Protein 8TSE (pdb70)

Sequence (409 aa):
SYNFPAVNQLKSSSKDIPDPFIFMDGSKVESTDDWWKRQSSEISCMYEYYMYGKWIDGSDDETTYSISGNNSMTINVKRKSTGKTASSFKAVINLPKNVRHEGGAPVILGMHKGISESTATSSNGYAVITYDSDGMFSSAPGTAQDNNQHKGAFYDLYPYGRNWDEQTGDLMAWSWGISRILDALYNGAAKELNINPDSSIVTGVSRYGKAASVCGAFDTRIKMCAPSCSGAGGLALYRYSSVVGKTYDFSSKGGSSSYTYKEENEPLGSLQASGEQGWFNGRFMEFRNAEQFPMDQHMLGALCCDPDRYLFIIGSCESEDWVNAPSVWMMAYLGMKHVWDYVGISDHLAINIHKSGHAVIAEDIEKMVQYFDYHVYGIQPKMNLEELQTSVFALPKNKDSFADTFASSKWLYDPAFLY

GO terms:
  GO:0046555 acetylxylan esterase activity (F, EXP)

InterPro domains:
  IPR001087 GDSL lipase/esterase [PF00657] (46-255)
  IPR002105 Dockerin type I repeat [PF00404] (289-341)
  IPR016134 Dockerin domain [PS51766] (285-352)
  IPR029058 Alpha/Beta hydrolase fold [G3DSA:3.40.50.1820] (361-757)
  IPR036439 Dockerin domain superfamily [G3DSA:1.10.1330.10] (287-357)
  IPR036439 Dockerin domain superfamily [SSF63446] (286-352)
  IPR036514 SGNH hydrolase superfamily [G3DSA:3.40.50.1110] (39-277)
  IPR051532 Diverse Ester Hydrolysis Enzymes [PTHR30383] (45-275)
  IPR054579 4-O-methyl-glucuronoyl methylesterase-like domain [PF22244] (441-700)

B-factor: mean 15.68, std 5.62, range [8.39, 45.95]

Solvent-accessible surface area: 15462 Å² total; per-residue (Å²): 100,73,104,27,56,42,1,136,125,29,121,75,53,97,59,8,29,20,0,2,51,32,63,124,42,55,114,9,137,47,61,99,38,0,76,122,6,27,70,38,0,24,18,0,0,8,24,0,0,0,0,52,24,31,92,16,87,34,13,91,11,87,50,61,53,87,72,91,35,0,33,0,52,2,90,55,98,85,74,43,61,98,15,58,7,88,0,23,10,37,79,12,187,99,58,115,8,128,60,5,0,0,0,0,0,0,0,11,85,55,1,30,31,87,23,0,27,99,48,3,0,0,0,0,0,0,63,0,64,14,103,188,60,23,3,43,0,0,90,38,53,47,117,22,116,18,6,0,11,94,4,18,92,66,27,122,89,52,72,78,27,6,0,0,0,0,0,0,0,1,0,0,3,4,0,0,26,0,2,94,92,25,0,4,117,120,17,80,7,29,26,79,4,0,0,0,0,0,14,28,61,2,0,6,0,0,3,0,0,0,4,20,10,82,96,0,44,0,0,0,1,0,5,4,0,11,0,0,1,2,4,34,39,16,66,0,70,52,70,70,11,23,0,60,81,72,63,16,49,80,78,40,74,3,112,116,15,17,73,23,45,26,0,26,49,82,53,34,46,2,8,1,3,29,39,0,70,88,0,166,81,18,69,25,3,27,0,0,0,2,0,1,2,0,7,2,0,42,68,99,10,16,2,0,1,2,4,0,0,24,102,19,16,110,13,10,5,4,0,8,16,6,0,2,3,0,0,41,1,1,0,45,54,24,62,22,66,59,22,4,0,0,8,6,0,83,35,27,85,28,4,47,48,51,0,1,80,40,1,6,47,5,1,7,81,42,43,63,52,72,140,39,105,32,78,26,115,98,2,71,59,18,7,6,40,71,115,144,11,73,38,88,48,5,97,79,20,3,70,155,14,83,57,68,45,81,201,28,87

Secondary structure (DSSP, 8-state):
------GGG----SSPPPTTB-TTS-B--SHHHHHHHHHHHHHHHIIIIIB----STTEEEEEEEETTEEEEEEEETTT--EEEEEEEEE--SS--STTSEEEEEESSS-S-HHHHHHTT-EEEEES--SSSS--TT--SSTT--SHHHHHS---SSGGG-B-HHHHHHHHHHHHHHHIIIIIHHHHTEEEEEEEEEEETHHHHHHHHHHHH-TT-SEEEEES--TTTTS-TT---TT-EE--GGGTS-SSEE--PPPPHHHHTSTTTGGGS-TGGGG---GGG-S--HHHHHHTT--TT-EEEEEEESSS-GGG-HHHHHHHHHHHHHHHHHHT-GGGEEEEEESS-SS--HHHHHHHHHHHHHHHH-PPPSS-GGGGG--GGGSGGG--THHHHTTTTSS---TT--

Structure (mmCIF, N/CA/C/O backbone):
data_8TSE
#
_entry.id   8TSE
#
_cell.length_a   51.950
_cell.length_b   60.870
_cell.length_c   124.990
_cell.angle_alpha   90.00
_cell.angle_beta   90.00
_cell.angle_gamma   90.00
#
_symmetry.space_group_name_H-M   'P 21 21 21'
#
loop_
_entity.id
_entity.type
_entity.pdbx_description
1 polymer 'Multidomain esterase'
2 non-polymer GLYCEROL
3 water water
#
loop_
_atom_site.group_PDB
_atom_site.id
_atom_site.type_symbol
_atom_site.label_atom_id
_atom_site.label_alt_id
_atom_site.label_comp_id
_atom_site.label_asym_id
_atom_site.label_entity_id
_atom_site.label_seq_id
_atom_site.pdbx_PDB_ins_code
_atom_site.Cartn_x
_atom_site.Cartn_y
_atom_site.Cartn_z
_atom_site.occupancy
_atom_site.B_iso_or_equiv
_atom_site.auth_seq_id
_atom_site.auth_comp_id
_atom_site.auth_asym_id
_atom_site.auth_atom_id
_atom_site.pdbx_PDB_model_num
ATOM 1 N N . SER A 1 2 ? 55.194 15.901 73.735 1.00 37.44 366 SER A N 1
ATOM 2 C CA . SER A 1 2 ? 55.495 14.510 74.059 1.00 31.71 366 SER A CA 1
ATOM 3 C C . SER A 1 2 ? 54.252 13.827 74.614 1.00 30.58 366 SER A C 1
ATOM 4 O O . SER A 1 2 ? 53.451 14.457 75.303 1.00 34.03 366 SER A O 1
ATOM 6 N N . TYR A 1 3 ? 54.087 12.537 74.315 1.00 30.10 367 TYR A N 1
ATOM 7 C CA . TYR A 1 3 ? 52.907 11.799 74.756 1.00 25.80 367 TYR A CA 1
ATOM 8 C C . TYR A 1 3 ? 53.280 10.503 75.465 1.00 26.41 367 TYR A C 1
ATOM 9 O O . TYR A 1 3 ? 52.496 9.549 75.478 1.00 25.99 367 TYR A O 1
ATOM 18 N N . ASN A 1 4 ? 54.467 10.452 76.065 1.00 30.86 368 ASN A N 1
ATOM 19 C CA . ASN A 1 4 ? 54.930 9.254 76.768 1.00 31.28 368 ASN A CA 1
ATOM 20 C C . ASN A 1 4 ? 54.384 9.233 78.196 1.00 30.83 368 ASN A C 1
ATOM 21 O O . ASN A 1 4 ? 55.115 9.255 79.185 1.00 34.85 368 ASN A O 1
ATOM 23 N N . PHE A 1 5 ? 53.055 9.183 78.284 1.00 26.47 369 PHE A N 1
ATOM 24 C CA . PHE A 1 5 ? 52.351 9.364 79.539 1.00 19.39 369 PHE A CA 1
ATOM 25 C C . PHE A 1 5 ? 51.808 8.033 80.061 1.00 16.33 369 PHE A C 1
ATOM 26 O O . PHE A 1 5 ? 51.521 7.121 79.281 1.00 20.48 369 PHE A O 1
ATOM 34 N N . PRO A 1 6 ? 51.636 7.901 81.373 1.00 17.49 370 PRO A N 1
ATOM 35 C CA . PRO A 1 6 ? 51.124 6.640 81.927 1.00 20.41 370 PRO A CA 1
ATOM 36 C C . PRO A 1 6 ? 49.669 6.392 81.560 1.00 19.31 370 PRO A C 1
ATOM 37 O O . PRO A 1 6 ? 48.890 7.322 81.333 1.00 16.99 370 PRO A O 1
ATOM 41 N N . ALA A 1 7 ? 49.302 5.111 81.525 1.00 16.08 371 ALA A N 1
ATOM 42 C CA . ALA A 1 7 ? 47.904 4.746 81.341 1.00 15.62 371 ALA A CA 1
ATOM 43 C C . ALA A 1 7 ? 47.074 5.212 82.533 1.00 14.28 371 ALA A C 1
ATOM 44 O O . ALA A 1 7 ? 47.584 5.378 83.646 1.00 15.04 371 ALA A O 1
ATOM 46 N N . VAL A 1 8 ? 45.775 5.415 82.287 1.00 14.51 372 VAL A N 1
ATOM 47 C CA . VAL A 1 8 ? 44.881 5.944 83.315 1.00 15.64 372 VAL A CA 1
ATOM 48 C C . VAL A 1 8 ? 44.873 5.046 84.544 1.00 15.08 372 VAL A C 1
ATOM 49 O O . VAL A 1 8 ? 44.860 5.532 85.681 1.00 15.75 372 VAL A O 1
ATOM 53 N N . ASN A 1 9 ? 44.894 3.727 84.345 1.00 16.24 373 ASN A N 1
ATOM 54 C CA . ASN A 1 9 ? 44.846 2.843 85.505 1.00 18.54 373 ASN A CA 1
ATOM 55 C C . ASN A 1 9 ? 46.143 2.837 86.306 1.00 20.07 373 ASN A C 1
ATOM 56 O O . ASN A 1 9 ? 46.189 2.193 87.360 1.00 26.11 373 ASN A O 1
ATOM 61 N N . GLN A 1 10 ? 47.185 3.531 85.844 1.00 18.00 374 GLN A N 1
ATOM 62 C CA . GLN A 1 10 ? 48.436 3.669 86.578 1.00 19.10 374 GLN A CA 1
ATOM 63 C C . GLN A 1 10 ? 48.557 5.007 87.295 1.00 22.26 374 GLN A C 1
ATOM 64 O O . GLN A 1 10 ? 49.582 5.261 87.931 1.00 27.28 374 GLN A O 1
ATOM 70 N N . LEU A 1 11 ? 47.550 5.872 87.203 1.00 17.46 375 LEU A N 1
ATOM 71 C CA . LEU A 1 11 ? 47.650 7.208 87.773 1.00 19.58 375 LEU A CA 1
ATOM 72 C C . LEU A 1 11 ? 47.378 7.197 89.273 1.00 20.52 375 LEU A C 1
ATOM 73 O O . LEU A 1 11 ? 46.446 6.541 89.745 1.00 20.94 375 LEU A O 1
ATOM 78 N N . LYS A 1 12 ? 48.206 7.929 90.016 1.00 23.12 376 LYS A N 1
ATOM 79 C CA . LYS A 1 12 ? 47.948 8.176 91.428 1.00 23.61 376 LYS A CA 1
ATOM 80 C C . LYS A 1 12 ? 46.738 9.090 91.585 1.00 22.31 376 LYS A C 1
ATOM 81 O O . LYS A 1 12 ? 46.483 9.968 90.756 1.00 28.27 376 LYS A O 1
ATOM 84 N N . SER A 1 13 ? 45.997 8.890 92.670 1.00 24.04 377 SER A N 1
ATOM 85 C CA A SER A 1 13 ? 44.816 9.685 92.972 0.59 20.82 377 SER A CA 1
ATOM 86 C CA B SER A 1 13 ? 44.811 9.673 92.979 0.41 20.84 377 SER A CA 1
ATOM 87 C C . SER A 1 13 ? 45.112 10.640 94.118 1.00 24.82 377 SER A C 1
ATOM 88 O O . SER A 1 13 ? 45.764 10.269 95.101 1.00 23.89 377 SER A O 1
ATOM 93 N N . SER A 1 14 ? 44.637 11.878 93.987 1.00 17.40 378 SER A N 1
ATOM 94 C CA . SER A 1 14 ? 44.823 12.853 95.052 1.00 18.73 378 SER A CA 1
ATOM 95 C C . SER A 1 14 ? 43.675 13.847 95.052 1.00 18.86 378 SER A C 1
ATOM 96 O O . SER A 1 14 ? 43.251 14.322 93.992 1.00 15.54 378 SER A O 1
ATOM 99 N N . LYS A 1 15 ? 43.197 14.171 96.255 1.00 18.20 379 LYS A N 1
ATOM 100 C CA . LYS A 1 15 ? 42.193 15.212 96.416 1.00 19.07 379 LYS A CA 1
ATOM 101 C C . LYS A 1 15 ? 42.776 16.610 96.264 1.00 15.29 379 LYS A C 1
ATOM 102 O O . LYS A 1 15 ? 42.023 17.561 96.042 1.00 16.79 379 LYS A O 1
ATOM 105 N N . ASP A 1 16 ? 44.090 16.761 96.386 1.00 15.21 380 ASP A N 1
ATOM 106 C CA . ASP A 1 16 ? 44.698 18.078 96.258 1.00 15.35 380 ASP A CA 1
ATOM 107 C C . ASP A 1 16 ? 44.523 18.612 94.838 1.00 15.27 380 ASP A C 1
ATOM 108 O O . ASP A 1 16 ? 44.511 17.855 93.860 1.00 14.36 380 ASP A O 1
ATOM 113 N N . ILE A 1 17 ? 44.399 19.932 94.728 1.00 14.77 381 ILE A N 1
ATOM 114 C CA . ILE A 1 17 ? 44.427 20.579 93.417 1.00 14.35 381 ILE A CA 1
ATOM 115 C C . ILE A 1 17 ? 45.859 20.538 92.896 1.00 13.68 381 ILE A C 1
ATOM 116 O O . ILE A 1 17 ? 46.766 21.084 93.545 1.00 14.22 381 ILE A O 1
ATOM 121 N N . PRO A 1 18 ? 46.113 19.912 91.747 1.00 12.40 382 PRO A N 1
ATOM 122 C CA . PRO A 1 18 ? 47.496 19.759 91.276 1.00 14.51 382 PRO A CA 1
ATOM 123 C C . PRO A 1 18 ? 48.205 21.094 91.084 1.00 14.52 382 PRO A C 1
ATOM 124 O O . PRO A 1 18 ? 47.622 22.078 90.616 1.00 12.88 382 PRO A O 1
ATOM 128 N N . ASP A 1 19 ? 49.490 21.106 91.433 1.00 14.35 383 ASP A N 1
ATOM 129 C CA . ASP A 1 19 ? 50.342 22.281 91.272 1.00 15.44 383 ASP A CA 1
ATOM 130 C C . ASP A 1 19 ? 50.675 22.480 89.799 1.00 14.94 383 ASP A C 1
ATOM 131 O O . ASP A 1 19 ? 51.312 21.610 89.192 1.00 14.61 383 ASP A O 1
ATOM 136 N N . PRO A 1 20 ? 50.306 23.607 89.191 1.00 13.39 384 PRO A N 1
ATOM 137 C CA . PRO A 1 20 ? 50.701 23.827 87.791 1.00 15.54 384 PRO A CA 1
ATOM 138 C C . PRO A 1 20 ? 52.202 23.931 87.605 1.00 14.98 384 PRO A C 1
ATOM 139 O O . PRO A 1 20 ? 52.681 23.808 86.471 1.00 15.31 384 PRO A O 1
ATOM 143 N N . PHE A 1 21 ? 52.957 24.131 88.684 1.00 14.93 385 PHE A N 1
ATOM 144 C CA . PHE A 1 21 ? 54.394 24.352 88.609 1.00 17.52 385 PHE A CA 1
ATOM 145 C C . PHE A 1 21 ? 55.217 23.077 88.799 1.00 16.78 385 PHE A C 1
ATOM 146 O O . PHE A 1 21 ? 56.448 23.159 88.856 1.00 20.50 385 PHE A O 1
ATOM 154 N N . ILE A 1 22 ? 54.583 21.911 88.889 1.00 16.91 386 ILE A N 1
ATOM 155 C CA . ILE A 1 22 ? 55.286 20.632 88.983 1.00 18.00 386 ILE A CA 1
ATOM 156 C C . ILE A 1 22 ? 55.035 19.849 87.701 1.00 17.57 386 ILE A C 1
ATOM 157 O O . ILE A 1 22 ? 53.882 19.555 87.363 1.00 17.31 386 ILE A O 1
ATOM 162 N N . PHE A 1 23 ? 56.112 19.495 87.001 1.00 16.75 387 PHE A N 1
ATOM 163 C CA . PHE A 1 23 ? 56.023 18.669 85.807 1.00 17.29 387 PHE A CA 1
ATOM 164 C C . PHE A 1 23 ? 55.548 17.264 86.163 1.00 18.45 387 PHE A C 1
ATOM 165 O O . PHE A 1 23 ? 55.570 16.838 87.321 1.00 19.98 387 PHE A O 1
ATOM 173 N N . MET A 1 24 ? 55.147 16.525 85.128 1.00 19.57 388 MET A N 1
ATOM 174 C CA . MET A 1 24 ? 54.686 15.155 85.318 1.00 26.37 388 MET A CA 1
ATOM 175 C C . MET A 1 24 ? 55.744 14.291 85.990 1.00 21.85 388 MET A C 1
ATOM 176 O O . MET A 1 24 ? 55.422 13.465 86.852 1.00 30.07 388 MET A O 1
ATOM 181 N N . ASP A 1 25 ? 57.009 14.458 85.609 1.00 25.99 389 ASP A N 1
ATOM 182 C CA . ASP A 1 25 ? 58.064 13.635 86.189 1.00 26.44 389 ASP A CA 1
ATOM 183 C C . ASP A 1 25 ? 58.492 14.096 87.578 1.00 32.07 389 ASP A C 1
ATOM 184 O O . ASP A 1 25 ? 59.431 13.522 88.140 1.00 31.81 389 ASP A O 1
ATOM 189 N N . GLY A 1 26 ? 57.832 15.108 88.143 1.00 24.27 390 GLY A N 1
ATOM 190 C CA . GLY A 1 26 ? 58.171 15.611 89.456 1.00 26.39 390 GLY A CA 1
ATOM 191 C C . GLY A 1 26 ? 59.145 16.768 89.474 1.00 25.99 390 GLY A C 1
ATOM 192 O O . GLY A 1 26 ? 59.328 17.381 90.535 1.00 28.28 390 GLY A O 1
ATOM 193 N N . SER A 1 27 ? 59.778 17.089 88.347 1.00 23.88 391 SER A N 1
ATOM 194 C CA . SER A 1 27 ? 60.667 18.239 88.303 1.00 22.94 391 SER A CA 1
ATOM 195 C C . SER A 1 27 ? 59.870 19.536 88.454 1.00 23.69 391 SER A C 1
ATOM 196 O O . SER A 1 27 ? 58.642 19.574 88.313 1.00 22.23 391 SER A O 1
ATOM 199 N N . LYS A 1 28 ? 60.589 20.615 88.738 1.00 23.06 392 LYS A N 1
ATOM 200 C CA . LYS A 1 28 ? 59.982 21.864 89.169 1.00 20.79 392 LYS A CA 1
ATOM 201 C C . LYS A 1 28 ? 60.153 22.946 88.115 1.00 21.76 392 LYS A C 1
ATOM 202 O O . LYS A 1 28 ? 61.184 23.012 87.437 1.00 24.33 392 LYS A O 1
ATOM 208 N N . VAL A 1 29 ? 59.127 23.785 87.975 1.00 20.35 393 VAL A N 1
ATOM 209 C CA . VAL A 1 29 ? 59.272 25.041 87.249 1.00 17.85 393 VAL A CA 1
ATOM 210 C C . VAL A 1 29 ? 60.068 25.993 88.130 1.00 20.90 393 VAL A C 1
ATOM 211 O O . VAL A 1 29 ? 59.660 26.301 89.256 1.00 23.62 393 VAL A O 1
ATOM 215 N N . GLU A 1 30 ? 61.215 26.449 87.630 1.00 22.71 394 GLU A N 1
ATOM 216 C CA . GLU A 1 30 ? 62.092 27.335 88.389 1.00 23.35 394 GLU A CA 1
ATOM 217 C C . GLU A 1 30 ? 62.384 28.636 87.653 1.00 26.83 394 GLU A C 1
ATOM 218 O O . GLU A 1 30 ? 63.225 29.422 88.109 1.00 29.93 394 GLU A O 1
ATOM 224 N N . SER A 1 31 ? 61.710 28.886 86.534 1.00 24.58 395 SER A N 1
ATOM 225 C CA . SER A 1 31 ? 61.893 30.104 85.760 1.00 22.60 395 SER A CA 1
ATOM 226 C C . SER A 1 31 ? 60.699 30.242 84.832 1.00 21.90 395 SER A C 1
ATOM 227 O O . SER A 1 31 ? 59.948 29.289 84.615 1.00 21.48 395 SER A O 1
ATOM 230 N N . THR A 1 32 ? 60.537 31.440 84.268 1.00 22.59 396 THR A N 1
ATOM 231 C CA . THR A 1 32 ? 59.479 31.622 83.281 1.00 21.96 396 THR A CA 1
ATOM 232 C C . THR A 1 32 ? 59.728 30.779 82.036 1.00 23.66 396 THR A C 1
ATOM 233 O O . THR A 1 32 ? 58.774 30.288 81.420 1.00 20.50 396 THR A O 1
ATOM 237 N N . ASP A 1 33 ? 60.994 30.577 81.660 1.00 22.04 397 ASP A N 1
ATOM 238 C CA . ASP A 1 33 ? 61.285 29.667 80.556 1.00 23.36 397 ASP A CA 1
ATOM 239 C C . ASP A 1 33 ? 60.837 28.248 80.882 1.00 19.42 397 ASP A C 1
ATOM 240 O O . ASP A 1 33 ? 60.333 27.532 80.007 1.00 21.03 397 ASP A O 1
ATOM 245 N N . ASP A 1 34 ? 61.006 27.824 82.138 1.00 22.31 398 ASP A N 1
ATOM 246 C CA . ASP A 1 34 ? 60.477 26.529 82.552 1.00 20.84 398 ASP A CA 1
ATOM 247 C C . ASP A 1 34 ? 58.961 26.495 82.419 1.00 19.32 398 ASP A C 1
ATOM 248 O O . ASP A 1 34 ? 58.393 25.460 82.051 1.00 18.27 398 ASP A O 1
ATOM 253 N N . TRP A 1 35 ? 58.285 27.609 82.729 1.00 18.56 399 TRP A N 1
ATOM 254 C CA . TRP A 1 35 ? 56.830 27.620 82.616 1.00 18.09 399 TRP A CA 1
ATOM 255 C C . TRP A 1 35 ? 56.382 27.358 81.181 1.00 17.94 399 TRP A C 1
ATOM 256 O O . TRP A 1 35 ? 55.440 26.589 80.949 1.00 15.80 399 TRP A O 1
ATOM 267 N N . TRP A 1 36 ? 57.033 27.986 80.199 1.00 16.26 400 TRP A N 1
ATOM 268 C CA . TRP A 1 36 ? 56.632 27.753 78.814 1.00 16.74 400 TRP A CA 1
ATOM 269 C C . TRP A 1 36 ? 56.770 26.280 78.436 1.00 17.87 400 TRP A C 1
ATOM 270 O O . TRP A 1 36 ? 55.927 25.738 77.712 1.00 16.44 400 TRP A O 1
ATOM 281 N N . LYS A 1 37 ? 57.800 25.600 78.953 1.00 17.40 401 LYS A N 1
ATOM 282 C CA . LYS A 1 37 ? 57.927 24.163 78.725 1.00 17.56 401 LYS A CA 1
ATOM 283 C C . LYS A 1 37 ? 56.814 23.390 79.422 1.00 14.50 401 LYS A C 1
ATOM 284 O O . LYS A 1 37 ? 56.256 22.439 78.852 1.00 15.28 401 LYS A O 1
ATOM 289 N N . ARG A 1 38 ? 56.484 23.776 80.657 1.00 15.26 402 ARG A N 1
ATOM 290 C CA . ARG A 1 38 ? 55.408 23.107 81.381 1.00 14.00 402 ARG A CA 1
ATOM 291 C C . ARG A 1 38 ? 54.069 23.330 80.692 1.00 13.96 402 ARG A C 1
ATOM 292 O O . ARG A 1 38 ? 53.241 22.416 80.627 1.00 13.89 402 ARG A O 1
ATOM 300 N N . GLN A 1 39 ? 53.854 24.532 80.156 1.00 13.31 403 GLN A N 1
ATOM 301 C CA . GLN A 1 39 ? 52.626 24.812 79.417 1.00 13.90 403 GLN A CA 1
ATOM 302 C C . GLN A 1 39 ? 52.484 23.872 78.225 1.00 14.06 403 GLN A C 1
ATOM 303 O O . GLN A 1 39 ? 51.396 23.345 77.964 1.00 13.28 403 GLN A O 1
ATOM 309 N N . SER A 1 40 ? 53.582 23.629 77.502 1.00 12.39 404 SER A N 1
ATOM 310 C CA A SER A 1 40 ? 53.538 22.688 76.388 0.63 13.37 404 SER A CA 1
ATOM 311 C CA B SER A 1 40 ? 53.54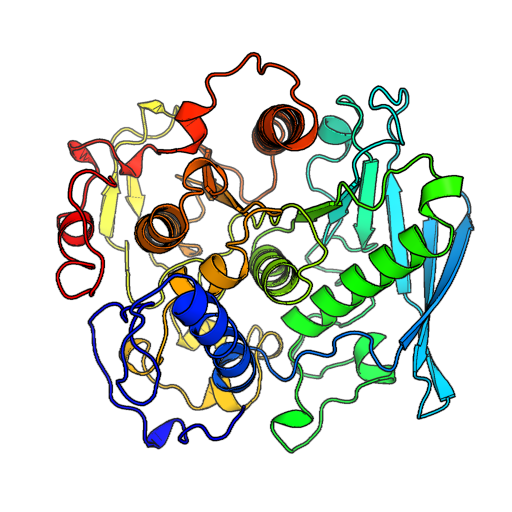5 22.687 76.388 0.37 13.42 404 SER A CA 1
ATOM 312 C C . SER A 1 40 ? 53.202 21.278 76.863 1.00 12.90 404 SER A C 1
ATOM 313 O O . SER A 1 40 ? 52.438 20.562 76.205 1.00 13.38 404 SER A O 1
ATOM 318 N N . GLU A 1 41 ? 53.760 20.859 78.005 1.00 13.49 405 GLU A N 1
ATOM 319 C CA . GLU A 1 41 ? 53.438 19.538 78.541 1.00 13.35 405 GLU A CA 1
ATOM 320 C C . GLU A 1 41 ? 51.962 19.442 78.906 1.00 11.80 405 GLU A C 1
ATOM 321 O O . GLU A 1 41 ? 51.298 18.443 78.600 1.00 12.77 405 GLU A O 1
ATOM 327 N N . ILE A 1 42 ? 51.439 20.469 79.583 1.00 11.67 406 ILE A N 1
ATOM 328 C CA . ILE A 1 42 ? 50.027 20.474 79.968 1.00 11.77 406 ILE A CA 1
ATOM 329 C C . ILE A 1 42 ? 49.147 20.336 78.736 1.00 11.78 406 ILE A C 1
ATOM 330 O O . ILE A 1 42 ? 48.155 19.596 78.736 1.00 11.65 406 ILE A O 1
ATOM 335 N N . SER A 1 43 ? 49.503 21.043 77.663 1.00 12.17 407 SER A N 1
ATOM 336 C CA . SER A 1 43 ? 48.753 20.946 76.416 1.00 11.98 407 SER A CA 1
ATOM 337 C C . SER A 1 43 ? 48.706 19.504 75.916 1.00 12.18 407 SER A C 1
ATOM 338 O O . SER A 1 43 ? 47.637 18.983 75.580 1.00 11.80 407 SER A O 1
ATOM 341 N N . CYS A 1 44 ? 49.858 18.827 75.900 1.00 11.34 408 CYS A N 1
ATOM 342 C CA . CYS A 1 44 ? 49.893 17.428 75.471 1.00 13.17 408 CYS A CA 1
ATOM 343 C C . CYS A 1 44 ? 49.085 16.521 76.396 1.00 10.74 408 CYS A C 1
ATOM 344 O O . CYS A 1 44 ? 48.438 15.576 75.930 1.00 12.19 408 CYS A O 1
ATOM 347 N N . MET A 1 45 ? 49.128 16.779 77.708 1.00 11.13 409 MET A N 1
ATOM 348 C CA . MET A 1 45 ? 48.354 15.981 78.660 1.00 12.00 409 MET A CA 1
ATOM 349 C C . MET A 1 45 ? 46.859 16.091 78.403 1.00 10.77 409 MET A C 1
ATOM 350 O O . MET A 1 45 ? 46.128 15.105 78.543 1.00 11.36 409 MET A O 1
ATOM 355 N N . TYR A 1 46 ? 46.381 17.295 78.086 1.00 10.45 410 TYR A N 1
ATOM 356 C CA . TYR A 1 46 ? 44.964 17.474 77.786 1.00 11.33 410 TYR A CA 1
ATOM 357 C C . TYR A 1 46 ? 44.558 16.731 76.518 1.00 9.94 410 TYR A C 1
ATOM 358 O O . TYR A 1 46 ? 43.450 16.180 76.449 1.00 10.79 410 TYR A O 1
ATOM 367 N N . GLU A 1 47 ? 45.432 16.706 75.504 1.00 10.02 411 GLU A N 1
ATOM 368 C CA . GLU A 1 47 ? 45.155 15.897 74.322 1.00 10.45 411 GLU A CA 1
ATOM 369 C C . GLU A 1 47 ? 45.041 14.428 74.699 1.00 10.32 411 GLU A C 1
ATOM 370 O O . GLU A 1 47 ? 44.095 13.733 74.301 1.00 11.11 411 GLU A O 1
ATOM 376 N N . TYR A 1 48 ? 46.009 13.945 75.486 1.00 11.38 412 TYR A N 1
ATOM 377 C CA . TYR A 1 48 ? 46.132 12.521 75.770 1.00 11.89 412 TYR A CA 1
ATOM 378 C C . TYR A 1 48 ? 44.988 12.018 76.638 1.00 10.77 412 TYR A C 1
ATOM 379 O O . TYR A 1 48 ? 44.428 10.950 76.372 1.00 11.45 412 TYR A O 1
ATOM 388 N N . TYR A 1 49 ? 44.641 12.759 77.688 1.00 10.84 413 TYR A N 1
ATOM 389 C CA . TYR A 1 49 ? 43.756 12.236 78.723 1.00 11.59 413 TYR A CA 1
ATOM 390 C C . TYR A 1 49 ? 42.309 12.696 78.603 1.00 11.19 413 TYR A C 1
ATOM 391 O O . TYR A 1 49 ? 41.441 12.103 79.257 1.00 12.02 413 TYR A O 1
ATOM 400 N N . MET A 1 50 ? 42.021 13.729 77.812 1.00 10.10 414 MET A N 1
ATOM 401 C CA . MET A 1 50 ? 40.711 14.369 77.919 1.00 9.64 414 MET A CA 1
ATOM 402 C C . MET A 1 50 ? 40.034 14.691 76.582 1.00 10.03 414 MET A C 1
ATOM 403 O O . MET A 1 50 ? 38.881 14.299 76.369 1.00 9.88 414 MET A O 1
ATOM 408 N N . TYR A 1 51 ? 40.716 15.412 75.680 1.00 9.55 415 TYR A N 1
ATOM 409 C CA . TYR A 1 51 ? 40.037 15.951 74.506 1.00 9.52 415 TYR A CA 1
ATOM 410 C C . TYR A 1 51 ? 40.407 15.266 73.195 1.00 10.37 415 TYR A C 1
ATOM 411 O O . TYR A 1 51 ? 39.635 15.358 72.228 1.00 10.30 415 TYR A O 1
ATOM 420 N N . GLY A 1 52 ? 41.538 14.577 73.137 1.00 9.49 416 GLY A N 1
ATOM 421 C CA . GLY A 1 52 ? 41.971 13.944 71.905 1.00 10.25 416 GLY A CA 1
ATOM 422 C C . GLY A 1 52 ? 43.084 14.714 71.212 1.00 10.71 416 GLY A C 1
ATOM 423 O O . GLY A 1 52 ? 43.562 15.752 71.676 1.00 11.02 416 GLY A O 1
ATOM 424 N N . LYS A 1 53 ? 43.501 14.172 70.063 1.00 10.54 417 LYS A N 1
ATOM 425 C CA . LYS A 1 53 ? 44.642 14.727 69.336 1.00 11.09 417 LYS A CA 1
ATOM 426 C C . LYS A 1 53 ? 44.260 16.048 68.664 1.00 10.30 417 LYS A C 1
ATOM 427 O O . LYS A 1 53 ? 43.343 16.093 67.841 1.00 11.29 417 LYS A O 1
ATOM 433 N N . TRP A 1 54 ? 44.957 17.129 69.012 1.00 10.40 418 TRP A N 1
ATOM 434 C CA . TRP A 1 54 ? 44.697 18.414 68.369 1.00 10.32 418 TRP A CA 1
ATOM 435 C C . TRP A 1 54 ? 45.173 18.380 66.919 1.00 10.86 418 TRP A C 1
ATOM 436 O O . TRP A 1 54 ? 46.294 17.944 66.634 1.00 12.78 418 TRP A O 1
ATOM 447 N N . ILE A 1 55 ? 44.314 18.829 66.013 1.00 10.22 419 ILE A N 1
ATOM 448 C CA . ILE A 1 55 ? 44.630 18.950 64.592 1.00 9.50 419 ILE A CA 1
ATOM 449 C C . ILE A 1 55 ? 44.874 20.432 64.349 1.00 10.28 419 ILE A C 1
ATOM 450 O O . ILE A 1 55 ? 43.941 21.244 64.412 1.00 11.85 419 ILE A O 1
ATOM 455 N N . ASP A 1 56 ? 46.141 20.793 64.120 1.00 10.47 420 ASP A N 1
ATOM 456 C CA . ASP A 1 56 ? 46.585 22.186 64.183 1.00 12.79 420 ASP A CA 1
ATOM 457 C C . ASP A 1 56 ? 46.570 22.921 62.849 1.00 12.20 420 ASP A C 1
ATOM 458 O O . ASP A 1 56 ? 46.993 24.082 62.804 1.00 12.83 420 ASP A O 1
ATOM 463 N N . GLY A 1 57 ? 46.085 22.298 61.777 1.00 11.95 421 GLY A N 1
ATOM 464 C CA . GLY A 1 57 ? 46.035 22.943 60.477 1.00 12.22 421 GLY A CA 1
ATOM 465 C C . GLY A 1 57 ? 47.278 22.784 59.625 1.00 12.28 421 GLY A C 1
ATOM 466 O O . GLY A 1 57 ? 47.307 23.315 58.502 1.00 11.82 421 GLY A O 1
ATOM 467 N N . SER A 1 58 ? 48.298 22.077 60.124 1.00 11.70 422 SER A N 1
ATOM 468 C CA . SER A 1 58 ? 49.492 21.801 59.330 1.00 11.45 422 SER A CA 1
ATOM 469 C C . SER A 1 58 ? 49.169 21.085 58.024 1.00 10.44 422 SER A C 1
ATOM 470 O O . SER A 1 58 ? 49.958 21.170 57.075 1.00 12.05 422 SER A O 1
ATOM 473 N N . ASP A 1 59 ? 48.058 20.349 57.964 1.00 10.35 423 ASP A N 1
ATOM 474 C CA . ASP A 1 59 ? 47.667 19.569 56.793 1.00 11.22 423 ASP A CA 1
ATOM 475 C C . ASP A 1 59 ? 46.450 20.160 56.079 1.00 11.42 423 ASP A C 1
ATOM 476 O O . ASP A 1 59 ? 45.886 19.495 55.204 1.00 11.83 423 ASP A O 1
ATOM 481 N N . ASP A 1 60 ? 46.041 21.391 56.410 1.00 10.52 424 ASP A N 1
ATOM 482 C CA . ASP A 1 60 ? 44.806 21.973 55.895 1.00 10.81 424 ASP A CA 1
ATOM 483 C C . ASP A 1 60 ? 45.080 23.181 55.010 1.00 11.27 424 ASP A C 1
ATOM 484 O O . ASP A 1 60 ? 45.869 24.061 55.374 1.00 13.05 424 ASP A O 1
ATOM 489 N N . GLU A 1 61 ? 44.398 23.231 53.864 1.00 12.66 425 GLU A N 1
ATOM 490 C CA . GLU A 1 61 ? 44.394 24.388 52.974 1.00 11.49 425 GLU A CA 1
ATOM 491 C C . GLU A 1 61 ? 42.970 24.912 52.884 1.00 12.20 425 GLU A C 1
ATOM 492 O O . GLU A 1 61 ? 42.066 24.172 52.487 1.00 14.52 425 GLU A O 1
ATOM 498 N N . THR A 1 62 ? 42.777 26.183 53.224 1.00 13.23 426 THR A N 1
ATOM 499 C CA . THR A 1 62 ? 41.447 26.753 53.390 1.00 14.01 426 THR A CA 1
ATOM 500 C C . THR A 1 62 ? 41.174 27.823 52.341 1.00 14.35 426 THR A C 1
ATOM 501 O O . THR A 1 62 ? 42.007 28.707 52.118 1.00 14.67 426 THR A O 1
ATOM 505 N N . THR A 1 63 ? 39.998 27.744 51.723 1.00 14.00 427 THR A N 1
ATOM 506 C CA . THR A 1 63 ? 39.467 28.782 50.850 1.00 15.08 427 THR A CA 1
ATOM 507 C C . THR A 1 63 ? 38.056 29.114 51.323 1.00 14.91 427 THR A C 1
ATOM 508 O O . THR A 1 63 ? 37.515 28.464 52.227 1.00 14.73 427 THR A O 1
ATOM 512 N N . TYR A 1 64 ? 37.451 30.140 50.731 1.00 14.77 428 TYR A N 1
ATOM 513 C CA . TYR A 1 64 ? 36.158 30.595 51.223 1.00 15.37 428 TYR A CA 1
ATOM 514 C C . TYR A 1 64 ? 35.387 31.281 50.102 1.00 15.63 428 TYR A C 1
ATOM 515 O O . TYR A 1 64 ? 35.939 31.654 49.059 1.00 15.91 428 TYR A O 1
ATOM 524 N N . SER A 1 65 ? 34.095 31.468 50.350 1.00 15.63 429 SER A N 1
ATOM 525 C CA . SER A 1 65 ? 33.260 32.336 49.532 1.00 15.12 429 SER A CA 1
ATOM 526 C C . SER A 1 65 ? 32.253 33.021 50.442 1.00 17.93 429 SER A C 1
ATOM 527 O O . SER A 1 65 ? 31.904 32.502 51.508 1.00 18.93 429 SER A O 1
ATOM 530 N N . ILE A 1 66 ? 31.803 34.200 50.019 1.00 18.50 430 ILE A N 1
ATOM 531 C CA . ILE A 1 66 ? 30.872 35.019 50.784 1.00 17.84 430 ILE A CA 1
ATOM 532 C C . ILE A 1 66 ? 29.712 35.406 49.880 1.00 19.63 430 ILE A C 1
ATOM 533 O O . ILE A 1 66 ? 29.923 35.921 48.775 1.00 20.07 430 ILE A O 1
ATOM 538 N N . SER A 1 67 ? 28.491 35.153 50.344 1.00 18.93 431 SER A N 1
ATOM 539 C CA . SER A 1 67 ? 27.279 35.576 49.650 1.00 21.64 431 SER A CA 1
ATOM 540 C C . SER A 1 67 ? 26.391 36.240 50.691 1.00 19.64 431 SER A C 1
ATOM 541 O O . SER A 1 67 ? 25.827 35.558 51.552 1.00 18.93 431 SER A O 1
ATOM 544 N N . GLY A 1 68 ? 26.270 37.561 50.619 1.00 20.89 432 GLY A N 1
ATOM 545 C CA . GLY A 1 68 ? 25.560 38.267 51.671 1.00 19.10 432 GLY A CA 1
ATOM 546 C C . GLY A 1 68 ? 26.242 38.026 53.005 1.00 19.87 432 GLY A C 1
ATOM 547 O O . GLY A 1 68 ? 27.460 38.185 53.143 1.00 23.15 432 GLY A O 1
ATOM 548 N N . ASN A 1 69 ? 25.460 37.623 54.004 1.00 17.52 433 ASN A N 1
ATOM 549 C CA A ASN A 1 69 ? 25.975 37.315 55.331 0.52 18.59 433 ASN A CA 1
ATOM 550 C CA B ASN A 1 69 ? 26.015 37.324 55.317 0.48 18.61 433 ASN A CA 1
ATOM 551 C C . ASN A 1 69 ? 26.338 35.843 55.506 1.00 16.97 433 ASN A C 1
ATOM 552 O O . ASN A 1 69 ? 26.659 35.427 56.624 1.00 16.51 433 ASN A O 1
ATOM 561 N N . SER A 1 70 ? 26.288 35.047 54.441 1.00 16.16 434 SER A N 1
ATOM 562 C CA . SER A 1 70 ? 26.588 33.622 54.519 1.00 16.67 434 SER A CA 1
ATOM 563 C C . SER A 1 70 ? 28.000 33.359 54.011 1.00 16.57 434 SER A C 1
ATOM 564 O O . SER A 1 70 ? 28.351 33.749 52.892 1.00 18.43 434 SER A O 1
ATOM 567 N N . MET A 1 71 ? 28.808 32.698 54.833 1.00 15.48 435 MET A N 1
ATOM 568 C CA . MET A 1 71 ? 30.189 32.383 54.502 1.00 15.66 435 MET A CA 1
ATOM 569 C C . MET A 1 71 ? 30.334 30.873 54.384 1.00 14.87 435 MET A C 1
ATOM 570 O O . MET A 1 71 ? 29.901 30.132 55.275 1.00 16.55 435 MET A O 1
ATOM 575 N N . THR A 1 72 ? 30.925 30.415 53.285 1.00 14.51 436 THR A N 1
ATOM 576 C CA . THR A 1 72 ? 31.255 29.010 53.099 1.00 14.37 436 THR A CA 1
ATOM 577 C C . THR A 1 72 ? 32.755 28.851 53.275 1.00 12.96 436 THR A C 1
ATOM 578 O O . THR A 1 72 ? 33.535 29.588 52.659 1.00 14.33 436 THR A O 1
ATOM 582 N N . ILE A 1 73 ? 33.153 27.918 54.139 1.00 13.19 437 ILE A N 1
ATOM 583 C CA . ILE A 1 73 ? 34.558 27.590 54.379 1.00 12.64 437 ILE A CA 1
ATOM 584 C C . ILE A 1 73 ? 34.837 26.248 53.723 1.00 12.87 437 ILE A C 1
ATOM 585 O O . ILE A 1 73 ? 34.179 25.250 54.036 1.00 13.91 437 ILE A O 1
ATOM 590 N N . ASN A 1 74 ? 35.816 26.224 52.823 1.00 13.54 438 ASN A N 1
ATOM 591 C CA . ASN A 1 74 ? 36.212 25.008 52.120 1.00 13.27 438 ASN A CA 1
ATOM 592 C C . ASN A 1 74 ? 37.615 24.610 52.548 1.00 11.69 438 ASN A C 1
ATOM 593 O O . ASN A 1 74 ? 38.533 25.436 52.516 1.00 14.74 438 ASN A O 1
ATOM 598 N N . VAL A 1 75 ? 37.783 23.350 52.940 1.00 13.59 439 VAL A N 1
ATOM 599 C CA . VAL A 1 75 ? 39.064 22.873 53.451 1.00 12.78 439 VAL A CA 1
ATOM 600 C C . VAL A 1 75 ? 39.494 21.641 52.675 1.00 14.21 439 VAL A C 1
ATOM 601 O O . VAL A 1 75 ? 38.710 20.699 52.507 1.00 14.61 439 VAL A O 1
ATOM 605 N N . LYS A 1 76 ? 40.743 21.645 52.221 1.00 12.88 440 LYS A N 1
ATOM 606 C CA . LYS A 1 76 ? 41.363 20.483 51.607 1.00 13.25 440 LYS A CA 1
ATOM 607 C C . LYS A 1 76 ? 42.445 19.970 52.548 1.00 10.68 440 LYS A C 1
ATOM 608 O O . LYS A 1 76 ? 43.296 20.748 52.991 1.00 12.40 440 LYS A O 1
ATOM 614 N N . ARG A 1 77 ? 42.410 18.676 52.856 1.00 11.19 441 ARG A N 1
ATOM 615 C CA . ARG A 1 77 ? 43.523 18.049 53.559 1.00 10.56 441 ARG A CA 1
ATOM 616 C C . ARG A 1 77 ? 44.599 17.710 52.531 1.00 10.90 441 ARG A C 1
ATOM 617 O O . ARG A 1 77 ? 44.369 16.906 51.614 1.00 12.49 441 ARG A O 1
ATOM 625 N N . LYS A 1 78 ? 45.759 18.349 52.670 1.00 11.09 442 LYS A N 1
ATOM 626 C CA . LYS A 1 78 ? 46.777 18.313 51.621 1.00 11.35 442 LYS A CA 1
ATOM 627 C C . LYS A 1 78 ? 47.310 16.902 51.379 1.00 11.77 442 LYS A C 1
ATOM 628 O O . LYS A 1 78 ? 47.528 16.509 50.226 1.00 12.75 442 LYS A O 1
ATOM 634 N N . SER A 1 79 ? 47.539 16.119 52.439 1.00 12.18 443 SER A N 1
ATOM 635 C CA . SER A 1 79 ? 48.188 14.825 52.238 1.00 12.05 443 SER A CA 1
ATOM 636 C C . SER A 1 79 ? 47.252 13.808 51.607 1.00 12.47 443 SER A C 1
ATOM 637 O O . SER A 1 79 ? 47.714 12.895 50.911 1.00 13.49 443 SER A O 1
ATOM 640 N N . THR A 1 80 ? 45.947 13.944 51.829 1.00 12.43 444 THR A N 1
ATOM 641 C CA . THR A 1 80 ? 44.995 12.971 51.317 1.00 13.32 444 THR A CA 1
ATOM 642 C C . THR A 1 80 ? 44.212 13.457 50.106 1.00 14.17 444 THR A C 1
ATOM 643 O O . THR A 1 80 ? 43.615 12.628 49.405 1.00 15.36 444 THR A O 1
ATOM 647 N N . GLY A 1 81 ? 44.180 14.760 49.854 1.00 13.61 445 GLY A N 1
ATOM 648 C CA . GLY A 1 81 ? 43.400 15.321 48.774 1.00 14.48 445 GLY A CA 1
ATOM 649 C C . GLY A 1 81 ? 41.913 15.427 49.039 1.00 17.18 445 GLY A C 1
ATOM 650 O O . GLY A 1 81 ? 41.181 15.899 48.156 1.00 22.75 445 GLY A O 1
ATOM 651 N N . LYS A 1 82 ? 41.436 15.001 50.207 1.00 16.96 446 LYS A N 1
ATOM 652 C CA . LYS A 1 82 ? 40.012 15.053 50.514 1.00 17.94 446 LYS A CA 1
ATOM 653 C C . LYS A 1 82 ? 39.586 16.479 50.853 1.00 17.01 446 LYS A C 1
ATOM 654 O O . LYS A 1 82 ? 40.371 17.284 51.362 1.00 15.43 446 LYS A O 1
ATOM 657 N N . THR A 1 83 ? 38.320 16.788 50.568 1.00 17.58 447 THR A N 1
ATOM 658 C CA . THR A 1 83 ? 37.790 18.123 50.795 1.00 17.45 447 THR A CA 1
ATOM 659 C C . THR A 1 83 ? 36.502 18.044 51.600 1.00 18.61 447 THR A C 1
ATOM 660 O O . THR A 1 83 ? 35.770 17.051 51.549 1.00 17.51 447 THR A O 1
ATOM 664 N N . ALA A 1 84 ? 36.240 19.107 52.354 1.00 13.69 448 ALA A N 1
ATOM 665 C CA . ALA A 1 84 ? 35.003 19.239 53.107 1.00 15.36 448 ALA A CA 1
ATOM 666 C C . ALA A 1 84 ? 34.653 20.719 53.193 1.00 14.63 448 ALA A C 1
ATOM 667 O O . ALA A 1 84 ? 35.488 21.586 52.931 1.00 17.89 448 ALA A O 1
ATOM 669 N N . SER A 1 85 ? 33.410 21.008 53.572 1.00 14.10 449 SER A N 1
ATOM 670 C CA A SER A 1 85 ? 32.923 22.379 53.615 0.46 14.98 449 SER A CA 1
ATOM 671 C CA B SER A 1 85 ? 32.956 22.391 53.642 0.54 14.96 449 SER A CA 1
ATOM 672 C C . SER A 1 85 ? 31.959 22.549 54.781 1.00 13.18 449 SER A C 1
ATOM 673 O O . SER A 1 85 ? 31.299 21.596 55.193 1.00 13.53 449 SER A O 1
ATOM 678 N N . PHE A 1 86 ? 31.858 23.784 55.278 1.00 12.02 450 PHE A N 1
ATOM 679 C CA . PHE A 1 86 ? 30.885 24.106 56.316 1.00 12.50 450 PHE A CA 1
ATOM 680 C C . PHE A 1 86 ? 30.527 25.587 56.240 1.00 13.53 450 PHE A C 1
ATOM 681 O O . PHE A 1 86 ? 31.211 26.385 55.588 1.00 13.41 450 PHE A O 1
ATOM 689 N N . LYS A 1 87 ? 29.463 25.953 56.958 1.00 12.31 451 LYS A N 1
ATOM 690 C CA . LYS A 1 87 ? 28.836 27.262 56.843 1.00 14.76 451 LYS A CA 1
ATOM 691 C C . LYS A 1 87 ? 29.012 28.110 58.103 1.00 13.29 451 LYS A C 1
ATOM 692 O O . LYS A 1 87 ? 28.950 27.600 59.231 1.00 13.52 451 LYS A O 1
ATOM 698 N N . ALA A 1 88 ? 29.174 29.416 57.900 1.00 13.08 452 ALA A N 1
ATOM 699 C CA . ALA A 1 88 ? 29.260 30.411 58.964 1.00 12.41 452 ALA A CA 1
ATOM 700 C C . ALA A 1 88 ? 28.387 31.614 58.617 1.00 13.11 452 ALA A C 1
ATOM 701 O O . ALA A 1 88 ? 27.941 31.770 57.473 1.00 15.18 452 ALA A O 1
ATOM 703 N N . VAL A 1 89 ? 28.136 32.465 59.618 1.00 13.54 453 VAL A N 1
ATOM 704 C CA . VAL A 1 89 ? 27.252 33.625 59.498 1.00 13.67 453 VAL A CA 1
ATOM 705 C C . VAL A 1 89 ? 28.035 34.872 59.886 1.00 13.31 453 VAL A C 1
ATOM 706 O O . VAL A 1 89 ? 28.668 34.910 60.949 1.00 13.57 453 VAL A O 1
ATOM 710 N N . ILE A 1 90 ? 27.967 35.907 59.039 1.00 13.20 454 ILE A N 1
ATOM 711 C CA . ILE A 1 90 ? 28.716 37.146 59.224 1.00 14.80 454 ILE A CA 1
ATOM 712 C C . ILE A 1 90 ? 27.791 38.221 59.776 1.00 13.37 454 ILE A C 1
ATOM 713 O O . ILE A 1 90 ? 26.663 38.388 59.295 1.00 16.30 454 ILE A O 1
ATOM 718 N N . ASN A 1 91 ? 28.277 38.960 60.775 1.00 12.61 455 ASN A N 1
ATOM 719 C CA . ASN A 1 91 ? 27.589 40.112 61.354 1.00 14.22 455 ASN A CA 1
ATOM 720 C C . ASN A 1 91 ? 28.600 41.250 61.410 1.00 13.91 455 ASN A C 1
ATOM 721 O O . ASN A 1 91 ? 29.5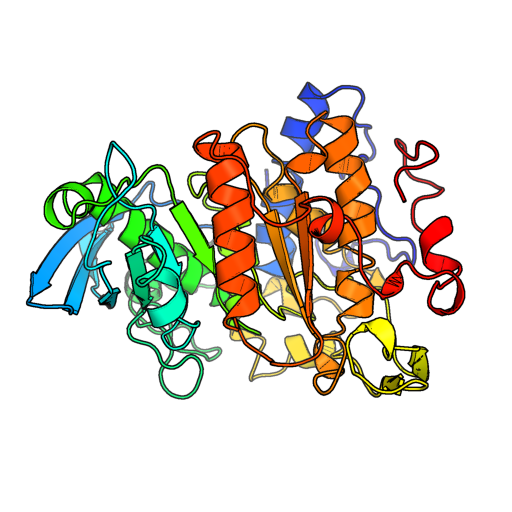32 41.214 62.220 1.00 14.94 455 ASN A O 1
ATOM 726 N N . LEU A 1 92 ? 28.422 42.296 60.528 1.00 15.61 456 LEU A N 1
ATOM 727 C CA . LEU A 1 92 ? 29.410 43.365 60.534 1.00 15.39 456 LEU A CA 1
ATOM 728 C C . LEU A 1 92 ? 28.859 44.607 61.221 1.00 14.98 456 LEU A C 1
ATOM 729 O O . LEU A 1 92 ? 27.652 44.862 61.192 1.00 16.54 456 LEU A O 1
ATOM 734 N N . PRO A 1 93 ? 29.724 45.396 61.844 1.00 14.84 457 PRO A N 1
ATOM 735 C CA . PRO A 1 93 ? 29.284 46.682 62.383 1.00 16.00 457 PRO A CA 1
ATOM 736 C C . PRO A 1 93 ? 29.005 47.668 61.261 1.00 17.15 457 PRO A C 1
ATOM 737 O O . PRO A 1 93 ? 29.686 47.688 60.232 1.00 17.41 457 PRO A O 1
ATOM 741 N N . LYS A 1 94 ? 27.993 48.510 61.481 1.00 18.54 458 LYS A N 1
ATOM 742 C CA . LYS A 1 94 ? 27.690 49.540 6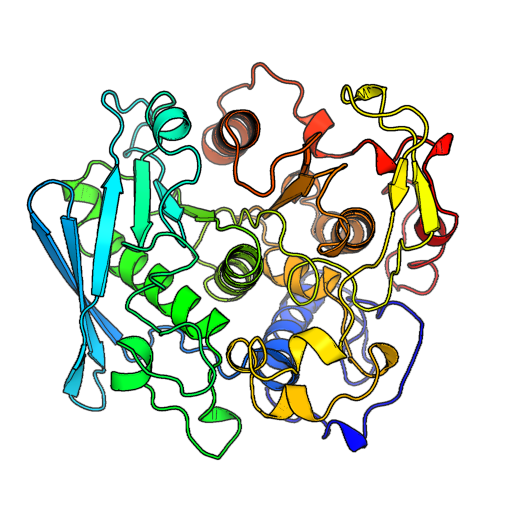0.497 1.00 19.78 458 LYS A CA 1
ATOM 743 C C . LYS A 1 94 ? 28.832 50.538 60.389 1.00 20.32 458 LYS A C 1
ATOM 744 O O . LYS A 1 94 ? 29.119 51.044 59.297 1.00 21.83 458 LYS A O 1
ATOM 750 N N . ASN A 1 95 ? 29.516 50.809 61.502 1.00 19.93 459 ASN A N 1
ATOM 751 C CA . ASN A 1 95 ? 30.610 51.775 61.546 1.00 22.35 459 ASN A CA 1
ATOM 752 C C . ASN A 1 95 ? 31.839 51.115 62.152 1.00 22.08 459 ASN A C 1
ATOM 753 O O . ASN A 1 95 ? 31.797 50.660 63.299 1.00 24.46 459 ASN A O 1
ATOM 758 N N . VAL A 1 96 ? 32.927 51.077 61.394 1.00 20.92 460 VAL A N 1
ATOM 759 C CA . VAL A 1 96 ? 34.213 50.609 61.895 1.00 20.43 460 VAL A CA 1
ATOM 760 C C . VAL A 1 96 ? 34.934 51.790 62.532 1.00 21.52 460 VAL A C 1
ATOM 761 O O . VAL A 1 96 ? 35.062 52.858 61.916 1.00 22.70 460 VAL A O 1
ATOM 765 N N . ARG A 1 97 ? 35.386 51.613 63.773 1.00 18.32 461 ARG A N 1
ATOM 766 C CA . ARG A 1 97 ? 36.032 52.680 64.524 1.00 18.34 461 ARG A CA 1
ATOM 767 C C . ARG A 1 97 ? 37.456 52.356 64.945 1.00 19.41 461 ARG A C 1
ATOM 768 O O . ARG A 1 97 ? 38.082 53.178 65.628 1.00 21.55 461 ARG A O 1
ATOM 776 N N . HIS A 1 98 ? 37.989 51.200 64.559 1.00 16.81 462 HIS A N 1
ATOM 777 C CA . HIS A 1 98 ? 39.358 50.827 64.878 1.00 17.49 462 HIS A CA 1
ATOM 778 C C . HIS A 1 98 ? 40.186 50.904 63.607 1.00 18.26 462 HIS A C 1
ATOM 779 O O . HIS A 1 98 ? 39.802 50.337 62.579 1.00 18.98 462 HIS A O 1
ATOM 786 N N . GLU A 1 99 ? 41.319 51.594 63.676 1.00 22.39 463 GLU A N 1
ATOM 787 C CA . GLU A 1 99 ? 42.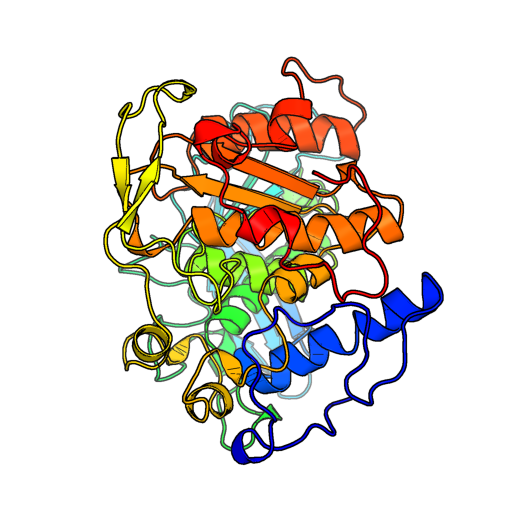234 51.588 62.545 1.00 23.08 463 GLU A CA 1
ATOM 788 C C . GLU A 1 99 ? 42.755 50.174 62.322 1.00 21.78 463 GLU A C 1
ATOM 789 O O . GLU A 1 99 ? 43.133 49.479 63.269 1.00 22.64 463 GLU A O 1
ATOM 792 N N . GLY A 1 100 ? 42.755 49.744 61.065 1.00 20.05 464 GLY A N 1
ATOM 793 C CA . GLY A 1 100 ? 43.149 48.398 60.713 1.00 18.67 464 GLY A CA 1
ATOM 794 C C . GLY A 1 100 ? 42.009 47.412 60.604 1.00 20.36 464 GLY A C 1
ATOM 795 O O . GLY A 1 100 ? 42.254 46.250 60.256 1.00 21.32 464 GLY A O 1
ATOM 796 N N . GLY A 1 101 ? 40.785 47.829 60.890 1.00 17.75 465 GLY A N 1
ATOM 797 C CA . GLY A 1 101 ? 39.624 46.983 60.724 1.00 16.42 465 GLY A CA 1
ATOM 798 C C . GLY A 1 101 ? 38.982 46.623 62.058 1.00 14.23 465 GLY A C 1
ATOM 799 O O . GLY A 1 101 ? 39.563 46.787 63.133 1.00 15.92 465 GLY A O 1
ATOM 800 N N . ALA A 1 102 ? 37.752 46.133 61.968 1.00 14.89 466 ALA A N 1
ATOM 801 C CA . ALA A 1 102 ? 37.001 45.778 63.165 1.00 14.68 466 ALA A CA 1
ATOM 802 C C . ALA A 1 102 ? 37.596 44.537 63.830 1.00 15.13 466 ALA A C 1
ATOM 803 O O . ALA A 1 102 ? 37.968 43.576 63.144 1.00 13.90 466 ALA A O 1
ATOM 805 N N . PRO A 1 103 ? 37.678 44.517 65.162 1.00 13.77 467 PRO A N 1
ATOM 806 C CA . PRO A 1 103 ? 37.918 43.249 65.864 1.00 13.60 467 PRO A CA 1
ATOM 807 C C . PRO A 1 103 ? 36.809 42.265 65.519 1.00 13.02 467 PRO A C 1
ATOM 808 O O . PRO A 1 103 ? 35.707 42.649 65.118 1.00 14.10 467 PRO A O 1
ATOM 812 N N . VAL A 1 104 ? 37.108 40.973 65.662 1.00 12.89 468 VAL A N 1
ATOM 813 C CA . VAL A 1 104 ? 36.165 39.930 65.285 1.00 13.18 468 VAL A CA 1
ATOM 814 C C . VAL A 1 104 ? 35.993 38.927 66.420 1.00 11.84 468 VAL A C 1
ATOM 815 O O . VAL A 1 104 ? 36.972 38.355 66.923 1.00 11.52 468 VAL A O 1
ATOM 819 N N . ILE A 1 105 ? 34.742 38.710 66.804 1.00 11.20 469 ILE A N 1
ATOM 820 C CA . ILE A 1 105 ? 34.367 37.643 67.724 1.00 10.68 469 ILE A CA 1
ATOM 821 C C . ILE A 1 105 ? 33.984 36.430 66.890 1.00 11.18 469 ILE A C 1
ATOM 822 O O . ILE A 1 105 ? 33.068 36.502 66.062 1.00 11.74 469 ILE A O 1
ATOM 827 N N . LEU A 1 106 ? 34.718 35.333 67.078 1.00 10.90 470 LEU A N 1
ATOM 828 C CA . LEU A 1 106 ? 34.442 34.057 66.430 1.00 11.30 470 LEU A CA 1
ATOM 829 C C . LEU A 1 106 ? 33.587 33.236 67.391 1.00 10.41 470 LEU A C 1
ATOM 830 O O . LEU A 1 106 ? 34.049 32.864 68.479 1.00 11.41 470 LEU A O 1
ATOM 835 N N . GLY A 1 107 ? 32.340 32.973 67.015 1.00 10.59 471 GLY A N 1
ATOM 836 C CA . GLY A 1 107 ? 31.375 32.320 67.898 1.00 11.31 471 GLY A CA 1
ATOM 837 C C . GLY A 1 107 ? 31.104 30.875 67.523 1.00 9.95 471 GLY A C 1
ATOM 838 O O . GLY A 1 107 ? 30.986 30.533 66.343 1.00 11.39 471 GLY A O 1
ATOM 839 N N . MET A 1 108 ? 30.967 30.023 68.546 1.00 10.44 472 MET A N 1
ATOM 840 C CA . MET A 1 108 ? 30.630 28.624 68.307 1.00 10.43 472 MET A CA 1
ATOM 841 C C . MET A 1 108 ? 29.199 28.437 67.806 1.00 9.80 472 MET A C 1
ATOM 842 O O . MET A 1 108 ? 28.878 27.377 67.261 1.00 10.79 472 MET A O 1
ATOM 847 N N . HIS A 1 109 ? 28.340 29.441 67.977 1.00 9.88 473 HIS A N 1
ATOM 848 C CA . HIS A 1 109 ? 26.940 29.343 67.583 1.00 10.76 473 HIS A CA 1
ATOM 849 C C . HIS A 1 109 ? 26.365 30.748 67.497 1.00 11.23 473 HIS A C 1
ATOM 850 O O . HIS A 1 109 ? 26.916 31.701 68.055 1.00 11.15 473 HIS A O 1
ATOM 857 N N . LYS A 1 110 ? 25.240 30.854 66.790 1.00 12.23 474 LYS A N 1
ATOM 858 C CA . LYS A 1 110 ? 24.444 32.072 66.799 1.00 12.95 474 LYS A CA 1
ATOM 859 C C . LYS A 1 110 ? 23.854 32.316 68.189 1.00 12.47 474 LYS A C 1
ATOM 860 O O . LYS A 1 110 ? 23.718 31.401 69.013 1.00 12.83 474 LYS A O 1
ATOM 866 N N . GLY A 1 111 ? 23.489 33.571 68.444 1.00 12.18 475 GLY A N 1
ATOM 867 C CA . GLY A 1 111 ? 22.788 33.918 69.667 1.00 12.27 475 GLY A CA 1
ATOM 868 C C . GLY A 1 111 ? 23.731 34.181 70.821 1.00 13.89 475 GLY A C 1
ATOM 869 O O . GLY A 1 111 ? 23.628 33.551 71.879 1.00 17.37 475 GLY A O 1
ATOM 870 N N . ILE A 1 112 ? 24.655 35.115 70.615 1.00 12.73 476 ILE A N 1
ATOM 871 C CA . ILE A 1 112 ? 25.666 35.495 71.593 1.00 12.60 476 ILE A CA 1
ATOM 872 C C . ILE A 1 112 ? 25.715 37.016 71.702 1.00 12.39 476 ILE A C 1
ATOM 873 O O . ILE A 1 112 ? 26.792 37.610 71.838 1.00 12.43 476 ILE A O 1
ATOM 878 N N . SER A 1 113 ? 24.542 37.650 71.652 1.00 12.74 477 SER A N 1
ATOM 879 C CA . SER A 1 113 ? 24.416 39.109 71.745 1.00 13.32 477 SER A CA 1
ATOM 880 C C . SER A 1 113 ? 25.145 39.809 70.600 1.00 14.23 477 SER A C 1
ATOM 881 O O . SER A 1 113 ? 25.809 40.832 70.795 1.00 13.85 477 SER A O 1
ATOM 884 N N . GLU A 1 114 ? 25.004 39.247 69.394 1.00 13.32 478 GLU A N 1
ATOM 885 C CA . GLU A 1 114 ? 25.670 39.791 68.210 1.00 13.36 478 GLU A CA 1
ATOM 886 C C . GLU A 1 114 ? 25.405 41.281 68.038 1.00 14.52 478 GLU A C 1
ATOM 887 O O . GLU A 1 114 ? 26.325 42.048 67.731 1.00 14.06 478 GLU A O 1
ATOM 893 N N . SER A 1 115 ? 24.153 41.711 68.228 1.00 14.46 479 SER A N 1
ATOM 894 C CA . SER A 1 115 ? 23.813 43.109 67.977 1.00 17.78 479 SER A CA 1
ATOM 895 C C . SER A 1 115 ? 24.493 44.052 68.963 1.00 15.26 479 SER A C 1
ATOM 896 O O . SER A 1 115 ? 24.768 45.209 68.620 1.00 15.53 479 SER A O 1
ATOM 899 N N . THR A 1 116 ? 24.774 43.589 70.185 1.00 14.65 480 THR A N 1
ATOM 900 C CA . THR A 1 116 ? 25.549 44.407 71.111 1.00 13.26 480 THR A CA 1
ATOM 901 C C . THR A 1 116 ? 26.981 44.564 70.613 1.00 14.79 480 THR A C 1
ATOM 902 O O . THR A 1 116 ? 27.568 45.649 70.703 1.00 14.84 480 THR A O 1
ATOM 906 N N . ALA A 1 117 ? 27.555 43.494 70.064 1.00 13.63 481 ALA A N 1
ATOM 907 C CA . ALA A 1 117 ? 28.905 43.583 69.522 1.00 12.78 481 ALA A CA 1
ATOM 908 C C . ALA A 1 117 ? 28.963 44.538 68.332 1.00 13.08 481 ALA A C 1
ATOM 909 O O . ALA A 1 117 ? 29.830 45.418 68.275 1.00 13.99 481 ALA A O 1
ATOM 911 N N . THR A 1 118 ? 28.051 44.375 67.368 1.00 13.28 482 THR A N 1
ATOM 912 C CA . THR A 1 118 ? 28.108 45.207 66.167 1.00 13.20 482 THR A CA 1
ATOM 913 C C . THR A 1 118 ? 27.818 46.669 66.484 1.00 16.66 482 THR A C 1
ATOM 914 O O . THR A 1 118 ? 28.440 47.565 65.902 1.00 16.12 482 THR A O 1
ATOM 918 N N . SER A 1 119 ? 26.902 46.934 67.421 1.00 14.97 483 SER A N 1
ATOM 919 C CA A SER A 1 119 ? 26.645 48.308 67.838 0.43 17.00 483 SER A CA 1
ATOM 920 C CA B SER A 1 119 ? 26.654 48.315 67.818 0.57 16.99 483 SER A CA 1
ATOM 921 C C . SER A 1 119 ? 27.887 48.954 68.437 1.00 17.03 483 SER A C 1
ATOM 922 O O . SER A 1 119 ? 28.019 50.186 68.410 1.00 19.77 483 SER A O 1
ATOM 927 N N . ASN A 1 120 ? 28.802 48.150 68.981 1.00 15.61 484 ASN A N 1
ATOM 928 C CA . ASN A 1 120 ? 30.042 48.643 69.561 1.00 15.28 484 ASN A CA 1
ATOM 929 C C . ASN A 1 120 ? 31.227 48.537 68.604 1.00 15.62 484 ASN A C 1
ATOM 930 O O . ASN A 1 120 ? 32.372 48.695 69.032 1.00 16.12 484 ASN A O 1
ATOM 935 N N . GLY A 1 121 ? 30.976 48.278 67.324 1.00 15.51 485 GLY A N 1
ATOM 936 C CA . GLY A 1 121 ? 32.028 48.293 66.327 1.00 16.38 485 GLY A CA 1
ATOM 937 C C . GLY A 1 121 ? 32.766 46.989 66.108 1.00 14.53 485 GLY A C 1
ATOM 938 O O . GLY A 1 121 ? 33.751 46.976 65.361 1.00 15.72 485 GLY A O 1
ATOM 939 N N . TYR A 1 122 ? 32.334 45.896 66.739 1.00 13.82 486 TYR A N 1
ATOM 940 C CA . TYR A 1 122 ? 32.993 44.600 66.612 1.00 11.53 486 TYR A CA 1
ATOM 941 C C . TYR A 1 122 ? 32.210 43.740 65.627 1.00 14.05 486 TYR A C 1
ATOM 942 O O . TYR A 1 122 ? 30.974 43.722 65.644 1.00 15.98 486 TYR A O 1
ATOM 951 N N . ALA A 1 123 ? 32.931 43.046 64.750 1.00 13.41 487 ALA A N 1
ATOM 952 C CA . ALA A 1 123 ? 32.317 42.041 63.892 1.00 13.49 487 ALA A CA 1
ATOM 953 C C . ALA A 1 123 ? 32.141 40.732 64.656 1.00 13.08 487 ALA A C 1
ATOM 954 O O . ALA A 1 123 ? 32.857 40.456 65.621 1.00 13.85 487 ALA A O 1
ATOM 956 N N . VAL A 1 124 ? 31.174 39.925 64.221 1.00 12.58 488 VAL A N 1
ATOM 957 C CA . VAL A 1 124 ? 30.940 38.596 64.788 1.00 12.16 488 VAL A CA 1
ATOM 958 C C . VAL A 1 124 ? 30.746 37.624 63.634 1.00 12.19 488 VAL A C 1
ATOM 959 O O . VAL A 1 124 ? 29.889 37.848 62.770 1.00 13.65 488 VAL A O 1
ATOM 963 N N . ILE A 1 125 ? 31.533 36.552 63.608 1.00 11.82 489 ILE A N 1
ATOM 964 C CA . ILE A 1 125 ? 31.341 35.455 62.663 1.00 11.72 489 ILE A CA 1
ATOM 965 C C . ILE A 1 125 ? 31.137 34.197 63.490 1.00 11.24 489 ILE A C 1
ATOM 966 O O . ILE A 1 125 ? 31.998 33.855 64.311 1.00 11.85 489 ILE A O 1
ATOM 971 N N . THR A 1 126 ? 29.997 33.533 63.303 1.00 11.45 490 THR A N 1
ATOM 972 C CA . THR A 1 126 ? 29.681 32.329 64.057 1.00 11.37 490 THR A CA 1
ATOM 973 C C . THR A 1 126 ? 29.428 31.160 63.118 1.00 11.16 490 THR A C 1
ATOM 974 O O . THR A 1 126 ? 29.092 31.334 61.945 1.00 11.83 490 THR A O 1
ATOM 978 N N . TYR A 1 127 ? 29.566 29.948 63.644 1.00 11.37 491 TYR A N 1
ATOM 979 C CA . TYR A 1 127 ? 29.009 28.819 62.926 1.00 11.63 491 TYR A CA 1
ATOM 980 C C . TYR A 1 127 ? 27.521 29.076 62.679 1.00 12.39 491 TYR A C 1
ATOM 981 O O . TYR A 1 127 ? 26.847 29.762 63.458 1.00 11.92 491 TYR A O 1
ATOM 990 N N . ASP A 1 128 ? 26.998 28.513 61.586 1.00 13.54 492 ASP A N 1
ATOM 991 C CA . ASP A 1 128 ? 25.558 28.559 61.299 1.00 14.61 492 ASP A CA 1
ATOM 992 C C . ASP A 1 128 ? 24.861 27.472 62.124 1.00 16.64 492 ASP A C 1
ATOM 993 O O . ASP A 1 128 ? 24.346 26.474 61.609 1.00 21.21 492 ASP A O 1
ATOM 998 N N . SER A 1 129 ? 24.861 27.694 63.441 1.00 15.66 493 SER A N 1
ATOM 999 C CA . SER A 1 129 ? 24.409 26.747 64.456 1.00 17.85 493 SER A CA 1
ATOM 1000 C C . SER A 1 129 ? 23.582 27.494 65.487 1.00 13.96 493 SER A C 1
ATOM 1001 O O . SER A 1 129 ? 23.925 28.616 65.855 1.00 14.34 493 SER A O 1
ATOM 1004 N N . ASP A 1 130 ? 22.520 26.860 65.989 1.00 16.88 494 ASP A N 1
ATOM 1005 C CA . ASP A 1 130 ? 21.744 27.436 67.084 1.00 15.05 494 ASP A CA 1
ATOM 1006 C C . ASP A 1 130 ? 22.262 27.040 68.467 1.00 17.43 494 ASP A C 1
ATOM 1007 O O . ASP A 1 130 ? 21.660 27.428 69.470 1.00 20.52 494 ASP A O 1
ATOM 1012 N N . GLY A 1 131 ? 23.344 26.268 68.555 1.00 18.11 495 GLY A N 1
ATOM 1013 C CA . GLY A 1 131 ? 23.842 25.828 69.849 1.00 17.94 495 GLY A CA 1
ATOM 1014 C C . GLY A 1 131 ? 23.062 24.707 70.499 1.00 18.01 495 GLY A C 1
ATOM 1015 O O . GLY A 1 131 ? 23.274 24.431 71.687 1.00 18.54 495 GLY A O 1
ATOM 1016 N N . MET A 1 132 ? 22.184 24.030 69.759 1.00 17.60 496 MET A N 1
ATOM 1017 C CA . MET A 1 132 ? 21.363 22.982 70.354 1.00 17.89 496 MET A CA 1
ATOM 1018 C C . MET A 1 132 ? 20.908 21.970 69.312 1.00 18.90 496 MET A C 1
ATOM 1019 O O . MET A 1 132 ? 21.548 20.922 69.149 1.00 18.71 496 MET A O 1
ATOM 1024 N N . PHE A 1 133 ? 19.809 22.274 68.603 1.00 19.01 497 PHE A N 1
ATOM 1025 C CA . PHE A 1 133 ? 19.251 21.324 67.640 1.00 18.72 497 PHE A CA 1
ATOM 1026 C C . PHE A 1 133 ? 20.116 21.189 66.392 1.00 15.13 497 PHE A C 1
ATOM 1027 O O . PHE A 1 133 ? 20.109 20.129 65.756 1.00 15.81 497 PHE A O 1
ATOM 1035 N N . SER A 1 134 ? 20.845 22.243 66.020 1.00 14.79 498 SER A N 1
ATOM 1036 C CA A SER A 1 134 ? 21.745 22.232 64.868 0.53 17.49 498 SER A CA 1
ATOM 1037 C CA B SER A 1 134 ? 21.748 22.216 64.873 0.47 17.49 498 SER A CA 1
ATOM 1038 C C . SER A 1 134 ? 23.150 22.546 65.366 1.00 17.27 498 SER A C 1
ATOM 1039 O O . SER A 1 134 ? 23.442 23.698 65.714 1.00 20.29 498 SER A O 1
ATOM 1044 N N . ALA A 1 135 ? 24.016 21.542 65.386 1.00 13.61 499 ALA A N 1
ATOM 1045 C CA . ALA A 1 135 ? 25.397 21.723 65.795 1.00 13.28 499 ALA A CA 1
ATOM 1046 C C . ALA A 1 135 ? 26.210 22.340 64.657 1.00 11.88 499 ALA A C 1
ATOM 1047 O O . ALA A 1 135 ? 25.775 22.330 63.499 1.00 13.58 499 ALA A O 1
ATOM 1049 N N . PRO A 1 136 ? 27.398 22.878 64.956 1.00 10.66 500 PRO A N 1
ATOM 1050 C CA . PRO A 1 136 ? 28.304 23.321 63.884 1.00 12.89 500 PRO A CA 1
ATOM 1051 C C . PRO A 1 136 ? 28.504 22.240 62.831 1.00 11.46 500 PRO A C 1
ATOM 1052 O O . PRO A 1 136 ? 28.564 21.051 63.138 1.00 11.45 500 PRO A O 1
ATOM 1056 N N . GLY A 1 137 ? 28.657 22.672 61.575 1.00 12.32 501 GLY A N 1
ATOM 1057 C CA . GLY A 1 137 ? 28.777 21.729 60.476 1.00 12.77 501 GLY A CA 1
ATOM 1058 C C . GLY A 1 137 ? 30.007 20.848 60.547 1.00 13.29 501 GLY A C 1
ATOM 1059 O O . GLY A 1 137 ? 30.040 19.797 59.899 1.00 13.94 501 GLY A O 1
ATOM 1060 N N . THR A 1 138 ? 31.008 21.235 61.342 1.00 11.23 502 THR A N 1
ATOM 1061 C CA . THR A 1 138 ? 32.211 20.418 61.484 1.00 11.82 502 THR A CA 1
ATOM 1062 C C . THR A 1 138 ? 31.958 19.113 62.233 1.00 10.38 502 THR A C 1
ATOM 1063 O O . THR A 1 138 ? 32.710 18.153 62.041 1.00 11.74 502 THR A O 1
ATOM 1067 N N . ALA A 1 139 ? 30.950 19.055 63.116 1.00 10.20 503 ALA A N 1
ATOM 1068 C CA . ALA A 1 139 ? 30.679 17.817 63.839 1.00 11.18 503 ALA A CA 1
ATOM 1069 C C . ALA A 1 139 ? 29.276 17.849 64.421 1.00 10.57 503 ALA A C 1
ATOM 1070 O O . ALA A 1 139 ? 28.913 18.792 65.128 1.00 11.35 503 ALA A O 1
ATOM 1072 N N . GLN A 1 140 ? 28.502 16.808 64.141 1.00 10.46 504 GLN A N 1
ATOM 1073 C CA . GLN A 1 140 ? 27.241 16.624 64.847 1.00 11.01 504 GLN A CA 1
ATOM 1074 C C . GLN A 1 140 ? 27.509 16.440 66.336 1.00 11.50 504 GLN A C 1
ATOM 1075 O O . GLN A 1 140 ? 28.541 15.900 66.745 1.00 10.75 504 GLN A O 1
ATOM 1081 N N . ASP A 1 141 ? 26.556 16.886 67.153 1.00 9.88 505 ASP A N 1
ATOM 1082 C CA . ASP A 1 141 ? 26.664 16.781 68.607 1.00 9.83 505 ASP A CA 1
ATOM 1083 C C . ASP A 1 141 ? 26.213 15.384 69.032 1.00 11.37 505 ASP A C 1
ATOM 1084 O O . ASP A 1 141 ? 25.108 15.177 69.542 1.00 11.95 505 ASP A O 1
ATOM 1089 N N . ASN A 1 142 ? 27.085 14.399 68.810 1.00 10.62 506 ASN A N 1
ATOM 1090 C CA . ASN A 1 142 ? 26.824 13.033 69.256 1.00 10.64 506 ASN A CA 1
ATOM 1091 C C . ASN A 1 142 ? 28.140 12.252 69.293 1.00 10.39 506 ASN A C 1
ATOM 1092 O O . ASN A 1 142 ? 29.209 12.770 68.956 1.00 10.97 506 ASN A O 1
ATOM 1097 N N . ASN A 1 143 ? 28.049 10.985 69.696 1.00 10.64 507 ASN A N 1
ATOM 1098 C CA . ASN A 1 143 ? 29.231 10.157 69.903 1.00 9.86 507 ASN A CA 1
ATOM 1099 C C . ASN A 1 143 ? 29.626 9.333 68.679 1.00 11.22 507 ASN A C 1
ATOM 1100 O O . ASN A 1 143 ? 30.460 8.429 68.806 1.00 12.27 507 ASN A O 1
ATOM 1105 N N . GLN A 1 144 ? 29.059 9.621 67.504 1.00 10.55 508 GLN A N 1
ATOM 1106 C CA . GLN A 1 144 ? 29.392 8.881 66.293 1.00 10.16 508 GLN A CA 1
ATOM 1107 C C . GLN A 1 144 ? 30.374 9.609 65.384 1.00 12.04 508 GLN A C 1
ATOM 1108 O O . GLN A 1 144 ? 30.819 9.025 64.388 1.00 14.31 508 GLN A O 1
ATOM 1114 N N . HIS A 1 145 ? 30.712 10.863 65.685 1.00 11.50 509 HIS A N 1
ATOM 1115 C CA . HIS A 1 145 ? 31.791 11.607 65.025 1.00 10.86 509 HIS A CA 1
ATOM 1116 C C . HIS A 1 145 ? 31.589 11.699 63.510 1.00 11.03 509 HIS A C 1
ATOM 1117 O O . HIS A 1 145 ? 32.337 11.131 62.708 1.00 11.93 509 HIS A O 1
ATOM 1124 N N . LYS A 1 146 ? 30.564 12.469 63.149 1.00 10.95 510 LYS A N 1
ATOM 1125 C CA . LYS A 1 146 ? 30.200 12.714 61.760 1.00 11.86 510 LYS A CA 1
ATOM 1126 C C . LYS A 1 146 ? 30.146 14.214 61.512 1.00 12.59 510 LYS A C 1
ATOM 1127 O O . LYS A 1 146 ? 29.671 14.976 62.361 1.00 13.34 510 LYS A O 1
ATOM 1133 N N . GLY A 1 147 ? 30.654 14.641 60.358 1.00 12.97 511 GLY A N 1
ATOM 1134 C CA . GLY A 1 147 ? 30.669 16.046 60.000 1.00 13.96 511 GLY A CA 1
ATOM 1135 C C . GLY A 1 147 ? 31.918 16.431 59.234 1.00 11.13 511 GLY A C 1
ATOM 1136 O O . GLY A 1 147 ? 32.764 15.570 58.962 1.00 12.00 511 GLY A O 1
ATOM 1137 N N . ALA A 1 148 ? 32.049 17.717 58.897 1.00 11.57 512 ALA A N 1
ATOM 1138 C CA . ALA A 1 148 ? 33.094 18.140 57.965 1.00 12.32 512 ALA A CA 1
ATOM 1139 C C . ALA A 1 148 ? 34.490 17.853 58.507 1.00 13.01 512 ALA A C 1
ATOM 1140 O O . ALA A 1 148 ? 35.383 17.453 57.749 1.00 12.54 512 ALA A O 1
ATOM 1142 N N . PHE A 1 149 ? 34.705 18.046 59.814 1.00 11.07 513 PHE A N 1
ATOM 1143 C CA . PHE A 1 149 ? 36.004 17.710 60.394 1.00 11.05 513 PHE A CA 1
ATOM 1144 C C . PHE A 1 149 ? 36.320 16.225 60.239 1.00 11.39 513 PHE A C 1
ATOM 1145 O O . PHE A 1 149 ? 37.433 15.851 59.833 1.00 11.01 513 PHE A O 1
ATOM 1153 N N . TYR A 1 150 ? 35.363 15.360 60.583 1.00 10.95 514 TYR A N 1
ATOM 1154 C CA . TYR A 1 150 ? 35.586 13.915 60.547 1.00 11.61 514 TYR A CA 1
ATOM 1155 C C . TYR A 1 150 ? 35.672 13.367 59.128 1.00 11.72 514 TYR A C 1
ATOM 1156 O O . TYR A 1 150 ? 36.255 12.294 58.930 1.00 13.79 514 TYR A O 1
ATOM 1165 N N . ASP A 1 151 ? 35.103 14.074 58.147 1.00 11.02 515 ASP A N 1
ATOM 1166 C CA . ASP A 1 151 ? 35.320 13.715 56.748 1.00 12.11 515 ASP A CA 1
ATOM 1167 C C . ASP A 1 151 ? 36.800 13.777 56.382 1.00 13.58 515 ASP A C 1
ATOM 1168 O O . ASP A 1 151 ? 37.256 13.009 55.526 1.00 16.63 515 ASP A O 1
ATOM 1173 N N . LEU A 1 152 ? 37.565 14.664 57.019 1.00 12.36 516 LEU A N 1
ATOM 1174 C CA . LEU A 1 152 ? 38.994 14.803 56.761 1.00 12.25 516 LEU A CA 1
ATOM 1175 C C . LEU A 1 152 ? 39.866 14.073 57.774 1.00 13.02 516 LEU A C 1
ATOM 1176 O O . LEU A 1 152 ? 40.949 13.603 57.407 1.00 13.35 516 LEU A O 1
ATOM 1181 N N . TYR A 1 153 ? 39.419 13.979 59.030 1.00 11.66 517 TYR A N 1
ATOM 1182 C CA . TYR A 1 153 ? 40.183 13.391 60.134 1.00 10.75 517 TYR A CA 1
ATOM 1183 C C . TYR A 1 153 ? 39.288 12.368 60.818 1.00 10.61 517 TYR A C 1
ATOM 1184 O O . TYR A 1 153 ? 38.684 12.654 61.861 1.00 12.17 517 TYR A O 1
ATOM 1193 N N . PRO A 1 154 ? 39.180 11.163 60.262 1.00 11.51 518 PRO A N 1
ATOM 1194 C CA . PRO A 1 154 ? 38.229 10.188 60.810 1.00 13.77 518 PRO A CA 1
ATOM 1195 C C . PRO A 1 154 ? 38.609 9.763 62.217 1.00 12.60 518 PRO A C 1
ATOM 1196 O O . PRO A 1 154 ? 39.784 9.668 62.570 1.00 12.46 518 PRO A O 1
ATOM 1200 N N . TYR A 1 155 ? 37.585 9.491 63.018 1.00 11.83 519 TYR A N 1
ATOM 1201 C CA . TYR A 1 155 ? 37.770 9.064 64.404 1.00 11.60 519 TYR A CA 1
ATOM 1202 C C . TYR A 1 155 ? 38.086 7.571 64.414 1.00 12.55 519 TYR A C 1
ATOM 1203 O O . TYR A 1 155 ? 37.209 6.739 64.145 1.00 14.91 519 TYR A O 1
ATOM 1212 N N . GLY A 1 156 ? 39.338 7.222 64.724 1.00 12.39 520 GLY A N 1
ATOM 1213 C CA . GLY A 1 156 ? 39.822 5.865 64.611 1.00 13.10 520 GLY A CA 1
ATOM 1214 C C . GLY A 1 156 ? 40.013 5.175 65.946 1.00 15.65 520 GLY A C 1
ATOM 1215 O O . GLY A 1 156 ? 39.409 5.541 66.964 1.00 15.32 520 GLY A O 1
ATOM 1216 N N . ARG A 1 157 ? 40.883 4.159 65.943 1.00 17.13 521 ARG A N 1
ATOM 1217 C CA . ARG A 1 157 ? 41.057 3.237 67.064 1.00 17.06 521 ARG A CA 1
ATOM 1218 C C . ARG A 1 157 ? 42.190 3.613 68.011 1.00 18.03 521 ARG A C 1
ATOM 1219 O O . ARG A 1 157 ? 42.051 3.417 69.221 1.00 19.90 521 ARG A O 1
ATOM 1222 N N . ASN A 1 158 ? 43.313 4.123 67.509 1.00 17.15 522 ASN A N 1
ATOM 1223 C CA . ASN A 1 158 ? 44.385 4.540 68.403 1.00 20.26 522 ASN A CA 1
ATOM 1224 C C . ASN A 1 158 ? 44.088 5.931 68.965 1.00 16.49 522 ASN A C 1
ATOM 1225 O O . ASN A 1 158 ? 43.341 6.716 68.376 1.00 17.85 522 ASN A O 1
ATOM 1230 N N . TRP A 1 159 ? 44.694 6.241 70.115 1.00 15.54 523 TRP A N 1
ATOM 1231 C CA . TRP A 1 159 ? 44.391 7.511 70.774 1.00 16.92 523 TRP A CA 1
ATOM 1232 C C . TRP A 1 159 ? 44.706 8.704 69.864 1.00 18.11 523 TRP A C 1
ATOM 1233 O O . TRP A 1 159 ? 43.961 9.692 69.840 1.00 15.51 523 TRP A O 1
ATOM 1244 N N . ASP A 1 160 ? 45.790 8.623 69.087 1.00 15.81 524 ASP A N 1
ATOM 1245 C CA . ASP A 1 160 ? 46.164 9.718 68.193 1.00 16.06 524 ASP A CA 1
ATOM 1246 C C . ASP A 1 160 ? 45.212 9.867 67.016 1.00 15.68 524 ASP A C 1
ATOM 1247 O O . ASP A 1 160 ? 45.258 10.888 66.318 1.00 17.80 524 ASP A O 1
ATOM 1252 N N . GLU A 1 161 ? 44.365 8.873 66.781 1.00 15.33 525 GLU A N 1
ATOM 1253 C CA . GLU A 1 161 ? 43.350 8.917 65.745 1.00 16.36 525 GLU A CA 1
ATOM 1254 C C . GLU A 1 161 ? 42.007 9.396 66.271 1.00 13.39 525 GLU A C 1
ATOM 1255 O O . GLU A 1 161 ? 41.039 9.434 65.507 1.00 14.90 525 GLU A O 1
ATOM 1261 N N . GLN A 1 162 ? 41.930 9.757 67.557 1.00 13.20 526 GLN A N 1
ATOM 1262 C CA . GLN A 1 162 ? 40.681 10.166 68.199 1.00 11.52 526 GLN A CA 1
ATOM 1263 C C . GLN A 1 162 ? 40.776 11.635 68.580 1.00 11.04 526 GLN A C 1
ATOM 1264 O O . GLN A 1 162 ? 41.575 12.006 69.447 1.00 13.17 526 GLN A O 1
ATOM 1270 N N . THR A 1 163 ? 39.957 12.460 67.941 1.00 10.75 527 THR A N 1
ATOM 1271 C CA . THR A 1 163 ? 39.811 13.868 68.276 1.00 10.40 527 THR A CA 1
ATOM 1272 C C . THR A 1 163 ? 38.337 14.072 68.607 1.00 11.68 527 THR A C 1
ATOM 1273 O O . THR A 1 163 ? 37.480 13.775 67.773 1.00 11.33 527 THR A O 1
ATOM 1277 N N . GLY A 1 164 ? 38.037 14.528 69.833 1.00 9.78 528 GLY A N 1
ATOM 1278 C CA . GLY A 1 164 ? 36.651 14.653 70.276 1.00 10.61 528 GLY A CA 1
ATOM 1279 C C . GLY A 1 164 ? 35.917 15.828 69.644 1.00 8.54 528 GLY A C 1
ATOM 1280 O O . GLY A 1 164 ? 36.500 16.668 68.955 1.00 9.01 528 GLY A O 1
ATOM 1281 N N . ASP A 1 165 ? 34.604 15.908 69.922 1.00 9.62 529 ASP A N 1
ATOM 1282 C CA . ASP A 1 165 ? 33.785 16.921 69.251 1.00 9.83 529 ASP A CA 1
ATOM 1283 C C . ASP A 1 165 ? 34.210 18.337 69.638 1.00 9.54 529 ASP A C 1
ATOM 1284 O O . ASP A 1 165 ? 34.091 19.259 68.824 1.00 10.05 529 ASP A O 1
ATOM 1289 N N . LEU A 1 166 ? 34.672 18.554 70.878 1.00 8.53 530 LEU A N 1
ATOM 1290 C CA . LEU A 1 166 ? 35.079 19.911 71.255 1.00 8.89 530 LEU A CA 1
ATOM 1291 C C . LEU A 1 166 ? 36.243 20.390 70.398 1.00 8.88 530 LEU A C 1
ATOM 1292 O O . LEU A 1 166 ? 36.283 21.557 69.980 1.00 10.01 530 LEU A O 1
ATOM 1297 N N . MET A 1 167 ? 37.205 19.499 70.129 1.00 9.67 531 MET A N 1
ATOM 1298 C CA . MET A 1 167 ? 38.313 19.858 69.246 1.00 10.31 531 MET A CA 1
ATOM 1299 C C . MET A 1 167 ? 37.890 19.943 67.785 1.00 9.11 531 MET A C 1
ATOM 1300 O O . MET A 1 167 ? 38.453 20.750 67.036 1.00 10.31 531 MET A O 1
ATOM 1305 N N . ALA A 1 168 ? 36.918 19.134 67.353 1.00 9.91 532 ALA A N 1
ATOM 1306 C CA . ALA A 1 168 ? 36.396 19.290 65.996 1.00 9.79 532 ALA A CA 1
ATOM 1307 C C . ALA A 1 168 ? 35.772 20.664 65.809 1.00 9.76 532 ALA A C 1
ATOM 1308 O O . ALA A 1 168 ? 36.009 21.332 64.790 1.00 10.62 532 ALA A O 1
ATOM 1310 N N . TRP A 1 169 ? 34.975 21.103 66.785 1.00 10.18 533 TRP A N 1
ATOM 1311 C CA . TRP A 1 169 ? 34.389 22.437 66.728 1.00 9.88 533 TRP A CA 1
ATOM 1312 C C . TRP A 1 169 ? 35.466 23.518 66.777 1.00 9.94 533 TRP A C 1
ATOM 1313 O O . TRP A 1 169 ? 35.370 24.536 66.079 1.00 9.87 533 TRP A O 1
ATOM 1324 N N . SER A 1 170 ? 36.506 23.313 67.588 1.00 9.67 534 SER A N 1
ATOM 1325 C CA . SER A 1 170 ? 37.615 24.264 67.646 1.00 10.28 534 SER A CA 1
ATOM 1326 C C . SER A 1 170 ? 38.344 24.347 66.310 1.00 9.50 534 SER A C 1
ATOM 1327 O O . SER A 1 170 ? 38.709 25.445 65.863 1.00 10.06 534 SER A O 1
ATOM 1330 N N . TRP A 1 171 ? 38.564 23.193 65.667 1.00 10.66 535 TRP A N 1
ATOM 1331 C CA . TRP A 1 171 ? 39.245 23.157 64.374 1.00 9.41 535 TRP A CA 1
ATOM 1332 C C . TRP A 1 171 ? 38.529 24.020 63.342 1.00 9.81 535 TRP A C 1
ATOM 1333 O O . TRP A 1 171 ? 39.176 24.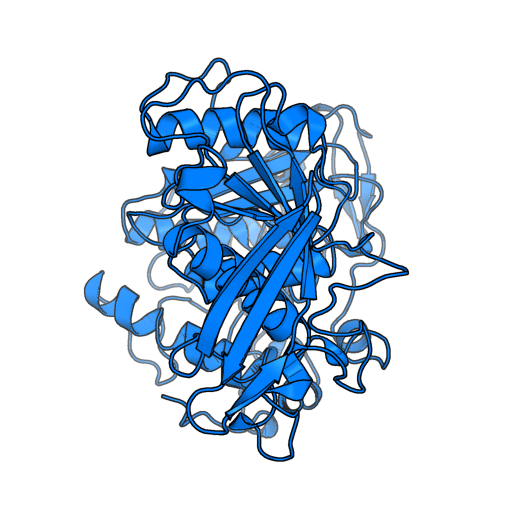733 62.565 1.00 10.42 535 TRP A O 1
ATOM 1344 N N . GLY A 1 172 ? 37.195 23.994 63.323 1.00 10.00 536 GLY A N 1
ATOM 1345 C CA . GLY A 1 172 ? 36.479 24.828 62.368 1.00 10.93 536 GLY A CA 1
ATOM 1346 C C . GLY A 1 172 ? 36.680 26.313 62.614 1.00 11.03 536 GLY A C 1
ATOM 1347 O O . GLY A 1 172 ? 36.746 27.101 61.667 1.00 11.44 536 GLY A O 1
ATOM 1348 N N . ILE A 1 173 ? 36.780 26.721 63.885 1.00 10.06 537 ILE A N 1
ATOM 1349 C CA . ILE A 1 173 ? 37.090 28.117 64.180 1.00 11.03 537 ILE A CA 1
ATOM 1350 C C . ILE A 1 173 ? 38.458 28.475 63.615 1.00 10.55 537 ILE A C 1
ATOM 1351 O O . ILE A 1 173 ? 38.642 29.547 63.020 1.00 10.88 537 ILE A O 1
ATOM 1356 N N . SER A 1 174 ? 39.437 27.580 63.784 1.00 10.70 538 SER A N 1
ATOM 1357 C CA . SER A 1 174 ? 40.764 27.821 63.214 1.00 10.27 538 SER A CA 1
ATOM 1358 C C . SER A 1 174 ? 40.701 28.008 61.702 1.00 10.41 538 SER A C 1
ATOM 1359 O O . SER A 1 174 ? 41.461 28.808 61.141 1.00 11.63 538 SER A O 1
ATOM 1362 N N . ARG A 1 175 ? 39.847 27.233 61.022 1.00 9.85 539 ARG A N 1
ATOM 1363 C CA . ARG A 1 175 ? 39.726 27.349 59.571 1.00 10.15 539 ARG A CA 1
ATOM 1364 C C . ARG A 1 175 ? 39.031 28.649 59.174 1.00 11.51 539 ARG A C 1
ATOM 1365 O O . ARG A 1 175 ? 39.390 29.255 58.157 1.00 12.32 539 ARG A O 1
ATOM 1373 N N . ILE A 1 176 ? 38.031 29.097 59.949 1.00 11.11 540 ILE A N 1
ATOM 1374 C CA . ILE A 1 176 ? 37.454 30.421 59.707 1.00 10.79 540 ILE A CA 1
ATOM 1375 C C . ILE A 1 176 ? 38.529 31.486 59.828 1.00 11.27 540 ILE A C 1
ATOM 1376 O O . ILE A 1 176 ? 38.617 32.404 58.998 1.00 12.48 540 ILE A O 1
ATOM 1381 N N . LEU A 1 177 ? 39.380 31.371 60.847 1.00 11.57 541 LEU A N 1
ATOM 1382 C CA . LEU A 1 177 ? 40.449 32.342 61.035 1.00 12.43 541 LEU A CA 1
ATOM 1383 C C . LEU A 1 177 ? 41.448 32.288 59.884 1.00 12.79 541 LEU A C 1
ATOM 1384 O O . LEU A 1 177 ? 41.918 33.337 59.417 1.00 12.84 541 LEU A O 1
ATOM 1389 N N . ASP A 1 178 ? 41.779 31.079 59.412 1.00 11.49 542 ASP A N 1
ATOM 1390 C CA . ASP A 1 178 ? 42.597 30.943 58.203 1.00 12.17 542 ASP A CA 1
ATOM 1391 C C . ASP A 1 178 ? 41.981 31.707 57.035 1.00 13.46 542 ASP A C 1
ATOM 1392 O O . ASP A 1 178 ? 42.672 32.463 56.338 1.00 14.22 542 ASP A O 1
ATOM 1397 N N . ALA A 1 179 ? 40.679 31.516 56.797 1.00 11.70 543 ALA A N 1
ATOM 1398 C CA . ALA A 1 179 ? 40.012 32.224 55.705 1.00 13.11 543 ALA A CA 1
ATOM 1399 C C . ALA A 1 179 ? 40.132 33.730 55.876 1.00 15.05 543 ALA A C 1
ATOM 1400 O O . ALA A 1 179 ? 40.373 34.459 54.903 1.00 14.07 543 ALA A O 1
ATOM 1402 N N . LEU A 1 180 ? 39.991 34.213 57.111 1.00 13.51 544 LEU A N 1
ATOM 1403 C CA . LEU A 1 180 ? 40.149 35.640 57.375 1.00 14.32 544 LEU A CA 1
ATOM 1404 C C . LEU A 1 180 ? 41.544 36.116 56.981 1.00 14.88 544 LEU A C 1
ATOM 1405 O O . LEU A 1 180 ? 41.691 37.101 56.245 1.00 14.96 544 LEU A O 1
ATOM 1410 N N . TYR A 1 181 ? 42.583 35.404 57.426 1.00 14.94 545 TYR A N 1
ATOM 1411 C CA . TYR A 1 181 ? 43.946 35.775 57.057 1.00 15.11 545 TYR A CA 1
ATOM 1412 C C . TYR A 1 181 ? 44.187 35.627 55.558 1.00 15.06 545 TYR A C 1
ATOM 1413 O O . TYR A 1 181 ? 44.988 36.379 54.986 1.00 19.31 545 TYR A O 1
ATOM 1422 N N . ASN A 1 182 ? 43.505 34.686 54.906 1.00 14.39 546 ASN A N 1
ATOM 1423 C CA . ASN A 1 182 ? 43.716 34.390 53.493 1.00 16.90 546 ASN A CA 1
ATOM 1424 C C . ASN A 1 182 ? 42.953 35.326 52.561 1.00 18.75 546 ASN A C 1
ATOM 1425 O O . ASN A 1 182 ? 42.958 35.092 51.345 1.00 25.35 546 ASN A O 1
ATOM 1430 N N . GLY A 1 183 ? 42.290 36.361 53.076 1.00 15.90 547 GLY A N 1
ATOM 1431 C CA . GLY A 1 183 ? 41.610 37.312 52.213 1.00 15.60 547 GLY A CA 1
ATOM 1432 C C . GLY A 1 183 ? 40.271 37.798 52.729 1.00 16.53 547 GLY A C 1
ATOM 1433 O O . GLY A 1 183 ? 39.848 38.914 52.413 1.00 17.21 547 GLY A O 1
ATOM 1434 N N . ALA A 1 184 ? 39.579 36.975 53.523 1.00 15.01 548 ALA A N 1
ATOM 1435 C CA . ALA A 1 184 ? 38.228 37.352 53.928 1.00 14.70 548 ALA A CA 1
ATOM 1436 C C . ALA A 1 184 ? 38.219 38.571 54.841 1.00 14.95 548 ALA A C 1
ATOM 1437 O O . ALA A 1 184 ? 37.271 39.365 54.797 1.00 15.21 548 ALA A O 1
ATOM 1439 N N . ALA A 1 185 ? 39.251 38.738 55.672 1.00 14.40 549 ALA A N 1
ATOM 1440 C CA . ALA A 1 185 ? 39.271 39.876 56.584 1.00 15.58 549 ALA A CA 1
ATOM 1441 C C . ALA A 1 185 ? 39.324 41.189 55.817 1.00 16.86 549 ALA A C 1
ATOM 1442 O O . ALA A 1 185 ? 38.607 42.140 56.151 1.00 16.00 549 ALA A O 1
ATOM 1444 N N . LYS A 1 186 ? 40.166 41.258 54.784 1.00 15.72 550 LYS A N 1
ATOM 1445 C CA . LYS A 1 186 ? 40.210 42.459 53.957 1.00 17.97 550 LYS A CA 1
ATOM 1446 C C . LYS A 1 186 ? 38.855 42.731 53.311 1.00 16.81 550 LYS A C 1
ATOM 1447 O O . LYS A 1 186 ? 38.393 43.880 53.292 1.00 19.20 550 LYS A O 1
ATOM 1450 N N . GLU A 1 187 ? 38.190 41.686 52.807 1.00 15.57 551 GLU A N 1
ATOM 1451 C CA . GLU A 1 187 ? 36.883 41.868 52.184 1.00 15.98 551 GLU A CA 1
ATOM 1452 C C . GLU A 1 187 ? 35.843 42.386 53.169 1.00 16.65 551 GLU A C 1
ATOM 1453 O O . GLU A 1 187 ? 34.932 43.122 52.776 1.00 19.88 551 GLU A O 1
ATOM 1459 N N . LEU A 1 188 ? 35.951 42.010 54.442 1.00 17.67 552 LEU A N 1
ATOM 1460 C CA . LEU A 1 188 ? 34.946 42.331 55.448 1.00 16.53 552 LEU A CA 1
ATOM 1461 C C . LEU A 1 188 ? 35.347 43.495 56.343 1.00 16.08 552 LEU A C 1
ATOM 1462 O O . LEU A 1 188 ? 34.604 43.824 57.276 1.00 16.67 552 LEU A O 1
ATOM 1467 N N . ASN A 1 189 ? 36.501 44.117 56.094 1.00 16.54 553 ASN A N 1
ATOM 1468 C CA . ASN A 1 189 ? 37.008 45.209 56.927 1.00 17.14 553 ASN A CA 1
ATOM 1469 C C . ASN A 1 189 ? 37.181 44.773 58.387 1.00 15.22 553 ASN A C 1
ATOM 1470 O O . ASN A 1 189 ? 36.729 45.441 59.324 1.00 16.15 553 ASN A O 1
ATOM 1475 N N . ILE A 1 190 ? 37.869 43.645 58.563 1.00 14.82 554 ILE A N 1
ATOM 1476 C CA . ILE A 1 190 ? 38.146 43.042 59.861 1.00 13.92 554 ILE A CA 1
ATOM 1477 C C . ILE A 1 190 ? 39.655 42.985 60.042 1.00 15.06 554 ILE A C 1
ATOM 1478 O O . ILE A 1 190 ? 40.396 42.757 59.078 1.00 15.36 554 ILE A O 1
ATOM 1483 N N . ASN A 1 191 ? 40.114 43.224 61.270 1.00 13.92 555 ASN A N 1
ATOM 1484 C CA . ASN A 1 191 ? 41.507 42.992 61.616 1.00 15.01 555 ASN A CA 1
ATOM 1485 C C . ASN A 1 191 ? 41.626 41.567 62.140 1.00 15.00 555 ASN A C 1
ATOM 1486 O O . ASN A 1 191 ? 41.193 41.299 63.277 1.00 15.43 555 ASN A O 1
ATOM 1491 N N . PRO A 1 192 ? 42.214 40.633 61.383 1.00 13.02 556 PRO A N 1
ATOM 1492 C CA . PRO A 1 192 ? 42.222 39.232 61.832 1.00 13.68 556 PRO A CA 1
ATOM 1493 C C . PRO A 1 192 ? 43.116 38.980 63.033 1.00 13.97 556 PRO A C 1
ATOM 1494 O O . PRO A 1 192 ? 42.953 37.945 63.697 1.00 14.63 556 PRO A O 1
ATOM 1498 N N . ASP A 1 193 ? 44.058 39.879 63.333 1.00 15.13 557 ASP A N 1
ATOM 1499 C CA . ASP A 1 193 ? 44.860 39.737 64.543 1.00 13.80 557 ASP A CA 1
ATOM 1500 C C . ASP A 1 193 ? 44.061 40.043 65.805 1.00 14.39 557 ASP A C 1
ATOM 1501 O O . ASP A 1 193 ? 44.438 39.583 66.890 1.00 15.69 557 ASP A O 1
ATOM 1506 N N . SER A 1 194 ? 42.978 40.808 65.688 1.00 13.34 558 SER A N 1
ATOM 1507 C CA . SER A 1 194 ? 42.168 41.201 66.846 1.00 12.75 558 SER A CA 1
ATOM 1508 C C . SER A 1 194 ? 40.990 40.242 67.001 1.00 13.23 558 SER A C 1
ATOM 1509 O O . SER A 1 194 ? 39.821 40.592 66.805 1.00 14.50 558 SER A O 1
ATOM 1512 N N . SER A 1 195 ? 41.334 39.014 67.381 1.00 14.03 559 SER A N 1
ATOM 1513 C CA . SER A 1 195 ? 40.425 37.879 67.358 1.00 13.40 559 SER A CA 1
ATOM 1514 C C . SER A 1 195 ? 40.018 37.477 68.771 1.00 12.40 559 SER A C 1
ATOM 1515 O O . SER A 1 195 ? 40.828 37.531 69.702 1.00 13.23 559 SER A O 1
ATOM 1518 N N . ILE A 1 196 ? 38.758 37.062 68.908 1.00 12.69 560 ILE A N 1
ATOM 1519 C CA . ILE A 1 196 ? 38.168 36.588 70.156 1.00 11.15 560 ILE A CA 1
ATOM 1520 C C . ILE A 1 196 ? 37.385 35.326 69.815 1.00 11.52 560 ILE A C 1
ATOM 1521 O O . ILE A 1 196 ? 36.801 35.241 68.731 1.00 14.08 560 ILE A O 1
ATOM 1526 N N . VAL A 1 197 ? 37.400 34.324 70.703 1.00 10.90 561 VAL A N 1
ATOM 1527 C CA . VAL A 1 197 ? 36.558 33.141 70.531 1.00 9.97 561 VAL A CA 1
ATOM 1528 C C . VAL A 1 197 ? 35.624 33.003 71.732 1.00 9.76 561 VAL A C 1
ATOM 1529 O O . VAL A 1 197 ? 36.045 33.186 72.880 1.00 10.97 561 VAL A O 1
ATOM 1533 N N . THR A 1 198 ? 34.355 32.682 71.465 1.00 9.46 562 THR A N 1
ATOM 1534 C CA . THR A 1 198 ? 33.359 32.545 72.523 1.00 9.92 562 THR A CA 1
ATOM 1535 C C . THR A 1 198 ? 32.344 31.465 72.163 1.00 9.18 562 THR A C 1
ATOM 1536 O O . THR A 1 198 ? 32.262 30.996 71.022 1.00 10.99 562 THR A O 1
ATOM 1540 N N . GLY A 1 199 ? 31.603 31.049 73.188 1.00 10.21 563 GLY A N 1
ATOM 1541 C CA . GLY A 1 199 ? 30.547 30.054 73.084 1.00 9.98 563 GLY A CA 1
ATOM 1542 C C . GLY A 1 199 ? 30.034 29.749 74.476 1.00 8.72 563 GLY A C 1
ATOM 1543 O O . GLY A 1 199 ? 30.666 30.098 75.478 1.00 10.19 563 GLY A O 1
ATOM 1544 N N . VAL A 1 200 ? 28.872 29.084 74.532 1.00 9.98 564 VAL A N 1
ATOM 1545 C CA . VAL A 1 200 ? 28.126 28.905 75.784 1.00 10.21 564 VAL A CA 1
ATOM 1546 C C . VAL A 1 200 ? 27.944 27.423 76.111 1.00 10.06 564 VAL A C 1
ATOM 1547 O O . VAL A 1 200 ? 27.581 26.620 75.243 1.00 10.54 564 VAL A O 1
ATOM 1551 N N . SER A 1 201 ? 28.133 27.079 77.397 1.00 10.08 565 SER A N 1
ATOM 1552 C CA . SER A 1 201 ? 27.784 25.766 77.941 1.00 11.83 565 SER A CA 1
ATOM 1553 C C . SER A 1 201 ? 28.652 24.688 77.292 1.00 8.95 565 SER A C 1
ATOM 1554 O O . SER A 1 201 ? 29.879 24.780 77.389 1.00 9.59 565 SER A O 1
ATOM 1557 N N . ARG A 1 202 ? 28.080 23.684 76.607 1.00 9.33 566 ARG A N 1
ATOM 1558 C CA . ARG A 1 202 ? 28.963 22.737 75.926 1.00 8.88 566 ARG A CA 1
ATOM 1559 C C . ARG A 1 202 ? 29.869 23.452 74.930 1.00 9.21 566 ARG A C 1
ATOM 1560 O O . ARG A 1 202 ? 31.016 23.044 74.733 1.00 9.21 566 ARG A O 1
ATOM 1568 N N . TYR A 1 203 ? 29.393 24.545 74.328 1.00 8.78 567 TYR A N 1
ATOM 1569 C CA . TYR A 1 203 ? 30.213 25.334 73.416 1.00 8.39 567 TYR A CA 1
ATOM 1570 C C . TYR A 1 203 ? 31.123 26.313 74.145 1.00 8.76 567 TYR A C 1
ATOM 1571 O O . TYR A 1 203 ? 32.025 26.885 73.515 1.00 9.33 567 TYR A O 1
ATOM 1580 N N . GLY A 1 204 ? 30.905 26.511 75.452 1.00 9.53 568 GLY A N 1
ATOM 1581 C CA . GLY A 1 204 ? 31.853 27.189 76.321 1.00 10.04 568 GLY A CA 1
ATOM 1582 C C . GLY A 1 204 ? 33.016 26.264 76.645 1.00 9.94 568 GLY A C 1
ATOM 1583 O O . GLY A 1 204 ? 34.168 26.708 76.714 1.00 9.82 568 GLY A O 1
ATOM 1584 N N . LYS A 1 205 ? 32.737 24.975 76.869 1.00 9.75 569 LYS A N 1
ATOM 1585 C CA . LYS A 1 205 ? 33.833 24.010 76.917 1.00 9.51 569 LYS A CA 1
ATOM 1586 C C . LYS A 1 205 ? 34.614 24.051 75.614 1.00 9.35 569 LYS A C 1
ATOM 1587 O O . LYS A 1 205 ? 35.851 24.096 75.614 1.00 9.28 569 LYS A O 1
ATOM 1593 N N . ALA A 1 206 ? 33.899 24.063 74.483 1.00 9.56 570 ALA A N 1
ATOM 1594 C CA . ALA A 1 206 ? 34.574 24.127 73.189 1.00 8.45 570 ALA A CA 1
ATOM 1595 C C . ALA A 1 206 ? 35.420 25.387 73.052 1.00 10.26 570 ALA A C 1
ATOM 1596 O O . ALA A 1 206 ? 36.553 25.324 72.559 1.00 9.89 570 ALA A O 1
ATOM 1598 N N . ALA A 1 207 ? 34.894 26.543 73.470 1.00 9.52 571 ALA A N 1
ATOM 1599 C CA . ALA A 1 207 ? 35.662 27.782 73.359 1.00 10.05 571 ALA A CA 1
ATOM 1600 C C . ALA A 1 207 ? 36.924 27.751 74.212 1.00 8.81 571 ALA A C 1
ATOM 1601 O O . ALA A 1 207 ? 37.956 28.300 73.809 1.00 10.43 571 ALA A O 1
ATOM 1603 N N . SER A 1 208 ? 36.857 27.131 75.397 1.00 10.15 572 SER A N 1
ATOM 1604 C CA . SER A 1 208 ? 38.037 27.006 76.251 1.00 9.98 572 SER A CA 1
ATOM 1605 C C . SER A 1 208 ? 39.101 26.157 75.575 1.00 10.32 572 SER A C 1
ATOM 1606 O O . SER A 1 208 ? 40.296 26.480 75.616 1.00 9.87 572 SER A O 1
ATOM 1609 N N . VAL A 1 209 ? 38.679 25.037 74.988 1.00 8.98 573 VAL A N 1
ATOM 1610 C CA . VAL A 1 209 ? 39.594 24.181 74.235 1.00 9.37 573 VAL A CA 1
ATOM 1611 C C . VAL A 1 209 ? 40.171 24.937 73.039 1.00 9.42 573 VAL A C 1
ATOM 1612 O O . VAL A 1 209 ? 41.385 24.880 72.773 1.00 9.94 573 VAL A O 1
ATOM 1616 N N . CYS A 1 210 ? 39.321 25.691 72.325 1.00 9.44 574 CYS A N 1
ATOM 1617 C CA . CYS A 1 210 ? 39.758 26.398 71.123 1.00 10.08 574 CYS A CA 1
ATOM 1618 C C . CYS A 1 210 ? 40.840 27.427 71.448 1.00 10.71 574 CYS A C 1
ATOM 1619 O O . CYS A 1 210 ? 41.880 27.487 70.778 1.00 10.54 574 CYS A O 1
ATOM 1622 N N . GLY A 1 211 ? 40.622 28.241 72.485 1.00 11.08 575 GLY A N 1
ATOM 1623 C CA . GLY A 1 211 ? 41.642 29.205 72.875 1.00 11.10 575 GLY A CA 1
ATOM 1624 C C . GLY A 1 211 ? 42.910 28.544 73.378 1.00 10.04 575 GLY A C 1
ATOM 1625 O O . GLY A 1 211 ? 44.018 29.029 73.128 1.00 10.77 575 GLY A O 1
ATOM 1626 N N . ALA A 1 212 ? 42.766 27.416 74.075 1.00 10.22 576 ALA A N 1
ATOM 1627 C CA . ALA A 1 212 ? 43.923 26.724 74.625 1.00 10.00 576 ALA A CA 1
ATOM 1628 C C . ALA A 1 212 ? 44.822 26.169 73.533 1.00 10.54 576 ALA A C 1
ATOM 1629 O O . ALA A 1 212 ? 46.043 26.125 73.713 1.00 11.38 576 ALA A O 1
ATOM 1631 N N . PHE A 1 213 ? 44.242 25.728 72.409 1.00 9.73 577 PHE A N 1
ATOM 1632 C CA . PHE A 1 213 ? 44.996 25.025 71.377 1.00 10.96 577 PHE A CA 1
ATOM 1633 C C . PHE A 1 213 ? 45.306 25.862 70.145 1.00 11.78 577 PHE A C 1
ATOM 1634 O O . PHE A 1 213 ? 46.368 25.670 69.545 1.00 12.86 577 PHE A O 1
ATOM 1642 N N . ASP A 1 214 ? 44.437 26.788 69.744 1.00 11.43 578 ASP A N 1
ATOM 1643 C CA . ASP A 1 214 ? 44.758 27.718 68.658 1.00 12.00 578 ASP A CA 1
ATOM 1644 C C . ASP A 1 214 ? 45.245 29.006 69.309 1.00 12.24 578 ASP A C 1
ATOM 1645 O O . ASP A 1 214 ? 44.469 29.922 69.591 1.00 11.76 578 ASP A O 1
ATOM 1650 N N . THR A 1 215 ? 46.552 29.079 69.536 1.00 12.94 579 THR A N 1
ATOM 1651 C CA . THR A 1 215 ? 47.105 30.192 70.300 1.00 12.86 579 THR A CA 1
ATOM 1652 C C . THR A 1 215 ? 47.227 31.479 69.491 1.00 15.31 579 THR A C 1
ATOM 1653 O O . THR A 1 215 ? 47.711 32.483 70.031 1.00 14.14 579 THR A O 1
ATOM 1657 N N . ARG A 1 216 ? 46.792 31.481 68.226 1.00 12.54 580 ARG A N 1
ATOM 1658 C CA . ARG A 1 216 ? 46.693 32.730 67.474 1.00 13.07 580 ARG A CA 1
ATOM 1659 C C . ARG A 1 216 ? 45.568 33.617 67.992 1.00 13.23 580 ARG A C 1
ATOM 1660 O O . ARG A 1 216 ? 45.614 34.838 67.806 1.00 13.76 580 ARG A O 1
ATOM 1668 N N . ILE A 1 217 ? 44.534 33.029 68.595 1.00 11.40 581 ILE A N 1
ATOM 1669 C CA . ILE A 1 217 ? 43.343 33.788 68.958 1.00 10.72 581 ILE A CA 1
ATOM 1670 C C . ILE A 1 217 ? 43.681 34.685 70.141 1.00 11.23 581 ILE A C 1
ATOM 1671 O O . ILE A 1 217 ? 44.164 34.212 71.176 1.00 11.53 581 ILE A O 1
ATOM 1676 N N . LYS A 1 218 ? 43.456 35.992 69.986 1.00 10.52 582 LYS A N 1
ATOM 1677 C CA . LYS A 1 218 ? 44.006 36.943 70.951 1.00 11.24 582 LYS A CA 1
ATOM 1678 C C . LYS A 1 218 ? 43.309 36.860 72.308 1.00 11.40 582 LYS A C 1
ATOM 1679 O O . LYS A 1 218 ? 43.969 36.955 73.348 1.00 12.07 582 LYS A O 1
ATOM 1685 N N . MET A 1 219 ? 41.981 36.702 72.329 1.00 11.08 583 MET A N 1
ATOM 1686 C CA . MET A 1 219 ? 41.253 36.577 73.589 1.00 11.32 583 MET A CA 1
ATOM 1687 C C . MET A 1 219 ? 40.292 35.396 73.548 1.00 10.70 583 MET A C 1
ATOM 1688 O O . MET A 1 219 ? 39.518 35.244 72.598 1.00 11.98 583 MET A O 1
ATOM 1693 N N . CYS A 1 220 ? 40.349 34.569 74.585 1.00 10.70 584 CYS A N 1
ATOM 1694 C CA . CYS A 1 220 ? 39.450 33.434 74.753 1.00 10.25 584 CYS A CA 1
ATOM 1695 C C . CYS A 1 220 ? 38.387 33.827 75.777 1.00 10.75 584 CYS A C 1
ATOM 1696 O O . CYS A 1 220 ? 38.721 34.282 76.873 1.00 10.62 584 CYS A O 1
ATOM 1699 N N . ALA A 1 221 ? 37.114 33.647 75.430 1.00 10.40 585 ALA A N 1
ATOM 1700 C CA . ALA A 1 221 ? 35.997 34.128 76.257 1.00 11.02 585 ALA A CA 1
ATOM 1701 C C . ALA A 1 221 ? 34.927 33.056 76.461 1.00 10.96 585 ALA A C 1
ATOM 1702 O O . ALA A 1 221 ? 33.801 33.176 75.962 1.00 11.13 585 ALA A O 1
ATOM 1704 N N . PRO A 1 222 ? 35.238 32.001 77.214 1.00 9.42 586 PRO A N 1
ATOM 1705 C CA . PRO A 1 222 ? 34.269 30.902 77.386 1.00 10.56 586 PRO A CA 1
ATOM 1706 C C . PRO A 1 222 ? 33.190 31.249 78.411 1.00 9.38 586 PRO A C 1
ATOM 1707 O O . PRO A 1 222 ? 33.490 31.694 79.523 1.00 10.01 586 PRO A O 1
ATOM 1711 N N . SER A 1 223 ? 31.930 30.985 78.052 1.00 9.25 587 SER A N 1
ATOM 1712 C CA . SER A 1 223 ? 30.788 31.337 78.889 1.00 10.50 587 SER A CA 1
ATOM 1713 C C . SER A 1 223 ? 30.119 30.095 79.466 1.00 9.12 587 SER A C 1
ATOM 1714 O O . SER A 1 223 ? 29.747 29.175 78.725 1.00 9.94 587 SER A O 1
ATOM 1717 N N . CYS A 1 224 ? 29.947 30.096 80.792 1.00 9.31 588 CYS A N 1
ATOM 1718 C CA . CYS A 1 224 ? 29.128 29.107 81.493 1.00 9.51 588 CYS A CA 1
ATOM 1719 C C . CYS A 1 224 ? 29.558 27.682 81.148 1.00 9.12 588 CYS A C 1
ATOM 1720 O O . CYS A 1 224 ? 28.725 26.805 80.908 1.00 10.37 588 CYS A O 1
ATOM 1723 N N . SER A 1 225 ? 30.877 27.449 81.146 1.00 9.25 589 SER A N 1
ATOM 1724 C CA . SER A 1 225 ? 31.414 26.219 80.561 1.00 9.81 589 SER A CA 1
ATOM 1725 C C . SER A 1 225 ? 31.311 25.004 81.486 1.00 9.77 589 SER A C 1
ATOM 1726 O O . SER A 1 225 ? 31.311 23.870 80.995 1.00 10.07 589 SER A O 1
ATOM 1729 N N . GLY A 1 226 ? 31.257 25.194 82.807 1.00 9.46 590 GLY A N 1
ATOM 1730 C CA . GLY A 1 226 ? 30.963 24.091 83.725 1.00 10.32 590 GLY A CA 1
ATOM 1731 C C . GLY A 1 226 ? 31.968 22.947 83.686 1.00 8.98 590 GLY A C 1
ATOM 1732 O O . GLY A 1 226 ? 33.167 23.122 83.430 1.00 9.56 590 GLY A O 1
ATOM 1733 N N . ALA A 1 227 ? 31.454 21.750 83.977 1.00 8.67 591 ALA A N 1
ATOM 1734 C CA . ALA A 1 227 ? 32.289 20.561 84.132 1.00 9.65 591 ALA A CA 1
ATOM 1735 C C . ALA A 1 227 ? 32.907 20.161 82.797 1.00 9.40 591 ALA A C 1
ATOM 1736 O O . ALA A 1 227 ? 32.217 20.113 81.776 1.00 9.94 591 ALA A O 1
ATOM 1738 N N . GLY A 1 228 ? 34.206 19.860 82.801 1.00 9.62 592 GLY A N 1
ATOM 1739 C CA . GLY A 1 228 ? 34.914 19.616 81.560 1.00 9.86 592 GLY A CA 1
ATOM 1740 C C . GLY A 1 228 ? 35.268 20.863 80.778 1.00 9.31 592 GLY A C 1
ATOM 1741 O O . GLY A 1 228 ? 35.917 20.753 79.728 1.00 10.88 592 GLY A O 1
ATOM 1742 N N . GLY A 1 229 ? 34.830 22.032 81.243 1.00 8.98 593 GLY A N 1
ATOM 1743 C CA . GLY A 1 229 ? 35.286 23.324 80.770 1.00 9.13 593 GLY A CA 1
ATOM 1744 C C . GLY A 1 229 ? 36.227 23.887 81.816 1.00 9.81 593 GLY A C 1
ATOM 1745 O O . GLY A 1 229 ? 37.241 23.254 82.135 1.00 10.37 593 GLY A O 1
ATOM 1746 N N . LEU A 1 230 ? 35.892 25.034 82.404 1.00 9.29 594 LEU A N 1
ATOM 1747 C CA . LEU A 1 230 ? 36.782 25.680 83.367 1.00 9.89 594 LEU A CA 1
ATOM 1748 C C . LEU A 1 230 ? 36.450 25.401 84.834 1.00 9.96 594 LEU A C 1
ATOM 1749 O O . LEU A 1 230 ? 37.190 25.860 85.702 1.00 10.85 594 LEU A O 1
ATOM 1754 N N . ALA A 1 231 ? 35.378 24.675 85.151 1.00 9.43 595 ALA A N 1
ATOM 1755 C CA . ALA A 1 231 ? 35.143 24.300 86.545 1.00 9.76 595 ALA A CA 1
ATOM 1756 C C . ALA A 1 231 ? 36.207 23.312 87.014 1.00 9.29 595 ALA A C 1
ATOM 1757 O O . ALA A 1 231 ? 36.604 22.414 86.272 1.00 10.36 595 ALA A O 1
ATOM 1759 N N . LEU A 1 232 ? 36.668 23.456 88.260 1.00 9.45 596 LEU A N 1
ATOM 1760 C CA . LEU A 1 232 ? 37.483 22.390 88.844 1.00 9.98 596 LEU A CA 1
ATOM 1761 C C . LEU A 1 232 ? 36.650 21.125 88.998 1.00 9.98 596 LEU A C 1
ATOM 1762 O O . LEU A 1 232 ? 35.538 21.158 89.541 1.00 11.57 596 LEU A O 1
ATOM 1767 N N . TYR A 1 233 ? 37.187 20.002 88.511 1.00 10.37 597 TYR A N 1
ATOM 1768 C CA . TYR A 1 233 ? 36.572 18.708 88.788 1.00 10.15 597 TYR A CA 1
ATOM 1769 C C . TYR A 1 233 ? 36.499 18.432 90.289 1.00 11.14 597 TYR A C 1
ATOM 1770 O O . TYR A 1 233 ? 35.576 17.753 90.753 1.00 12.53 597 TYR A O 1
ATOM 1779 N N . ARG A 1 234 ? 37.463 18.927 91.057 1.00 11.28 598 ARG A N 1
ATOM 1780 C CA . ARG A 1 234 ? 37.565 18.586 92.469 1.00 11.70 598 ARG A CA 1
ATOM 1781 C C . ARG A 1 234 ? 36.777 19.506 93.402 1.00 13.50 598 ARG A C 1
ATOM 1782 O O . ARG A 1 234 ? 36.803 19.269 94.616 1.00 16.72 598 ARG A O 1
ATOM 1790 N N . TYR A 1 235 ? 36.093 20.544 92.909 1.00 11.40 599 TYR A N 1
ATOM 1791 C CA . TYR A 1 235 ? 35.373 21.463 93.790 1.00 12.02 599 TYR A CA 1
ATOM 1792 C C . TYR A 1 235 ? 33.866 21.365 93.579 1.00 12.02 599 TYR A C 1
ATOM 1793 O O . TYR A 1 235 ? 33.364 21.642 92.482 1.00 12.37 599 TYR A O 1
ATOM 1802 N N . SER A 1 236 ? 33.152 21.011 94.647 1.00 13.51 600 SER A N 1
ATOM 1803 C CA . SER A 1 236 ? 31.700 20.912 94.650 1.00 12.49 600 SER A CA 1
ATOM 1804 C C . SER A 1 236 ? 31.121 22.065 95.457 1.00 12.73 600 SER A C 1
ATOM 1805 O O . SER A 1 236 ? 31.543 22.306 96.594 1.00 14.52 600 SER A O 1
ATOM 1808 N N . SER A 1 237 ? 30.133 22.747 94.886 1.00 11.76 601 SER A N 1
ATOM 1809 C CA . SER A 1 237 ? 29.397 23.795 95.579 1.00 11.43 601 SER A CA 1
ATOM 1810 C C . SER A 1 237 ? 28.005 23.364 96.021 1.00 11.38 601 SER A C 1
ATOM 1811 O O . SER A 1 237 ? 27.255 24.199 96.543 1.00 12.92 601 SER A O 1
ATOM 1814 N N . VAL A 1 238 ? 27.641 22.088 95.840 1.00 12.20 602 VAL A N 1
ATOM 1815 C CA A VAL A 1 238 ? 26.318 21.628 96.253 0.67 12.40 602 VAL A CA 1
ATOM 1816 C CA B VAL A 1 238 ? 26.318 21.634 96.250 0.33 12.43 602 VAL A CA 1
ATOM 1817 C C . VAL A 1 238 ? 26.119 21.891 97.740 1.00 12.69 602 VAL A C 1
ATOM 1818 O O . VAL A 1 238 ? 26.986 21.581 98.568 1.00 13.30 602 VAL A O 1
ATOM 1825 N N . GLY A 1 239 ? 24.974 22.483 98.081 1.00 13.06 603 GLY A N 1
ATOM 1826 C CA . GLY A 1 239 ? 24.640 22.770 99.457 1.00 14.58 603 GLY A CA 1
ATOM 1827 C C . GLY A 1 239 ? 25.263 24.020 100.028 1.00 14.54 603 GLY A C 1
ATOM 1828 O O . GLY A 1 239 ? 24.948 24.378 101.173 1.00 16.67 603 GLY A O 1
ATOM 1829 N N . LYS A 1 240 ? 26.129 24.705 99.282 1.00 12.84 604 LYS A N 1
ATOM 1830 C CA . LYS A 1 240 ? 26.683 25.971 99.741 1.00 13.52 604 LYS A CA 1
ATOM 1831 C C . LYS A 1 240 ? 25.686 27.101 99.498 1.00 11.73 604 LYS A C 1
ATOM 1832 O O . LYS A 1 240 ? 24.907 27.074 98.541 1.00 12.80 604 LYS A O 1
ATOM 1838 N N . THR A 1 241 ? 25.697 28.085 100.398 1.00 12.14 605 THR A N 1
ATOM 1839 C CA . THR A 1 241 ? 24.752 29.196 100.371 1.00 12.25 605 THR A CA 1
ATOM 1840 C C . THR A 1 241 ? 25.501 30.506 100.179 1.00 12.77 605 THR A C 1
ATOM 1841 O O . THR A 1 241 ? 26.523 30.745 100.832 1.00 14.11 605 THR A O 1
ATOM 1845 N N . TYR A 1 242 ? 25.003 31.338 99.262 1.00 11.59 606 TYR A N 1
ATOM 1846 C CA . TYR A 1 242 ? 25.658 32.584 98.890 1.00 11.32 606 TYR A CA 1
ATOM 1847 C C . TYR A 1 242 ? 24.694 33.753 99.003 1.00 11.82 606 TYR A C 1
ATOM 1848 O O . TYR A 1 242 ? 23.486 33.607 98.815 1.00 12.41 606 TYR A O 1
ATOM 1857 N N . ASP A 1 243 ? 25.258 34.924 99.289 1.00 12.16 607 ASP A N 1
ATOM 1858 C CA . ASP A 1 243 ? 24.544 36.193 99.216 1.00 11.02 607 ASP A CA 1
ATOM 1859 C C . ASP A 1 243 ? 24.854 36.830 97.862 1.00 10.38 607 ASP A C 1
ATOM 1860 O O . ASP A 1 243 ? 25.972 37.308 97.635 1.00 10.59 607 ASP A O 1
ATOM 1865 N N . PHE A 1 244 ? 23.861 36.842 96.971 1.00 10.79 608 PHE A N 1
ATOM 1866 C CA . PHE A 1 244 ? 24.010 37.439 95.651 1.00 11.35 608 PHE A CA 1
ATOM 1867 C C . PHE A 1 244 ? 23.320 38.797 95.540 1.00 10.28 608 PHE A C 1
ATOM 1868 O O . PHE A 1 244 ? 23.132 39.299 94.422 1.00 10.84 608 PHE A O 1
ATOM 1876 N N . SER A 1 245 ? 22.942 39.406 96.677 1.00 10.55 609 SER A N 1
ATOM 1877 C CA . SER A 1 245 ? 22.158 40.638 96.625 1.00 10.55 609 SER A CA 1
ATOM 1878 C C . SER A 1 245 ? 22.931 41.800 96.002 1.00 9.84 609 SER A C 1
ATOM 1879 O O . SER A 1 245 ? 22.322 42.683 95.384 1.00 11.99 609 SER A O 1
ATOM 1882 N N . SER A 1 246 ? 24.259 41.814 96.128 1.00 11.09 610 SER A N 1
ATOM 1883 C CA . SER A 1 246 ? 25.042 42.859 95.463 1.00 11.94 610 SER A CA 1
ATOM 1884 C C . SER A 1 246 ? 24.930 42.810 93.941 1.00 12.28 610 SER A C 1
ATOM 1885 O O . SER A 1 246 ? 25.229 43.811 93.274 1.00 14.36 610 SER A O 1
ATOM 1888 N N . LYS A 1 247 ? 24.528 41.668 93.377 1.00 11.93 611 LYS A N 1
ATOM 1889 C CA . LYS A 1 247 ? 24.300 41.516 91.946 1.00 12.46 611 LYS A CA 1
ATOM 1890 C C . LYS A 1 247 ? 22.825 41.605 91.582 1.00 13.16 611 LYS A C 1
ATOM 1891 O O . LYS A 1 247 ? 22.474 41.423 90.412 1.00 13.85 611 LYS A O 1
ATOM 1897 N N . GLY A 1 248 ? 21.951 41.887 92.549 1.00 12.75 612 GLY A N 1
ATOM 1898 C CA . GLY A 1 248 ? 20.526 41.882 92.319 1.00 13.47 612 GLY A CA 1
ATOM 1899 C C . GLY A 1 248 ? 19.859 40.537 92.505 1.00 13.38 612 GLY A C 1
ATOM 1900 O O . GLY A 1 248 ? 18.655 40.413 92.243 1.00 14.55 612 GLY A O 1
ATOM 1901 N N . GLY A 1 249 ? 20.604 39.515 92.917 1.00 12.07 613 GLY A N 1
ATOM 1902 C CA . GLY A 1 249 ? 20.038 38.211 93.177 1.00 12.67 613 GLY A CA 1
ATOM 1903 C C . GLY A 1 249 ? 19.587 38.064 94.618 1.00 10.82 613 GLY A C 1
ATOM 1904 O O . GLY A 1 249 ? 19.478 39.035 95.374 1.00 13.79 613 GLY A O 1
ATOM 1905 N N . SER A 1 250 ? 19.323 36.817 94.993 1.00 11.43 614 SER A N 1
ATOM 1906 C CA . SER A 1 250 ? 18.831 36.488 96.319 1.00 11.08 614 SER A CA 1
ATOM 1907 C C . SER A 1 250 ? 19.917 36.698 97.370 1.00 9.84 614 SER A C 1
ATOM 1908 O O . SER A 1 250 ? 21.112 36.506 97.118 1.00 11.69 614 SER A O 1
ATOM 1911 N N . SER A 1 251 ? 19.481 37.092 98.578 1.00 10.52 615 SER A N 1
ATOM 1912 C CA . SER A 1 251 ? 20.388 37.283 99.710 1.00 10.64 615 SER A CA 1
ATOM 1913 C C . SER A 1 251 ? 20.791 35.974 100.384 1.00 10.76 615 SER A C 1
ATOM 1914 O O . SER A 1 251 ? 21.656 35.984 101.267 1.00 11.91 615 SER A O 1
ATOM 1917 N N . SER A 1 252 ? 20.181 34.855 99.986 1.00 10.29 616 SER A N 1
ATOM 1918 C CA . SER A 1 252 ? 20.494 33.544 100.568 1.00 11.80 616 SER A CA 1
ATOM 1919 C C . SER A 1 252 ? 20.128 32.478 99.527 1.00 11.71 616 SER A C 1
ATOM 1920 O O . SER A 1 252 ? 19.017 31.951 99.539 1.00 13.82 616 SER A O 1
ATOM 1923 N N . TYR A 1 253 ? 21.078 32.185 98.640 1.00 11.78 617 TYR A N 1
ATOM 1924 C CA . TYR A 1 253 ? 20.872 31.284 97.508 1.00 11.79 617 TYR A CA 1
ATOM 1925 C C . TYR A 1 253 ? 21.700 30.021 97.729 1.00 10.37 617 TYR A C 1
ATOM 1926 O O . TYR A 1 253 ? 22.924 30.096 97.843 1.00 11.87 617 TYR A O 1
ATOM 1935 N N . THR A 1 254 ? 21.037 28.862 97.769 1.00 12.33 618 THR A N 1
ATOM 1936 C CA . THR A 1 254 ? 21.707 27.588 98.039 1.00 12.86 618 THR A CA 1
ATOM 1937 C C . THR A 1 254 ? 21.813 26.770 96.752 1.00 11.54 618 THR A C 1
ATOM 1938 O O . THR A 1 254 ? 20.796 26.470 96.113 1.00 13.46 618 THR A O 1
ATOM 1942 N N . TYR A 1 255 ? 23.041 26.411 96.376 1.00 12.43 619 TYR A N 1
ATOM 1943 C CA . TYR A 1 255 ? 23.249 25.635 95.161 1.00 11.83 619 TYR A CA 1
ATOM 1944 C C . TYR A 1 255 ? 22.709 24.219 95.318 1.00 13.01 619 TYR A C 1
ATOM 1945 O O . TYR A 1 255 ? 22.913 23.561 96.347 1.00 13.28 619 TYR A O 1
ATOM 1954 N N . LYS A 1 256 ? 22.026 23.759 94.271 1.00 12.35 620 LYS A N 1
ATOM 1955 C CA . LYS A 1 256 ? 21.700 22.353 94.097 1.00 15.71 620 LYS A CA 1
ATOM 1956 C C . LYS A 1 256 ? 22.862 21.660 93.390 1.00 15.31 620 LYS A C 1
ATOM 1957 O O . LYS A 1 256 ? 24.007 22.119 93.475 1.00 16.86 620 LYS A O 1
ATOM 1961 N N A GLU A 1 257 ? 22.579 20.565 92.693 0.50 19.93 621 GLU A N 1
ATOM 1962 N N B GLU A 1 257 ? 22.574 20.585 92.667 0.50 19.94 621 GLU A N 1
ATOM 1963 C CA A GLU A 1 257 ? 23.630 19.678 92.220 0.50 17.83 621 GLU A CA 1
ATOM 1964 C CA B GLU A 1 257 ? 23.622 19.680 92.220 0.50 17.83 621 GLU A CA 1
ATOM 1965 C C A GLU A 1 257 ? 24.513 20.347 91.170 0.50 14.11 621 GLU A C 1
ATOM 1966 C C B GLU A 1 257 ? 24.497 20.295 91.132 0.50 14.19 621 GLU A C 1
ATOM 1967 O O A GLU A 1 257 ? 24.057 21.162 90.364 0.50 16.32 621 GLU A O 1
ATOM 1968 O O B GLU A 1 257 ? 24.015 21.019 90.254 0.50 15.92 621 GLU A O 1
ATOM 1979 N N . ASN A 1 258 ? 25.789 19.972 91.184 1.00 12.17 622 ASN A N 1
ATOM 1980 C CA . ASN A 1 258 ? 26.747 20.283 90.132 1.00 10.88 622 ASN A CA 1
ATOM 1981 C C . ASN A 1 258 ? 26.905 19.049 89.250 1.00 11.09 622 ASN A C 1
ATOM 1982 O O . ASN A 1 258 ? 26.786 17.911 89.716 1.00 11.34 622 ASN A O 1
ATOM 1987 N N . GLU A 1 259 ? 27.251 19.269 87.993 1.00 9.96 623 GLU A N 1
ATOM 1988 C CA . GLU A 1 259 ? 27.462 18.141 87.089 1.00 9.29 623 GLU A CA 1
ATOM 1989 C C . GLU A 1 259 ? 28.667 17.317 87.536 1.00 9.75 623 GLU A C 1
ATOM 1990 O O . GLU A 1 259 ? 29.763 17.870 87.696 1.00 9.91 623 GLU A O 1
ATOM 1996 N N . PRO A 1 260 ? 28.516 15.984 87.688 1.00 10.45 624 PRO A N 1
ATOM 1997 C CA . PRO A 1 260 ? 29.634 15.123 88.101 1.00 10.25 624 PRO A CA 1
ATOM 1998 C C . PRO A 1 260 ? 30.300 14.418 86.923 1.00 9.08 624 PRO A C 1
ATOM 1999 O O . PRO A 1 260 ? 29.810 14.481 85.790 1.00 10.32 624 PRO A O 1
ATOM 2003 N N . LEU A 1 261 ? 31.408 13.720 87.191 1.00 9.93 625 LEU A N 1
ATOM 2004 C CA . LEU A 1 261 ? 32.204 13.121 86.120 1.00 10.11 625 LEU A CA 1
ATOM 2005 C C . LEU A 1 261 ? 31.386 12.157 85.270 1.00 9.37 625 LEU A C 1
ATOM 2006 O O . LEU A 1 261 ? 31.528 12.129 84.040 1.00 10.50 625 LEU A O 1
ATOM 2011 N N . GLY A 1 262 ? 30.533 11.346 85.899 1.00 10.08 626 GLY A N 1
ATOM 2012 C CA . GLY A 1 262 ? 29.799 10.340 85.145 1.00 9.93 626 GLY A CA 1
ATOM 2013 C C . GLY A 1 262 ? 28.844 10.923 84.119 1.00 9.57 626 GLY A C 1
ATOM 2014 O O . GLY A 1 262 ? 28.522 10.269 83.120 1.00 10.33 626 GLY A O 1
ATOM 2015 N N . SER A 1 263 ? 28.369 12.149 84.347 1.00 10.02 627 SER A N 1
ATOM 2016 C CA . SER A 1 263 ? 27.487 12.794 83.376 1.00 9.73 627 SER A CA 1
ATOM 2017 C C . SER A 1 263 ? 28.237 13.141 82.089 1.00 9.89 627 SER A C 1
ATOM 2018 O O . SER A 1 263 ? 27.688 13.017 80.985 1.00 10.51 627 SER A O 1
ATOM 2021 N N . LEU A 1 264 ? 29.507 13.547 82.215 1.00 9.87 628 LEU A N 1
ATOM 2022 C CA . LEU A 1 264 ? 30.342 13.819 81.047 1.00 9.28 628 LEU A CA 1
ATOM 2023 C C . LEU A 1 264 ? 30.656 12.551 80.257 1.00 9.85 628 LEU A C 1
ATOM 2024 O O . LEU A 1 264 ? 30.934 12.625 79.047 1.00 10.27 628 LEU A O 1
ATOM 2029 N N . GLN A 1 265 ? 30.627 11.393 80.918 1.00 9.73 629 GLN A N 1
ATOM 2030 C CA . GLN A 1 265 ? 30.933 10.107 80.305 1.00 9.17 629 GLN A CA 1
ATOM 2031 C C . GLN A 1 265 ? 29.698 9.408 79.748 1.00 10.28 629 GLN A C 1
ATOM 2032 O O . GLN A 1 265 ? 29.832 8.342 79.134 1.00 11.25 629 GLN A O 1
ATOM 2038 N N . ALA A 1 266 ? 28.514 9.987 79.933 1.00 9.47 630 ALA A N 1
ATOM 2039 C CA . ALA A 1 266 ? 27.281 9.395 79.428 1.00 11.15 630 ALA A CA 1
ATOM 2040 C C . ALA A 1 266 ? 27.191 9.547 77.906 1.00 9.99 630 ALA A C 1
ATOM 2041 O O . ALA A 1 266 ? 27.909 10.343 77.289 1.00 9.69 630 ALA A O 1
ATOM 2043 N N . SER A 1 267 ? 26.268 8.792 77.296 1.00 11.05 631 SER A N 1
ATOM 2044 C CA . SER A 1 267 ? 26.196 8.739 75.832 1.00 11.11 631 SER A CA 1
ATOM 2045 C C . SER A 1 267 ? 26.006 10.116 75.200 1.00 11.29 631 SER A C 1
ATOM 2046 O O . SER A 1 267 ? 26.541 10.378 74.119 1.00 11.06 631 SER A O 1
ATOM 2049 N N . GLY A 1 268 ? 25.255 10.999 75.841 1.00 10.70 632 GLY A N 1
ATOM 2050 C CA . GLY A 1 268 ? 24.967 12.312 75.306 1.00 11.26 632 GLY A CA 1
ATOM 2051 C C . GLY A 1 268 ? 26.052 13.353 75.470 1.00 10.29 632 GLY A C 1
ATOM 2052 O O . GLY A 1 268 ? 25.866 14.487 75.016 1.00 10.98 632 GLY A O 1
ATOM 2053 N N . GLU A 1 269 ? 27.172 13.009 76.128 1.00 9.48 633 GLU A N 1
ATOM 2054 C CA . GLU A 1 269 ? 28.267 13.950 76.352 1.00 9.85 633 GLU A CA 1
ATOM 2055 C C . GLU A 1 269 ? 29.640 13.377 76.029 1.00 9.32 633 GLU A C 1
ATOM 2056 O O . GLU A 1 269 ? 30.558 14.155 75.732 1.00 10.02 633 GLU A O 1
ATOM 2062 N N . GLN A 1 270 ? 29.806 12.050 76.031 1.00 9.75 634 GLN A N 1
ATOM 2063 C CA . GLN A 1 270 ? 31.129 11.455 75.869 1.00 9.73 634 GLN A CA 1
ATOM 2064 C C . GLN A 1 270 ? 31.752 11.789 74.516 1.00 10.02 634 GLN A C 1
ATOM 2065 O O . GLN A 1 270 ? 32.985 11.787 74.384 1.00 9.72 634 GLN A O 1
ATOM 2071 N N . GLY A 1 271 ? 30.926 12.060 73.497 1.00 9.67 635 GLY A N 1
ATOM 2072 C CA . GLY A 1 271 ? 31.462 12.392 72.185 1.00 11.37 635 GLY A CA 1
ATOM 2073 C C . GLY A 1 271 ? 32.303 13.648 72.181 1.00 9.79 635 GLY A C 1
ATOM 2074 O O . GLY A 1 271 ? 33.122 13.836 71.271 1.00 10.66 635 GLY A O 1
ATOM 2075 N N . TRP A 1 272 ? 32.120 14.509 73.185 1.00 9.61 636 TRP A N 1
ATOM 2076 C CA . TRP A 1 272 ? 32.907 15.730 73.314 1.00 9.19 636 TRP A CA 1
ATOM 2077 C C . TRP A 1 272 ? 34.366 15.457 73.658 1.00 10.28 636 TRP A C 1
ATOM 2078 O O . TRP A 1 272 ? 35.225 16.302 73.362 1.00 10.26 636 TRP A O 1
ATOM 2089 N N . PHE A 1 273 ? 34.654 14.310 74.282 1.00 9.76 637 PHE A N 1
ATOM 2090 C CA . PHE A 1 273 ? 35.958 13.932 74.815 1.00 9.45 637 PHE A CA 1
ATOM 2091 C C . PHE A 1 273 ? 36.581 12.851 73.927 1.00 9.69 637 PHE A C 1
ATOM 2092 O O . PHE A 1 273 ? 36.057 12.533 72.858 1.00 11.66 637 PHE A O 1
ATOM 2100 N N . ASN A 1 274 ? 37.696 12.268 74.366 1.00 10.73 638 ASN A N 1
ATOM 2101 C CA . ASN A 1 274 ? 38.314 11.165 73.642 1.00 10.76 638 ASN A CA 1
ATOM 2102 C C . ASN A 1 274 ? 37.985 9.828 74.317 1.00 10.66 638 ASN A C 1
ATOM 2103 O O . ASN A 1 274 ? 37.301 9.770 75.343 1.00 11.29 638 ASN A O 1
ATOM 2108 N N . GLY A 1 275 ? 38.477 8.734 73.729 1.00 11.10 639 GLY A N 1
ATOM 2109 C CA . GLY A 1 275 ? 38.232 7.419 74.311 1.00 11.69 639 GLY A CA 1
ATOM 2110 C C . GLY A 1 275 ? 38.919 7.213 75.652 1.00 11.51 639 GLY A C 1
ATOM 2111 O O . GLY A 1 275 ? 38.360 6.581 76.555 1.00 11.96 639 GLY A O 1
ATOM 2112 N N . ARG A 1 276 ? 40.138 7.733 75.806 1.00 10.44 640 ARG A N 1
ATOM 2113 C CA . ARG A 1 276 ? 40.868 7.554 77.056 1.00 12.00 640 ARG A CA 1
ATOM 2114 C C . ARG A 1 276 ? 40.139 8.192 78.234 1.00 11.79 640 ARG A C 1
ATOM 2115 O O . ARG A 1 276 ? 40.202 7.676 79.355 1.00 11.98 640 ARG A O 1
ATOM 2123 N N . PHE A 1 277 ? 39.426 9.296 77.999 1.00 10.25 641 PHE A N 1
ATOM 2124 C CA . PHE A 1 277 ? 38.655 9.948 79.054 1.00 10.69 641 PHE A CA 1
ATOM 2125 C C . PHE A 1 277 ? 37.683 8.985 79.727 1.00 11.12 641 PHE A C 1
ATOM 2126 O O . PHE A 1 277 ? 37.385 9.134 80.921 1.00 11.05 641 PHE A O 1
ATOM 2134 N N . MET A 1 278 ? 37.165 8.003 78.981 1.00 10.61 642 MET A N 1
ATOM 2135 C CA . MET A 1 278 ? 36.210 7.045 79.533 1.00 10.95 642 MET A CA 1
ATOM 2136 C C . MET A 1 278 ? 36.834 6.106 80.557 1.00 10.89 642 MET A C 1
ATOM 2137 O O . MET A 1 278 ? 36.092 5.424 81.275 1.00 13.36 642 MET A O 1
ATOM 2142 N N . GLU A 1 279 ? 38.165 6.038 80.634 1.00 11.40 643 GLU A N 1
ATOM 2143 C CA . GLU A 1 279 ? 38.823 5.171 81.603 1.00 11.98 643 GLU A CA 1
ATOM 2144 C C . GLU A 1 279 ? 38.831 5.750 83.013 1.00 12.58 643 GLU A C 1
ATOM 2145 O O . GLU A 1 279 ? 39.020 4.999 83.981 1.00 13.68 643 GLU A O 1
ATOM 2151 N N . PHE A 1 280 ? 38.636 7.056 83.160 1.00 12.04 644 PHE A N 1
ATOM 2152 C CA . PHE A 1 280 ? 38.655 7.663 84.482 1.00 12.36 644 PHE A CA 1
ATOM 2153 C C . PHE A 1 280 ? 37.428 7.240 85.278 1.00 11.60 644 PHE A C 1
ATOM 2154 O O . PHE A 1 280 ? 36.322 7.123 84.742 1.00 12.60 644 PHE A O 1
ATOM 2162 N N . ARG A 1 281 ? 37.641 7.000 86.574 1.00 11.86 645 ARG A N 1
ATOM 2163 C CA . ARG A 1 281 ? 36.564 6.647 87.486 1.00 10.79 645 ARG A CA 1
ATOM 2164 C C . ARG A 1 281 ? 36.302 7.701 88.543 1.00 12.46 645 ARG A C 1
ATOM 2165 O O . ARG A 1 281 ? 35.189 7.762 89.058 1.00 12.01 645 ARG A O 1
ATOM 2173 N N . ASN A 1 282 ? 37.291 8.525 88.886 1.00 11.46 646 ASN A N 1
ATOM 2174 C CA . ASN A 1 282 ? 37.126 9.537 89.922 1.00 12.20 646 ASN A CA 1
ATOM 2175 C C . ASN A 1 282 ? 37.907 10.784 89.537 1.00 14.20 646 ASN A C 1
ATOM 2176 O O . ASN A 1 282 ? 39.008 10.690 88.986 1.00 13.41 646 ASN A O 1
ATOM 2181 N N . ALA A 1 283 ? 37.337 11.949 89.859 1.00 13.44 647 ALA A N 1
ATOM 2182 C CA . ALA A 1 283 ? 38.009 13.223 89.598 1.00 15.58 647 ALA A CA 1
ATOM 2183 C C . ALA A 1 283 ? 39.410 13.270 90.190 1.00 14.40 647 ALA A C 1
ATOM 2184 O O . ALA A 1 283 ? 40.302 13.924 89.631 1.00 13.44 647 ALA A O 1
ATOM 2186 N N . GLU A 1 284 ? 39.624 12.587 91.316 1.00 13.41 648 GLU A N 1
ATOM 2187 C CA . GLU A 1 284 ? 40.918 12.626 91.985 1.00 13.07 648 GLU A CA 1
ATOM 2188 C C . GLU A 1 284 ? 42.032 11.993 91.153 1.00 13.23 648 GLU A C 1
ATOM 2189 O O . GLU A 1 284 ? 43.212 12.225 91.439 1.00 13.96 648 GLU A O 1
ATOM 2195 N N . GLN A 1 285 ? 41.687 11.215 90.122 1.00 12.49 649 GLN A N 1
ATOM 2196 C CA . GLN A 1 285 ? 42.689 10.585 89.271 1.00 13.54 649 GLN A CA 1
ATOM 2197 C C . GLN A 1 285 ? 43.299 11.531 88.246 1.00 13.16 649 GLN A C 1
ATOM 2198 O O . GLN A 1 285 ? 44.383 11.235 87.730 1.00 13.29 649 GLN A O 1
ATOM 2204 N N . PHE A 1 286 ? 42.622 12.622 87.888 1.00 13.58 650 PHE A N 1
ATOM 2205 C CA . PHE A 1 286 ? 43.142 13.456 86.813 1.00 12.92 650 PHE A CA 1
ATOM 2206 C C . PHE A 1 286 ? 44.497 14.033 87.214 1.00 12.26 650 PHE A C 1
ATOM 2207 O O . PHE A 1 286 ? 44.623 14.607 88.306 1.00 12.58 650 PHE A O 1
ATOM 2215 N N . PRO A 1 287 ? 45.514 13.949 86.350 1.00 12.31 651 PRO A N 1
ATOM 2216 C CA . PRO A 1 287 ? 46.815 14.562 86.661 1.00 13.43 651 PRO A CA 1
ATOM 2217 C C . PRO A 1 287 ? 46.837 16.058 86.363 1.00 15.93 651 PRO A C 1
ATOM 2218 O O . PRO A 1 287 ? 47.882 16.632 86.042 1.00 18.44 651 PRO A O 1
ATOM 2222 N N . MET A 1 288 ? 45.671 16.691 86.459 1.00 13.74 652 MET A N 1
ATOM 2223 C CA . MET A 1 288 ? 45.478 18.110 86.196 1.00 12.06 652 MET A CA 1
ATOM 2224 C C . MET A 1 288 ? 44.172 18.496 86.867 1.00 11.24 652 MET A C 1
ATOM 2225 O O . MET A 1 288 ? 43.416 17.639 87.324 1.00 11.57 652 MET A O 1
ATOM 2230 N N . ASP A 1 289 ? 43.907 19.798 86.909 1.00 10.50 653 ASP A N 1
ATOM 2231 C CA . ASP A 1 289 ? 42.544 20.294 87.055 1.00 10.61 653 ASP A CA 1
ATOM 2232 C C . ASP A 1 289 ? 42.422 21.536 86.182 1.00 10.12 653 ASP A C 1
ATOM 2233 O O . ASP A 1 289 ? 43.402 21.974 85.575 1.00 10.12 653 ASP A O 1
ATOM 2238 N N . GLN A 1 290 ? 41.217 22.097 86.097 1.00 11.34 654 GLN A N 1
ATOM 2239 C CA . GLN A 1 290 ? 40.901 22.963 84.964 1.00 10.59 654 GLN A CA 1
ATOM 2240 C C . GLN A 1 290 ? 41.478 24.368 85.077 1.00 11.12 654 GLN A C 1
ATOM 2241 O O . GLN A 1 290 ? 41.406 25.135 84.103 1.00 11.37 654 GLN A O 1
ATOM 2247 N N . HIS A 1 291 ? 42.078 24.725 86.214 1.00 10.45 655 HIS A N 1
ATOM 2248 C CA . HIS A 1 291 ? 42.954 25.896 86.219 1.00 10.20 655 HIS A CA 1
ATOM 2249 C C . HIS A 1 291 ? 44.080 25.749 85.196 1.00 10.29 655 HIS A C 1
ATOM 2250 O O . HIS A 1 291 ? 44.545 26.750 84.620 1.00 11.18 655 HIS A O 1
ATOM 2257 N N . MET A 1 292 ? 44.506 24.509 84.934 1.00 10.96 656 MET A N 1
ATOM 2258 C CA . MET A 1 292 ? 45.576 24.259 83.975 1.00 10.95 656 MET A CA 1
ATOM 2259 C C . MET A 1 292 ? 45.096 24.391 82.533 1.00 10.41 656 MET A C 1
ATOM 2260 O O . MET A 1 292 ? 45.848 24.874 81.682 1.00 11.64 656 MET A O 1
ATOM 2265 N N . LEU A 1 293 ? 43.849 23.992 82.241 1.00 9.98 657 LEU A N 1
ATOM 2266 C CA . LEU A 1 293 ? 43.287 24.255 80.918 1.00 10.17 657 LEU A CA 1
ATOM 2267 C C . LEU A 1 293 ? 43.232 25.754 80.655 1.00 10.13 657 LEU A C 1
ATOM 2268 O O . LEU A 1 293 ? 43.649 26.232 79.592 1.00 10.66 657 LEU A O 1
ATOM 2273 N N . GLY A 1 294 ? 42.725 26.519 81.622 1.00 10.63 658 GLY A N 1
ATOM 2274 C CA . GLY A 1 294 ? 42.733 27.967 81.473 1.00 11.83 658 GLY A CA 1
ATOM 2275 C C . GLY A 1 294 ? 44.129 28.522 81.251 1.00 11.20 658 GLY A C 1
ATOM 2276 O O . GLY A 1 294 ? 44.332 29.391 80.399 1.00 11.18 658 GLY A O 1
ATOM 2277 N N . ALA A 1 295 ? 45.121 27.982 81.976 1.00 11.23 659 ALA A N 1
ATOM 2278 C CA . ALA A 1 295 ? 46.497 28.465 81.889 1.00 11.72 659 ALA A CA 1
ATOM 2279 C C . ALA A 1 295 ? 47.135 28.225 80.523 1.00 11.09 659 ALA A C 1
ATOM 2280 O O . ALA A 1 295 ? 48.177 28.826 80.237 1.00 12.45 659 ALA A O 1
ATOM 2282 N N . LEU A 1 296 ? 46.544 27.374 79.673 1.00 10.56 660 LEU A N 1
ATOM 2283 C CA . LEU A 1 296 ? 47.008 27.241 78.291 1.00 11.01 660 LEU A CA 1
ATOM 2284 C C . LEU A 1 296 ? 46.798 28.524 77.495 1.00 10.79 660 LEU A C 1
ATOM 2285 O O . LEU A 1 296 ? 47.396 28.681 76.426 1.00 12.59 660 LEU A O 1
ATOM 2290 N N . CYS A 1 297 ? 46.006 29.461 78.014 1.00 12.29 661 CYS A N 1
ATOM 2291 C CA . CYS A 1 297 ? 45.780 30.760 77.394 1.00 12.13 661 CYS A CA 1
ATOM 2292 C C . CYS A 1 297 ? 46.628 31.861 78.030 1.00 12.36 661 CYS A C 1
ATOM 2293 O O . CYS A 1 297 ? 46.458 33.033 77.685 1.00 13.28 661 CYS A O 1
ATOM 2296 N N . CYS A 1 298 ? 47.524 31.515 78.955 1.00 11.66 662 CYS A N 1
ATOM 2297 C CA . CYS A 1 298 ? 48.384 32.506 79.597 1.00 12.86 662 CYS A CA 1
ATOM 2298 C C . CYS A 1 298 ? 49.563 32.821 78.681 1.00 12.76 662 CYS A C 1
ATOM 2299 O O . CYS A 1 298 ? 50.400 31.953 78.414 1.00 14.07 662 CYS A O 1
ATOM 2302 N N . ASP A 1 299 ? 49.634 34.063 78.206 1.00 13.26 663 ASP A N 1
ATOM 2303 C CA . ASP A 1 299 ? 50.657 34.467 77.252 1.00 12.61 663 ASP A CA 1
ATOM 2304 C C . ASP A 1 299 ? 50.705 35.992 77.202 1.00 14.68 663 ASP A C 1
ATOM 2305 O O . ASP A 1 299 ? 49.655 36.643 77.287 1.00 13.35 663 ASP A O 1
ATOM 2310 N N . PRO A 1 300 ? 51.890 36.600 77.073 1.00 15.31 664 PRO A N 1
ATOM 2311 C CA . PRO A 1 300 ? 51.963 38.075 77.084 1.00 16.84 664 PRO A CA 1
ATOM 2312 C C . PRO A 1 300 ? 51.164 38.760 75.986 1.00 15.27 664 PRO A C 1
ATOM 2313 O O . PRO A 1 300 ? 50.852 39.951 76.116 1.00 16.92 664 PRO A O 1
ATOM 2317 N N . ASP A 1 301 ? 50.818 38.059 74.912 1.00 14.85 665 ASP A N 1
ATOM 2318 C CA . ASP A 1 301 ? 50.082 38.649 73.803 1.00 13.33 665 ASP A CA 1
ATOM 2319 C C . ASP A 1 301 ? 48.619 38.224 73.772 1.00 13.37 665 ASP A C 1
ATOM 2320 O O . ASP A 1 301 ? 47.920 38.527 72.801 1.00 15.00 665 ASP A O 1
ATOM 2325 N N . ARG A 1 302 ? 48.135 37.538 74.811 1.00 13.88 666 ARG A N 1
ATOM 2326 C CA . ARG A 1 302 ? 46.799 36.952 74.813 1.00 12.95 666 ARG A CA 1
ATOM 2327 C C . ARG A 1 302 ? 46.078 37.238 76.126 1.00 12.38 666 ARG A C 1
ATOM 2328 O O . ARG A 1 302 ? 46.673 37.684 77.113 1.00 12.18 666 ARG A O 1
ATOM 2336 N N . TYR A 1 303 ? 44.775 36.928 76.134 1.00 12.30 667 TYR A N 1
ATOM 2337 C CA . TYR A 1 303 ? 43.880 37.259 77.238 1.00 11.79 667 TYR A CA 1
ATOM 2338 C C . TYR A 1 303 ? 42.858 36.146 77.421 1.00 11.09 667 TYR A C 1
ATOM 2339 O O . TYR A 1 303 ? 42.416 35.523 76.451 1.00 11.95 667 TYR A O 1
ATOM 2348 N N . LEU A 1 304 ? 42.450 35.929 78.670 1.00 11.12 668 LEU A N 1
ATOM 2349 C CA . LEU A 1 304 ? 41.375 34.998 78.996 1.00 10.20 668 LEU A CA 1
ATOM 2350 C C . LEU A 1 304 ? 40.312 35.756 79.784 1.00 10.74 668 LEU A C 1
ATOM 2351 O O . LEU A 1 304 ? 40.628 36.396 80.799 1.00 11.11 668 LEU A O 1
ATOM 2356 N N . PHE A 1 305 ? 39.067 35.693 79.302 1.00 10.44 669 PHE A N 1
ATOM 2357 C CA . PHE A 1 305 ? 37.919 36.424 79.846 1.00 10.71 669 PHE A CA 1
ATOM 2358 C C . PHE A 1 305 ? 36.822 35.402 80.154 1.00 11.18 669 PHE A C 1
ATOM 2359 O O . PHE A 1 305 ? 36.121 34.939 79.251 1.00 11.05 669 PHE A O 1
ATOM 2367 N N . ILE A 1 306 ? 36.665 35.061 81.428 1.00 10.32 670 ILE A N 1
ATOM 2368 C CA . ILE A 1 306 ? 35.764 33.990 81.854 1.00 10.19 670 ILE A CA 1
ATOM 2369 C C . ILE A 1 306 ? 34.393 34.577 82.174 1.00 11.77 670 ILE A C 1
ATOM 2370 O O . ILE A 1 306 ? 34.299 35.567 82.905 1.00 11.77 670 ILE A O 1
ATOM 2375 N N . ILE A 1 307 ? 33.324 33.951 81.674 1.00 9.76 671 ILE A N 1
ATOM 2376 C CA . ILE A 1 307 ? 31.952 34.378 81.960 1.00 10.07 671 ILE A CA 1
ATOM 2377 C C . ILE A 1 307 ? 31.210 33.254 82.685 1.00 10.28 671 ILE A C 1
ATOM 2378 O O . ILE A 1 307 ? 31.329 32.081 82.309 1.00 10.08 671 ILE A O 1
ATOM 2383 N N . GLY A 1 308 ? 30.422 33.615 83.703 1.00 9.55 672 GLY A N 1
ATOM 2384 C CA . GLY A 1 308 ? 29.541 32.661 84.359 1.00 10.91 672 GLY A CA 1
ATOM 2385 C C . GLY A 1 308 ? 28.393 33.391 85.030 1.00 10.33 672 GLY A C 1
ATOM 2386 O O . GLY A 1 308 ? 28.279 34.617 84.946 1.00 11.28 672 GLY A O 1
ATOM 2387 N N . SER A 1 309 ? 27.538 32.624 85.724 1.00 10.46 673 SER A N 1
ATOM 2388 C CA . SER A 1 309 ? 26.321 33.164 86.333 1.00 9.93 673 SER A CA 1
ATOM 2389 C C . SER A 1 309 ? 26.193 32.759 87.795 1.00 10.14 673 SER A C 1
ATOM 2390 O O . SER A 1 309 ? 26.529 31.637 88.178 1.00 11.04 673 SER A O 1
ATOM 2393 N N . CYS A 1 310 ? 25.626 33.670 88.599 1.00 10.29 674 CYS A N 1
ATOM 2394 C CA . CYS A 1 310 ? 25.351 33.364 90.001 1.00 10.10 674 CYS A CA 1
ATOM 2395 C C . CYS A 1 310 ? 24.217 32.357 90.134 1.00 10.20 674 CYS A C 1
ATOM 2396 O O . CYS A 1 310 ? 24.349 31.340 90.832 1.00 10.71 674 CYS A O 1
ATOM 2399 N N . GLU A 1 311 ? 23.085 32.628 89.482 1.00 10.00 675 GLU A N 1
ATOM 2400 C CA . GLU A 1 311 ? 21.828 31.948 89.772 1.00 10.15 675 GLU A CA 1
ATOM 2401 C C . GLU A 1 311 ? 21.265 31.234 88.555 1.00 10.42 675 GLU A C 1
ATOM 2402 O O . GLU A 1 311 ? 21.523 31.613 87.406 1.00 11.74 675 GLU A O 1
ATOM 2408 N N . SER A 1 312 ? 20.474 30.202 88.837 1.00 10.73 676 SER A N 1
ATOM 2409 C CA . SER A 1 312 ? 19.611 29.488 87.903 1.00 11.53 676 SER A CA 1
ATOM 2410 C C . SER A 1 312 ? 20.354 28.514 86.997 1.00 10.86 676 SER A C 1
ATOM 2411 O O . SER A 1 312 ? 19.757 27.994 86.038 1.00 12.47 676 SER A O 1
ATOM 2414 N N . GLU A 1 313 ? 21.619 28.228 87.275 1.00 10.15 677 GLU A N 1
ATOM 2415 C CA . GLU A 1 313 ? 22.369 27.257 86.476 1.00 10.28 677 GLU A CA 1
ATOM 2416 C C . GLU A 1 313 ? 23.403 26.549 87.355 1.00 10.23 677 GLU A C 1
ATOM 2417 O O . GLU A 1 313 ? 24.600 26.505 87.058 1.00 10.05 677 GLU A O 1
ATOM 2423 N N . ASP A 1 314 ? 22.928 25.973 88.466 1.00 10.51 678 ASP A N 1
ATOM 2424 C CA . ASP A 1 314 ? 23.825 25.386 89.459 1.00 10.17 678 ASP A CA 1
ATOM 2425 C C . ASP A 1 314 ? 24.652 24.246 88.871 1.00 10.53 678 ASP A C 1
ATOM 2426 O O . ASP A 1 314 ? 25.792 24.025 89.299 1.00 10.37 678 ASP A O 1
ATOM 2431 N N . TRP A 1 315 ? 24.098 23.542 87.876 1.00 10.95 679 TRP A N 1
ATOM 2432 C CA . TRP A 1 315 ? 24.769 22.405 87.244 1.00 10.24 679 TRP A CA 1
ATOM 2433 C C . TRP A 1 315 ? 26.130 22.774 86.669 1.00 9.80 679 TRP A C 1
ATOM 2434 O O . TRP A 1 315 ? 27.027 21.925 86.631 1.00 10.57 679 TRP A O 1
ATOM 2445 N N . VAL A 1 316 ? 26.304 24.016 86.190 1.00 9.95 680 VAL A N 1
ATOM 2446 C CA . VAL A 1 316 ? 27.581 24.423 85.601 1.00 10.29 680 VAL A CA 1
ATOM 2447 C C . VAL A 1 316 ? 28.512 25.124 86.588 1.00 9.32 680 VAL A C 1
ATOM 2448 O O . VAL A 1 316 ? 29.592 25.594 86.208 1.00 9.60 680 VAL A O 1
ATOM 2452 N N . ASN A 1 317 ? 28.128 25.165 87.868 1.00 9.80 681 ASN A N 1
ATOM 2453 C CA . ASN A 1 317 ? 29.107 25.266 88.958 1.00 9.71 681 ASN A CA 1
ATOM 2454 C C . ASN A 1 317 ? 30.007 26.501 88.864 1.00 9.71 681 ASN A C 1
ATOM 2455 O O . ASN A 1 317 ? 31.235 26.404 88.937 1.00 9.44 681 ASN A O 1
ATOM 2460 N N . ALA A 1 318 ? 29.389 27.675 88.727 1.00 9.65 682 ALA A N 1
ATOM 2461 C CA . ALA A 1 318 ? 30.156 28.920 88.790 1.00 10.40 682 ALA A CA 1
ATOM 2462 C C . ALA A 1 318 ? 31.103 29.030 89.983 1.00 10.46 682 ALA A C 1
ATOM 2463 O O . ALA A 1 318 ? 32.221 29.542 89.795 1.00 9.92 682 ALA A O 1
ATOM 2465 N N . PRO A 1 319 ? 30.745 28.611 91.211 1.00 10.06 683 PRO A N 1
ATOM 2466 C CA . PRO A 1 319 ? 31.729 28.701 92.306 1.00 9.83 683 PRO A CA 1
ATOM 2467 C C . PRO A 1 319 ? 33.012 27.932 92.011 1.00 9.80 683 PRO A C 1
ATOM 2468 O O . PRO A 1 319 ? 34.110 28.384 92.383 1.00 10.69 683 PRO A O 1
ATOM 2472 N N . SER A 1 320 ? 32.905 26.775 91.351 1.00 10.11 684 SER A N 1
ATOM 2473 C CA . SER A 1 320 ? 34.100 26.008 91.006 1.00 10.54 684 SER A CA 1
ATOM 2474 C C . SER A 1 320 ? 34.902 26.665 89.883 1.00 9.28 684 SER A C 1
ATOM 2475 O O . SER A 1 320 ? 36.137 26.574 89.867 1.00 10.26 684 SER A O 1
ATOM 2478 N N . VAL A 1 321 ? 34.223 27.302 88.918 1.00 9.96 685 VAL A N 1
ATOM 2479 C CA . VAL A 1 321 ? 34.925 28.105 87.914 1.00 9.32 685 VAL A CA 1
ATOM 2480 C C . VAL A 1 321 ? 35.695 29.236 88.588 1.00 10.24 685 VAL A C 1
ATOM 2481 O O . VAL A 1 321 ? 36.844 29.529 88.231 1.00 10.43 685 VAL A O 1
ATOM 2485 N N . TRP A 1 322 ? 35.060 29.899 89.567 1.00 10.51 686 TRP A N 1
ATOM 2486 C CA . TRP A 1 322 ? 35.745 30.926 90.351 1.00 10.62 686 TRP A CA 1
ATOM 2487 C C . TRP A 1 322 ? 36.994 30.371 91.028 1.00 11.54 686 TRP A C 1
ATOM 2488 O O . TRP A 1 322 ? 38.057 31.001 90.992 1.00 11.24 686 TRP A O 1
ATOM 2499 N N . MET A 1 323 ? 36.896 29.177 91.625 1.00 11.31 687 MET A N 1
ATOM 2500 C CA A MET A 1 323 ? 38.067 28.583 92.256 0.33 11.07 687 MET A CA 1
ATOM 2501 C CA B MET A 1 323 ? 38.069 28.576 92.255 0.67 11.08 687 MET A CA 1
ATOM 2502 C C . MET A 1 323 ? 39.164 28.308 91.234 1.00 11.59 687 MET A C 1
ATOM 2503 O O . MET A 1 323 ? 40.351 28.531 91.507 1.00 11.61 687 MET A O 1
ATOM 2512 N N . ALA A 1 324 ? 38.788 27.810 90.051 1.00 11.70 688 ALA A N 1
ATOM 2513 C CA . ALA A 1 324 ? 39.776 27.594 88.999 1.00 10.09 688 ALA A CA 1
ATOM 2514 C C . ALA A 1 324 ? 40.453 28.908 88.614 1.00 9.96 688 ALA A C 1
ATOM 2515 O O . ALA A 1 324 ? 41.674 28.951 88.410 1.00 11.74 688 ALA A O 1
ATOM 2517 N N . TYR A 1 325 ? 39.669 29.985 88.504 1.00 10.15 689 TYR A N 1
ATOM 2518 C CA . TYR A 1 325 ? 40.222 31.309 88.226 1.00 11.90 689 TYR A CA 1
ATOM 2519 C C . TYR A 1 325 ? 41.235 31.728 89.291 1.00 11.01 689 TYR A C 1
ATOM 2520 O O . TYR A 1 325 ? 42.311 32.247 88.958 1.00 12.36 689 TYR A O 1
ATOM 2529 N N . LEU A 1 326 ? 40.924 31.492 90.572 1.00 11.41 690 LEU A N 1
ATOM 2530 C CA . LEU A 1 326 ? 41.890 31.797 91.627 1.00 11.62 690 LEU A CA 1
ATOM 2531 C C . LEU A 1 326 ? 43.188 31.028 91.415 1.00 12.81 690 LEU A C 1
ATOM 2532 O O . LEU A 1 326 ? 44.279 31.580 91.592 1.00 13.14 690 LEU A O 1
ATOM 2537 N N . GLY A 1 327 ? 43.096 29.756 91.025 1.00 11.30 691 GLY A N 1
ATOM 2538 C CA . GLY A 1 327 ? 44.305 29.004 90.711 1.00 12.46 691 GLY A CA 1
ATOM 2539 C C . GLY A 1 327 ? 45.072 29.602 89.547 1.00 12.56 691 GLY A C 1
ATOM 2540 O O . GLY A 1 327 ? 46.303 29.722 89.591 1.00 12.88 691 GLY A O 1
ATOM 2541 N N . MET A 1 328 ? 44.351 29.987 88.489 1.00 11.26 692 MET A N 1
ATOM 2542 C CA . MET A 1 328 ? 44.975 30.617 87.329 1.00 12.69 692 MET A CA 1
ATOM 2543 C C . MET A 1 328 ? 45.735 31.881 87.705 1.00 12.00 692 MET A C 1
ATOM 2544 O O . MET A 1 328 ? 46.769 32.182 87.094 1.00 12.65 692 MET A O 1
ATOM 2549 N N . LYS A 1 329 ? 45.243 32.633 88.696 1.00 12.14 693 LYS A N 1
ATOM 2550 C CA . LYS A 1 329 ? 45.924 33.868 89.092 1.00 12.96 693 LYS A CA 1
ATOM 2551 C C . LYS A 1 329 ? 47.383 33.626 89.464 1.00 13.32 693 LYS A C 1
ATOM 2552 O O . LYS A 1 329 ? 48.225 34.504 89.246 1.00 14.30 693 LYS A O 1
ATOM 2558 N N . HIS A 1 330 ? 47.703 32.452 90.024 1.00 12.72 694 HIS A N 1
ATOM 2559 C CA . HIS A 1 330 ? 49.094 32.142 90.351 1.00 14.88 694 HIS A CA 1
ATOM 2560 C C . HIS A 1 330 ? 49.968 32.123 89.102 1.00 15.20 694 HIS A C 1
ATOM 2561 O O . HIS A 1 330 ? 51.099 32.625 89.115 1.00 14.43 694 HIS A O 1
ATOM 2568 N N . VAL A 1 331 ? 49.469 31.523 88.022 1.00 13.52 695 VAL A N 1
ATOM 2569 C CA . VAL A 1 331 ? 50.254 31.399 86.799 1.00 13.53 695 VAL A CA 1
ATOM 2570 C C . VAL A 1 331 ? 50.424 32.761 86.139 1.00 14.41 695 VAL A C 1
ATOM 2571 O O . VAL A 1 331 ? 51.534 33.154 85.760 1.00 14.70 695 VAL A O 1
ATOM 2575 N N . TRP A 1 332 ? 49.327 33.511 86.005 1.00 13.52 696 TRP A N 1
ATOM 2576 C CA . TRP A 1 332 ? 49.406 34.820 85.366 1.00 13.89 696 TRP A CA 1
ATOM 2577 C C . TRP A 1 332 ? 50.306 35.768 86.157 1.00 15.39 696 TRP A C 1
ATOM 2578 O O . TRP A 1 332 ? 51.026 36.582 85.568 1.00 16.50 696 TRP A O 1
ATOM 2589 N N . ASP A 1 333 ? 50.292 35.672 87.491 1.00 14.01 697 ASP A N 1
ATOM 2590 C CA . ASP A 1 333 ? 51.173 36.524 88.285 1.00 15.01 697 ASP A CA 1
ATOM 2591 C C . ASP A 1 333 ? 52.632 36.109 88.133 1.00 16.63 697 ASP A C 1
ATOM 2592 O O . ASP A 1 333 ? 53.519 36.966 88.034 1.00 17.16 697 ASP A O 1
ATOM 2597 N N . TYR A 1 334 ? 52.899 34.802 88.094 1.00 16.84 698 TYR A N 1
ATOM 2598 C CA . TYR A 1 334 ? 54.270 34.324 87.939 1.00 15.97 698 TYR A CA 1
ATOM 2599 C C . TYR A 1 334 ? 54.895 34.837 86.647 1.00 18.21 698 TYR A C 1
ATOM 2600 O O . TYR A 1 334 ? 56.082 35.191 86.619 1.00 20.42 698 TYR A O 1
ATOM 2609 N N . VAL A 1 335 ? 54.105 34.886 85.568 1.00 17.06 699 VAL A N 1
ATOM 2610 C CA . VAL A 1 335 ? 54.556 35.377 84.265 1.00 17.96 699 VAL A CA 1
ATOM 2611 C C . VAL A 1 335 ? 54.584 36.898 84.200 1.00 19.06 699 VAL A C 1
ATOM 2612 O O . VAL A 1 335 ? 55.131 37.465 83.246 1.00 19.83 699 VAL A O 1
ATOM 2616 N N . GLY A 1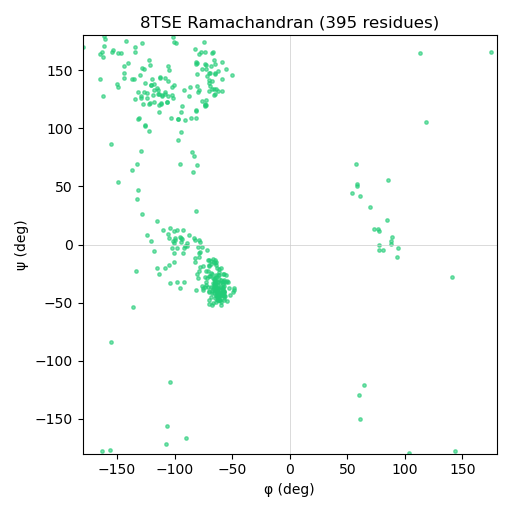 336 ? 54.015 37.580 85.189 1.00 15.41 700 GLY A N 1
ATOM 2617 C CA . GLY A 1 336 ? 54.055 39.030 85.207 1.00 16.93 700 GLY A CA 1
ATOM 2618 C C . GLY A 1 336 ? 52.978 39.723 84.406 1.00 18.82 700 GLY A C 1
ATOM 2619 O O . GLY A 1 336 ? 53.145 40.896 84.049 1.00 19.87 700 GLY A O 1
ATOM 2620 N N . ILE A 1 337 ? 51.865 39.045 84.119 1.00 14.33 701 ILE A N 1
ATOM 2621 C CA . ILE A 1 337 ? 50.807 39.613 83.285 1.00 15.47 701 ILE A CA 1
ATOM 2622 C C . ILE A 1 337 ? 49.441 39.423 83.944 1.00 14.86 701 ILE A C 1
ATOM 2623 O O . ILE A 1 337 ? 48.470 39.026 83.287 1.00 15.20 701 ILE A O 1
ATOM 2628 N N . SER A 1 338 ? 49.352 39.738 85.239 1.00 15.22 702 SER A N 1
ATOM 2629 C CA . SER A 1 338 ? 48.127 39.483 86.000 1.00 14.88 702 SER A CA 1
ATOM 2630 C C . SER A 1 338 ? 46.876 40.071 85.343 1.00 15.35 702 SER A C 1
ATOM 2631 O O . SER A 1 338 ? 45.806 39.454 85.388 1.00 15.67 702 SER A O 1
ATOM 2634 N N . ASP A 1 339 ? 46.979 41.253 84.727 1.00 14.17 703 ASP A N 1
ATOM 2635 C CA . ASP A 1 339 ? 45.778 41.883 84.172 1.00 14.52 703 ASP A CA 1
ATOM 2636 C C . ASP A 1 339 ? 45.298 41.255 82.862 1.00 12.83 703 ASP A C 1
ATOM 2637 O O . ASP A 1 339 ? 44.246 41.669 82.356 1.00 13.76 703 ASP A O 1
ATOM 2642 N N . HIS A 1 340 ? 46.010 40.253 82.324 1.00 13.37 704 HIS A N 1
ATOM 2643 C CA . HIS A 1 340 ? 45.566 39.533 81.131 1.00 14.25 704 HIS A CA 1
ATOM 2644 C C . HIS A 1 340 ? 44.555 38.433 81.443 1.00 12.25 704 HIS A C 1
ATOM 2645 O O . HIS A 1 340 ? 44.163 37.695 80.526 1.00 11.68 704 HIS A O 1
ATOM 2652 N N . LEU A 1 341 ? 44.145 38.310 82.704 1.00 12.69 705 LEU A N 1
ATOM 2653 C CA . LEU A 1 341 ? 43.138 37.351 83.141 1.00 13.41 705 LEU A CA 1
ATOM 2654 C C . LEU A 1 341 ? 41.963 38.127 83.726 1.00 12.58 705 LEU A C 1
ATOM 2655 O O . LEU A 1 341 ? 42.157 38.996 84.588 1.00 13.39 705 LEU A O 1
ATOM 2660 N N . ALA A 1 342 ? 40.750 37.828 83.254 1.00 11.82 706 ALA A N 1
ATOM 2661 C CA . ALA A 1 342 ? 39.557 38.573 83.641 1.00 13.05 706 ALA A CA 1
ATOM 2662 C C . ALA A 1 342 ? 38.382 37.619 83.834 1.00 11.87 706 ALA A C 1
ATOM 2663 O O . ALA A 1 342 ? 38.337 36.536 83.243 1.00 11.37 706 ALA A O 1
ATOM 2665 N N . ILE A 1 343 ? 37.407 38.054 84.633 1.00 11.38 707 ILE A N 1
ATOM 2666 C CA . ILE A 1 343 ? 36.234 37.231 84.938 1.00 11.97 707 ILE A CA 1
ATOM 2667 C C . ILE A 1 343 ? 35.017 38.125 85.166 1.00 11.41 707 ILE A C 1
ATOM 2668 O O . ILE A 1 343 ? 35.090 39.142 85.866 1.00 12.01 707 ILE A O 1
ATOM 2673 N N . ASN A 1 344 ? 33.888 37.730 84.577 1.00 11.03 708 ASN A N 1
ATOM 2674 C CA . ASN A 1 344 ? 32.599 38.388 84.796 1.00 10.43 708 ASN A CA 1
ATOM 2675 C C . ASN A 1 344 ? 31.595 37.325 85.238 1.00 11.45 708 ASN A C 1
ATOM 2676 O O . ASN A 1 344 ? 31.084 36.574 84.403 1.00 11.96 708 ASN A O 1
ATOM 2681 N N . ILE A 1 345 ? 31.302 37.263 86.537 1.00 11.47 709 ILE A N 1
ATOM 2682 C CA . ILE A 1 345 ? 30.210 36.428 87.044 1.00 11.59 709 ILE A CA 1
ATOM 2683 C C . ILE A 1 345 ? 28.980 37.324 87.143 1.00 12.14 709 ILE A C 1
ATOM 2684 O O . ILE A 1 345 ? 28.810 38.063 88.119 1.00 13.61 709 ILE A O 1
ATOM 2689 N N . HIS A 1 346 ? 28.133 37.281 86.119 1.00 12.44 710 HIS A N 1
ATOM 2690 C CA . HIS A 1 346 ? 26.920 38.083 86.075 1.00 11.40 710 HIS A CA 1
ATOM 2691 C C . HIS A 1 346 ? 25.802 37.408 86.876 1.00 11.24 710 HIS A C 1
ATOM 2692 O O . HIS A 1 346 ? 25.926 36.259 87.307 1.00 11.48 710 HIS A O 1
ATOM 2699 N N . LYS A 1 347 ? 24.714 38.147 87.121 1.00 12.25 711 LYS A N 1
ATOM 2700 C CA . LYS A 1 347 ? 23.645 37.628 87.980 1.00 12.73 711 LYS A CA 1
ATOM 2701 C C . LYS A 1 347 ? 23.050 36.331 87.435 1.00 11.00 711 LYS A C 1
ATOM 2702 O O . LYS A 1 347 ? 22.931 35.332 88.160 1.00 11.73 711 LYS A O 1
ATOM 2708 N N . SER A 1 348 ? 22.647 36.334 86.165 1.00 12.63 712 SER A N 1
ATOM 2709 C CA . SER A 1 348 ? 21.956 35.191 85.585 1.00 11.92 712 SER A CA 1
ATOM 2710 C C . SER A 1 348 ? 21.967 35.322 84.070 1.00 11.82 712 SER A C 1
ATOM 2711 O O . SER A 1 348 ? 22.194 36.405 83.522 1.00 12.46 712 SER A O 1
ATOM 2714 N N . GLY A 1 349 ? 21.672 34.207 83.404 1.00 11.23 713 GLY A N 1
ATOM 2715 C CA . GLY A 1 349 ? 21.717 34.138 81.955 1.00 11.21 713 GLY A CA 1
ATOM 2716 C C . GLY A 1 349 ? 22.737 33.111 81.514 1.00 9.97 713 GLY A C 1
ATOM 2717 O O . GLY A 1 349 ? 23.944 33.342 81.616 1.00 10.26 713 GLY A O 1
ATOM 2718 N N . HIS A 1 350 ? 22.248 31.960 81.058 1.00 10.74 714 HIS A N 1
ATOM 2719 C CA . HIS A 1 350 ? 23.101 30.863 80.594 1.00 9.69 714 HIS A CA 1
ATOM 2720 C C . HIS A 1 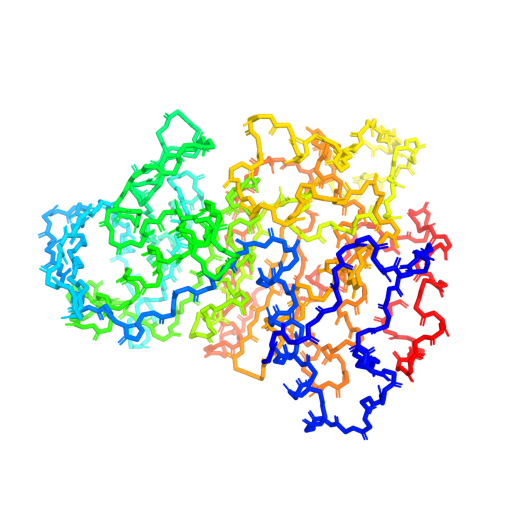350 ? 23.418 31.177 79.134 1.00 10.77 714 HIS A C 1
ATOM 2721 O O . HIS A 1 350 ? 22.817 30.638 78.203 1.00 11.13 714 HIS A O 1
ATOM 2728 N N . ALA A 1 351 ? 24.376 32.086 78.946 1.00 10.21 715 ALA A N 1
ATOM 2729 C CA . ALA A 1 351 ? 24.444 32.839 77.698 1.00 10.56 715 ALA A CA 1
ATOM 2730 C C . ALA A 1 351 ? 25.622 33.801 77.741 1.00 10.60 715 ALA A C 1
ATOM 2731 O O . ALA A 1 351 ? 26.268 33.992 78.776 1.00 10.76 715 ALA A O 1
ATOM 2733 N N . VAL A 1 352 ? 25.908 34.388 76.578 1.00 10.60 716 VAL A N 1
ATOM 2734 C CA . VAL A 1 352 ? 26.692 35.613 76.473 1.00 12.14 716 VAL A CA 1
ATOM 2735 C C . VAL A 1 352 ? 25.665 36.729 76.355 1.00 11.51 716 VAL A C 1
ATOM 2736 O O . VAL A 1 352 ? 24.979 36.838 75.331 1.00 12.68 716 VAL A O 1
ATOM 2740 N N . ILE A 1 353 ? 25.520 37.521 77.413 1.00 11.48 717 ILE A N 1
ATOM 2741 C CA . ILE A 1 353 ? 24.476 38.540 77.493 1.00 12.01 717 ILE A CA 1
ATOM 2742 C C . ILE A 1 353 ? 25.067 39.906 77.167 1.00 12.11 717 ILE A C 1
ATOM 2743 O O . ILE A 1 353 ? 26.274 40.063 77.003 1.00 11.77 717 ILE A O 1
ATOM 2748 N N . ALA A 1 354 ? 24.200 40.920 77.078 1.00 13.27 718 ALA A N 1
ATOM 2749 C CA . ALA A 1 354 ? 24.649 42.234 76.619 1.00 13.07 718 ALA A CA 1
ATOM 2750 C C . ALA A 1 354 ? 25.794 42.777 77.470 1.00 11.70 718 ALA A C 1
ATOM 2751 O O . ALA A 1 354 ? 26.788 43.285 76.933 1.00 13.07 718 ALA A O 1
ATOM 2753 N N . GLU A 1 355 ? 25.695 42.661 78.799 1.00 12.33 719 GLU A N 1
ATOM 2754 C CA . GLU A 1 355 ? 26.768 43.206 79.625 1.00 12.28 719 GLU A CA 1
ATOM 2755 C C . GLU A 1 355 ? 28.087 42.467 79.418 1.00 12.77 719 GLU A C 1
ATOM 2756 O O . GLU A 1 355 ? 29.156 43.057 79.605 1.00 13.24 719 GLU A O 1
ATOM 2762 N N . ASP A 1 356 ? 28.040 41.176 79.073 1.00 11.23 720 ASP A N 1
ATOM 2763 C CA . ASP A 1 356 ? 29.278 40.448 78.805 1.00 12.08 720 ASP A CA 1
ATOM 2764 C C . ASP A 1 356 ? 30.002 41.054 77.605 1.00 11.25 720 ASP A C 1
ATOM 2765 O O . ASP A 1 356 ? 31.214 41.298 77.658 1.00 11.83 720 ASP A O 1
ATOM 2770 N N . ILE A 1 357 ? 29.268 41.300 76.513 1.00 12.13 721 ILE A N 1
ATOM 2771 C CA . ILE A 1 357 ? 29.867 41.930 75.336 1.00 11.33 721 ILE A CA 1
ATOM 2772 C C . ILE A 1 357 ? 30.383 43.321 75.680 1.00 12.35 721 ILE A C 1
ATOM 2773 O O . ILE A 1 357 ? 31.503 43.689 75.316 1.00 13.08 721 ILE A O 1
ATOM 2778 N N . GLU A 1 358 ? 29.570 44.114 76.386 1.00 12.87 722 GLU A N 1
ATOM 2779 C CA . GLU A 1 358 ? 29.988 45.477 76.707 1.00 13.72 722 GLU A CA 1
ATOM 2780 C C . GLU A 1 358 ? 31.295 45.489 77.490 1.00 14.08 722 GLU A C 1
ATOM 2781 O O . GLU A 1 358 ? 32.191 46.294 77.209 1.00 13.86 722 GLU A O 1
ATOM 2787 N N . LYS A 1 359 ? 31.438 44.580 78.453 1.00 13.56 723 LYS A N 1
ATOM 2788 C CA . LYS A 1 359 ? 32.642 44.538 79.271 1.00 13.17 723 LYS A CA 1
ATOM 2789 C C . LYS A 1 359 ? 33.823 43.934 78.511 1.00 12.06 723 LYS A C 1
ATOM 2790 O O . LYS A 1 359 ? 34.956 44.403 78.660 1.00 13.53 723 LYS A O 1
ATOM 2796 N N . MET A 1 360 ? 33.573 42.912 77.679 1.00 12.34 724 MET A N 1
ATOM 2797 C CA . MET A 1 360 ? 34.616 42.388 76.797 1.00 13.25 724 MET A CA 1
ATOM 2798 C C . MET A 1 360 ? 35.174 43.488 75.898 1.00 13.47 724 MET A C 1
ATOM 2799 O O . MET A 1 360 ? 36.391 43.574 75.685 1.00 13.49 724 MET A O 1
ATOM 2804 N N . VAL A 1 361 ? 34.291 44.322 75.343 1.00 12.86 725 VAL A N 1
ATOM 2805 C CA . VAL A 1 361 ? 34.720 45.386 74.436 1.00 13.29 725 VAL A CA 1
ATOM 2806 C C . VAL A 1 361 ? 35.575 46.417 75.168 1.00 13.37 725 VAL A C 1
ATOM 2807 O O . VAL A 1 361 ? 36.631 46.833 74.675 1.00 14.38 725 VAL A O 1
ATOM 2811 N N . GLN A 1 362 ? 35.139 46.855 76.352 1.00 14.38 726 GLN A N 1
ATOM 2812 C CA . GLN A 1 362 ? 35.937 47.837 77.081 1.00 13.71 726 GLN A CA 1
ATOM 2813 C C . GLN A 1 362 ? 37.289 47.261 77.473 1.00 13.29 726 GLN A C 1
ATOM 2814 O O . GLN A 1 362 ? 38.318 47.945 77.397 1.00 14.81 726 GLN A O 1
ATOM 2820 N N . TYR A 1 363 ? 37.307 45.988 77.879 1.00 13.02 727 TYR A N 1
ATOM 2821 C CA . TYR A 1 363 ? 38.549 45.340 78.286 1.00 12.70 727 TYR A CA 1
ATOM 2822 C C . TYR A 1 363 ? 39.501 45.177 77.101 1.00 12.52 727 TYR A C 1
ATOM 2823 O O . TYR A 1 363 ? 40.686 45.531 77.185 1.00 13.86 727 TYR A O 1
ATOM 2832 N N . PHE A 1 364 ? 38.995 44.627 75.995 1.00 12.57 728 PHE A N 1
ATOM 2833 C CA . PHE A 1 364 ? 39.818 44.413 74.806 1.00 12.38 728 PHE A CA 1
ATOM 2834 C C . PHE A 1 364 ? 40.266 45.739 74.192 1.00 13.49 728 PHE A C 1
ATOM 2835 O O . PHE A 1 364 ? 41.430 45.880 73.800 1.00 14.66 728 PHE A O 1
ATOM 2843 N N . ASP A 1 365 ? 39.366 46.731 74.125 1.00 13.51 729 ASP A N 1
ATOM 2844 C CA . ASP A 1 365 ? 39.748 48.041 73.595 1.00 13.15 729 ASP A CA 1
ATOM 2845 C C . ASP A 1 365 ? 40.900 48.633 74.396 1.00 14.04 729 ASP A C 1
ATOM 2846 O O . ASP A 1 365 ? 41.818 49.239 73.825 1.00 15.28 729 ASP A O 1
ATOM 2851 N N . TYR A 1 366 ? 40.868 48.482 75.724 1.00 13.60 730 TYR A N 1
ATOM 2852 C CA . TYR A 1 366 ? 41.929 49.043 76.552 1.00 14.90 730 TYR A CA 1
ATOM 2853 C C . TYR A 1 366 ? 43.255 48.326 76.317 1.00 15.51 730 TYR A C 1
ATOM 2854 O O . TYR A 1 366 ? 44.278 48.964 76.044 1.00 16.18 730 TYR A O 1
ATOM 2863 N N . HIS A 1 367 ? 43.260 46.994 76.408 1.00 14.93 731 HIS A N 1
ATOM 2864 C CA . HIS A 1 367 ? 44.522 46.262 76.357 1.00 15.84 731 HIS A CA 1
ATOM 2865 C C . HIS A 1 367 ? 45.108 46.222 74.954 1.00 15.69 731 HIS A C 1
ATOM 2866 O O . HIS A 1 367 ? 46.333 46.276 74.786 1.00 18.36 731 HIS A O 1
ATOM 2873 N N . VAL A 1 368 ? 44.260 46.117 73.939 1.00 15.22 732 VAL A N 1
ATOM 2874 C CA . VAL A 1 368 ? 44.752 45.948 72.579 1.00 15.87 732 VAL A CA 1
ATOM 2875 C C . VAL A 1 368 ? 44.924 47.289 71.868 1.00 16.62 732 VAL A C 1
ATOM 2876 O O . VAL A 1 368 ? 45.832 47.432 71.041 1.00 18.77 732 VAL A O 1
ATOM 2880 N N . TYR A 1 369 ? 44.084 48.278 72.182 1.00 15.30 733 TYR A N 1
ATOM 2881 C CA . TYR A 1 369 ? 44.095 49.555 71.476 1.00 14.99 733 TYR A CA 1
ATOM 2882 C C . TYR A 1 369 ? 44.431 50.763 72.342 1.00 16.50 733 TYR A C 1
ATOM 2883 O O . TYR A 1 369 ? 44.570 51.867 71.797 1.00 19.06 733 TYR A O 1
ATOM 2892 N N . GLY A 1 370 ? 44.576 50.600 73.656 1.00 15.59 734 GLY A N 1
ATOM 2893 C CA . GLY A 1 370 ? 44.859 51.740 74.509 1.00 16.47 734 GLY A CA 1
ATOM 2894 C C . GLY A 1 370 ? 43.698 52.683 74.728 1.00 22.01 734 GLY A C 1
ATOM 2895 O O . GLY A 1 370 ? 43.908 53.796 75.219 1.00 22.05 734 GLY A O 1
ATOM 2896 N N . ILE A 1 371 ? 42.481 52.279 74.377 1.00 17.01 735 ILE A N 1
ATOM 2897 C CA . ILE A 1 371 ? 41.296 53.108 74.576 1.00 16.22 735 ILE A CA 1
ATOM 2898 C C . ILE A 1 371 ? 40.915 53.065 76.050 1.00 18.11 735 ILE A C 1
ATOM 2899 O O . ILE A 1 371 ? 40.682 51.988 76.608 1.00 18.79 735 ILE A O 1
ATOM 2904 N N . GLN A 1 372 ? 40.841 54.233 76.684 1.00 18.41 736 GLN A N 1
ATOM 2905 C CA . GLN A 1 372 ? 40.513 54.281 78.106 1.00 22.71 736 GLN A CA 1
ATOM 2906 C C . GLN A 1 372 ? 39.082 53.801 78.327 1.00 20.01 736 GLN A C 1
ATOM 2907 O O . GLN A 1 372 ? 38.172 54.221 77.603 1.00 22.24 736 GLN A O 1
ATOM 2913 N N . PRO A 1 373 ? 38.842 52.927 79.299 1.00 20.41 737 PRO A N 1
ATOM 2914 C CA . PRO A 1 373 ? 37.485 52.425 79.525 1.00 19.36 737 PRO A CA 1
ATOM 2915 C C . PRO A 1 373 ? 36.644 53.417 80.317 1.00 18.71 737 PRO A C 1
ATOM 2916 O O . PRO A 1 373 ? 37.153 54.273 81.045 1.00 23.10 737 PRO A O 1
ATOM 2920 N N . LYS A 1 374 ? 35.326 53.289 80.149 1.00 20.29 738 LYS A N 1
ATOM 2921 C CA . LYS A 1 374 ? 34.399 54.015 81.013 1.00 21.48 738 LYS A CA 1
ATOM 2922 C C . LYS A 1 374 ? 34.209 53.294 82.342 1.00 22.68 738 LYS A C 1
ATOM 2923 O O . LYS A 1 374 ? 34.141 53.933 83.398 1.00 23.61 738 LYS A O 1
ATOM 2925 N N . MET A 1 375 ? 34.139 51.965 82.307 1.00 21.04 739 MET A N 1
ATOM 2926 C CA . MET A 1 375 ? 33.972 51.151 83.498 1.00 19.07 739 MET A CA 1
ATOM 2927 C C . MET A 1 375 ? 35.287 51.035 84.267 1.00 16.23 739 MET A C 1
ATOM 2928 O O . MET A 1 375 ? 36.374 51.328 83.760 1.00 18.78 739 MET A O 1
ATOM 2933 N N . ASN A 1 376 ? 35.178 50.577 85.512 1.00 18.14 740 ASN A N 1
ATOM 2934 C CA . ASN A 1 376 ? 36.341 50.223 86.317 1.00 17.70 740 ASN A CA 1
ATOM 2935 C C . ASN A 1 376 ? 36.711 48.776 85.996 1.00 17.46 740 ASN A C 1
ATOM 2936 O O . ASN A 1 376 ? 35.999 47.843 86.385 1.00 17.73 740 ASN A O 1
ATOM 2941 N N . LEU A 1 377 ? 37.828 48.584 85.292 1.00 16.54 741 LEU A N 1
ATOM 2942 C CA . LEU A 1 377 ? 38.235 47.231 84.910 1.00 16.67 741 LEU A CA 1
ATOM 2943 C C . LEU A 1 377 ? 38.633 46.368 86.104 1.00 16.69 741 LEU A C 1
ATOM 2944 O O . LEU A 1 377 ? 38.761 45.146 85.952 1.00 15.06 741 LEU A O 1
ATOM 2949 N N . GLU A 1 378 ? 38.820 46.962 87.287 1.00 16.91 742 GLU A N 1
ATOM 2950 C CA . GLU A 1 378 ? 39.039 46.167 88.489 1.00 17.19 742 GLU A CA 1
ATOM 2951 C C . GLU A 1 378 ? 37.856 45.259 88.799 1.00 14.75 742 GLU A C 1
ATOM 2952 O O . GLU A 1 378 ? 38.034 44.242 89.481 1.00 15.32 742 GLU A O 1
ATOM 2958 N N . GLU A 1 379 ? 36.657 45.606 88.321 1.00 15.00 743 GLU A N 1
ATOM 2959 C CA . GLU A 1 379 ? 35.491 44.753 88.543 1.00 16.42 743 GLU A CA 1
ATOM 2960 C C . GLU A 1 379 ? 35.663 43.378 87.909 1.00 16.16 743 GLU A C 1
ATOM 2961 O O . GLU A 1 379 ? 35.028 42.412 88.353 1.00 17.10 743 GLU A O 1
ATOM 2967 N N . LEU A 1 380 ? 36.484 43.271 86.861 1.00 13.27 744 LEU A N 1
ATOM 2968 C CA . LEU A 1 380 ? 36.758 42.006 86.184 1.00 12.94 744 LEU A CA 1
ATOM 2969 C C . LEU A 1 380 ? 37.909 41.241 86.821 1.00 12.66 744 LEU A C 1
ATOM 2970 O O . LEU A 1 380 ? 38.353 40.224 86.271 1.00 13.21 744 LEU A O 1
ATOM 2975 N N . GLN A 1 381 ? 38.395 41.708 87.972 1.00 12.79 745 GLN A N 1
ATOM 2976 C CA . GLN A 1 381 ? 39.470 41.055 88.704 1.00 13.56 745 GLN A CA 1
ATOM 2977 C C . GLN A 1 381 ? 38.994 40.542 90.058 1.00 14.89 745 GLN A C 1
ATOM 2978 O O . GLN A 1 381 ? 39.806 40.294 90.959 1.00 15.89 745 GLN A O 1
ATOM 2984 N N . THR A 1 382 ? 37.684 40.375 90.207 1.00 13.67 746 THR A N 1
ATOM 2985 C CA . THR A 1 382 ? 37.064 39.855 91.417 1.00 14.47 746 THR A CA 1
ATOM 2986 C C . THR A 1 382 ? 35.650 39.423 91.042 1.00 13.90 746 THR A C 1
ATOM 2987 O O . THR A 1 382 ? 35.258 39.481 89.875 1.00 14.08 746 THR A O 1
ATOM 2991 N N . SER A 1 383 ? 34.893 38.960 92.030 1.00 12.32 747 SER A N 1
ATOM 2992 C CA . SER A 1 383 ? 33.495 38.615 91.819 1.00 13.34 747 SER A CA 1
ATOM 2993 C C . SER A 1 383 ? 32.791 38.597 93.166 1.00 12.93 747 SER A C 1
ATOM 2994 O O . SER A 1 383 ? 33.411 38.753 94.222 1.00 13.34 747 SER A O 1
ATOM 2997 N N . VAL A 1 384 ? 31.483 38.361 93.119 1.00 12.75 748 VAL A N 1
ATOM 2998 C CA . VAL A 1 384 ? 30.683 38.236 94.333 1.00 13.37 748 VAL A CA 1
ATOM 2999 C C . VAL A 1 384 ? 31.188 37.119 95.249 1.00 12.76 748 VAL A C 1
ATOM 3000 O O . VAL A 1 384 ? 30.976 37.168 96.470 1.00 13.38 748 VAL A O 1
ATOM 3004 N N . PHE A 1 385 ? 31.876 36.113 94.697 1.00 12.27 749 PHE A N 1
ATOM 3005 C CA . PHE A 1 385 ? 32.406 35.035 95.526 1.00 12.33 749 PHE A CA 1
ATOM 3006 C C . PHE A 1 385 ? 33.577 35.475 96.392 1.00 13.97 749 PHE A C 1
ATOM 3007 O O . PHE A 1 385 ? 33.959 34.736 97.308 1.00 15.05 749 PHE A O 1
ATOM 3015 N N . ALA A 1 386 ? 34.153 36.654 96.129 1.00 14.17 750 ALA A N 1
ATOM 3016 C CA . ALA A 1 386 ? 35.244 37.170 96.948 1.00 14.51 750 ALA A CA 1
ATOM 3017 C C . ALA A 1 386 ? 34.770 37.856 98.224 1.00 15.08 750 ALA A C 1
ATOM 3018 O O . ALA A 1 386 ? 35.599 38.120 99.107 1.00 16.88 750 ALA A O 1
ATOM 3020 N N . LEU A 1 387 ? 33.486 38.189 98.331 1.00 14.45 751 LEU A N 1
ATOM 3021 C CA . LEU A 1 387 ? 32.992 38.809 99.554 1.00 14.20 751 LEU A CA 1
ATOM 3022 C C . LEU A 1 387 ? 33.253 37.866 100.726 1.00 15.56 751 LEU A C 1
ATOM 3023 O O . LEU A 1 387 ? 32.977 36.665 100.617 1.00 15.73 751 LEU A O 1
ATOM 3028 N N . PRO A 1 388 ? 33.821 38.354 101.838 1.00 17.19 752 PRO A N 1
ATOM 3029 C CA . PRO A 1 388 ? 34.126 37.451 102.966 1.00 15.85 752 PRO A CA 1
ATOM 3030 C C . PRO A 1 388 ? 32.984 36.532 103.378 1.00 14.13 752 PRO A C 1
ATOM 3031 O O . PRO A 1 388 ? 33.215 35.349 103.659 1.00 16.35 752 PRO A O 1
ATOM 3035 N N . LYS A 1 389 ? 31.748 37.034 103.376 1.00 15.05 753 LYS A N 1
ATOM 3036 C CA . LYS A 1 389 ? 30.611 36.220 103.784 1.00 16.20 753 LYS A CA 1
ATOM 3037 C C . LYS A 1 389 ? 30.316 35.090 102.801 1.00 16.02 753 LYS A C 1
ATOM 3038 O O . LYS A 1 389 ? 29.614 34.139 103.167 1.00 19.04 753 LYS A O 1
ATOM 3044 N N . ASN A 1 390 ? 30.843 35.166 101.573 1.00 14.97 754 ASN A N 1
ATOM 3045 C CA . ASN A 1 390 ? 30.668 34.137 100.553 1.00 15.01 754 ASN A CA 1
ATOM 3046 C C . ASN A 1 390 ? 31.888 33.242 100.400 1.00 15.21 754 ASN A C 1
ATOM 3047 O O . ASN A 1 390 ? 31.844 32.288 99.616 1.00 16.48 754 ASN A O 1
ATOM 3052 N N . LYS A 1 391 ? 32.962 33.512 101.134 1.00 14.81 755 LYS A N 1
ATOM 3053 C CA . LYS A 1 391 ? 34.235 32.829 100.942 1.00 17.77 755 LYS A CA 1
ATOM 3054 C C . LYS A 1 391 ? 34.232 31.458 101.612 1.00 18.16 755 LYS A C 1
ATOM 3055 O O . LYS A 1 391 ? 33.849 31.323 102.780 1.00 21.13 755 LYS A O 1
ATOM 3059 N N . ASP A 1 392 ? 34.665 30.442 100.870 1.00 15.78 756 ASP A N 1
ATOM 3060 C CA . ASP A 1 392 ? 35.004 29.139 101.424 1.00 14.94 756 ASP A CA 1
ATOM 3061 C C . ASP A 1 392 ? 36.456 29.186 101.881 1.00 15.57 756 ASP A C 1
ATOM 3062 O O . ASP A 1 392 ? 37.322 29.716 101.178 1.00 16.01 756 ASP A O 1
ATOM 3067 N N . SER A 1 393 ? 36.722 28.641 103.075 1.00 16.55 757 SER A N 1
ATOM 3068 C CA . SER A 1 393 ? 38.107 28.547 103.532 1.00 19.89 757 SER A CA 1
ATOM 3069 C C . SER A 1 393 ? 38.979 27.801 102.525 1.00 17.96 757 SER A C 1
ATOM 3070 O O . SER A 1 393 ? 40.194 28.026 102.473 1.00 19.19 757 SER A O 1
ATOM 3073 N N . PHE A 1 394 ? 38.372 26.919 101.721 1.00 16.87 758 PHE A N 1
ATOM 3074 C CA . PHE A 1 394 ? 39.065 26.256 100.614 1.00 17.77 758 PHE A CA 1
ATOM 3075 C C . PHE A 1 394 ? 39.833 27.252 99.751 1.00 15.66 758 PHE A C 1
ATOM 3076 O O . PHE A 1 394 ? 40.932 26.951 99.274 1.00 17.34 758 PHE A O 1
ATOM 3084 N N . ALA A 1 395 ? 39.271 28.448 99.543 1.00 15.44 759 ALA A N 1
ATOM 3085 C CA . ALA A 1 395 ? 39.912 29.416 98.658 1.00 17.76 759 ALA A CA 1
ATOM 3086 C C . ALA A 1 395 ? 41.306 29.799 99.141 1.00 18.13 759 ALA A C 1
ATOM 3087 O O . ALA A 1 395 ? 42.197 30.067 98.325 1.00 19.51 759 ALA A O 1
ATOM 3089 N N . ASP A 1 396 ? 41.519 29.828 100.454 1.00 18.52 760 ASP A N 1
ATOM 3090 C CA . ASP A 1 396 ? 42.802 30.265 100.983 1.00 20.58 760 ASP A CA 1
ATOM 3091 C C . ASP A 1 396 ? 43.774 29.122 101.226 1.00 20.08 760 ASP A C 1
ATOM 3092 O O . ASP A 1 396 ? 44.945 29.385 101.515 1.00 20.09 760 ASP A O 1
ATOM 3097 N N . THR A 1 397 ? 43.335 27.868 101.088 1.00 16.86 761 THR A N 1
ATOM 3098 C CA . THR A 1 397 ? 44.186 26.722 101.368 1.00 17.40 761 THR A CA 1
ATOM 3099 C C . THR A 1 397 ? 44.495 25.843 100.163 1.00 16.01 761 THR A C 1
ATOM 3100 O O . THR A 1 397 ? 45.479 25.095 100.211 1.00 17.01 761 THR A O 1
ATOM 3104 N N . PHE A 1 398 ? 43.698 25.894 99.091 1.00 15.87 762 PHE A N 1
ATOM 3105 C CA . PHE A 1 398 ? 43.849 24.879 98.049 1.00 14.01 762 PHE A CA 1
ATOM 3106 C C . PHE A 1 398 ? 45.209 24.948 97.369 1.00 16.15 762 PHE A C 1
ATOM 3107 O O . PHE A 1 398 ? 45.707 23.926 96.880 1.00 15.30 762 PHE A O 1
ATOM 3115 N N . ALA A 1 399 ? 45.825 26.127 97.324 1.00 14.69 763 ALA A N 1
ATOM 3116 C CA . ALA A 1 399 ? 47.106 26.293 96.655 1.00 16.13 763 ALA A CA 1
ATOM 3117 C C . ALA A 1 399 ? 48.284 26.314 97.623 1.00 18.02 763 ALA A C 1
ATOM 3118 O O . ALA A 1 399 ? 49.405 26.624 97.210 1.00 16.94 763 ALA A O 1
ATOM 3120 N N . SER A 1 400 ? 48.065 25.951 98.892 1.00 17.58 764 SER A N 1
ATOM 3121 C CA A SER A 1 400 ? 49.079 26.142 99.931 0.48 18.49 764 SER A CA 1
ATOM 3122 C CA B SER A 1 400 ? 49.096 26.172 99.902 0.52 18.49 764 SER A CA 1
ATOM 3123 C C . SER A 1 400 ? 50.320 25.278 99.718 1.00 19.10 764 SER A C 1
ATOM 3124 O O . SER A 1 400 ? 51.400 25.623 100.210 1.00 21.92 764 SER A O 1
ATOM 3129 N N . LYS A 1 401 ? 50.196 24.149 99.018 1.00 18.32 765 LYS A N 1
ATOM 3130 C CA . LYS A 1 401 ? 51.355 23.299 98.742 1.00 17.42 765 LYS A CA 1
ATOM 3131 C C . LYS A 1 401 ? 52.064 23.640 97.431 1.00 17.85 765 LYS A C 1
ATOM 3132 O O . LYS A 1 401 ? 53.072 23.005 97.100 1.00 18.41 765 LYS A O 1
ATOM 3138 N N . TRP A 1 402 ? 51.568 24.612 96.673 1.00 16.28 766 TRP A N 1
ATOM 3139 C CA . TRP A 1 402 ? 52.153 24.903 95.372 1.00 16.81 766 TRP A CA 1
ATOM 3140 C C . TRP A 1 402 ? 53.499 25.608 95.529 1.00 16.06 766 TRP A C 1
ATOM 3141 O O . TRP A 1 402 ? 53.766 26.282 96.532 1.00 18.35 766 TRP A O 1
ATOM 3152 N N . LEU A 1 403 ? 54.346 25.468 94.507 1.00 15.82 767 LEU A N 1
ATOM 3153 C CA . LEU A 1 403 ? 55.659 26.104 94.554 1.00 18.22 767 LEU A CA 1
ATOM 3154 C C . LEU A 1 403 ? 55.552 27.620 94.574 1.00 18.17 767 LEU A C 1
ATOM 3155 O O . LEU A 1 403 ? 56.412 28.295 95.153 1.00 20.31 767 LEU A O 1
ATOM 3160 N N . TYR A 1 404 ? 54.522 28.178 93.942 1.00 15.99 768 TYR A N 1
ATOM 3161 C CA . TYR A 1 404 ? 54.344 29.625 93.843 1.00 16.91 768 TYR A CA 1
ATOM 3162 C C . TYR A 1 404 ? 52.987 29.969 94.446 1.00 17.74 768 TYR A C 1
ATOM 3163 O O . TYR A 1 404 ? 51.951 29.837 93.782 1.00 16.95 768 TYR A O 1
ATOM 3172 N N . ASP A 1 405 ? 53.003 30.396 95.708 1.00 16.45 769 ASP A N 1
ATOM 3173 C CA . ASP A 1 405 ? 51.790 30.744 96.447 1.00 16.63 769 ASP A CA 1
ATOM 3174 C C . ASP A 1 405 ? 52.053 32.032 97.216 1.00 18.52 769 ASP A C 1
ATOM 3175 O O . ASP A 1 405 ? 52.055 32.049 98.449 1.00 19.43 769 ASP A O 1
ATOM 3180 N N . PRO A 1 406 ? 52.293 33.136 96.510 1.00 19.00 770 PRO A N 1
ATOM 3181 C CA . PRO A 1 406 ? 52.601 34.388 97.205 1.00 20.87 770 PRO A CA 1
ATOM 3182 C C . PRO A 1 406 ? 51.357 34.958 97.859 1.00 25.58 770 PRO A C 1
ATOM 3183 O O . PRO A 1 406 ? 50.227 34.702 97.436 1.00 21.05 770 PRO A O 1
ATOM 3187 N N . ALA A 1 407 ? 51.577 35.739 98.911 1.00 22.79 771 ALA A N 1
ATOM 3188 C CA . ALA A 1 407 ? 50.461 36.336 99.621 1.00 20.52 771 ALA A CA 1
ATOM 3189 C C . ALA A 1 407 ? 49.834 37.456 98.797 1.00 23.90 771 ALA A C 1
ATOM 3190 O O . ALA A 1 407 ? 50.492 38.102 97.976 1.00 24.44 771 ALA A O 1
ATOM 3192 N N . PHE A 1 408 ? 48.534 37.661 99.017 1.00 23.60 772 PHE A N 1
ATOM 3193 C CA . PHE A 1 408 ? 47.775 38.773 98.443 1.00 28.05 772 PHE A CA 1
ATOM 3194 C C . PHE A 1 408 ? 47.572 38.657 96.933 1.00 28.47 772 PHE A C 1
ATOM 3195 O O . PHE A 1 408 ? 47.503 39.670 96.233 1.00 29.69 772 PHE A O 1
ATOM 3203 N N . LEU A 1 409 ? 47.460 37.435 96.411 1.00 24.41 773 LEU A N 1
ATOM 3204 C CA . LEU A 1 409 ? 46.954 37.277 95.051 1.00 22.94 773 LEU A CA 1
ATOM 3205 C C . LEU A 1 409 ? 45.438 37.387 95.013 1.00 25.02 773 LEU A C 1
ATOM 3206 O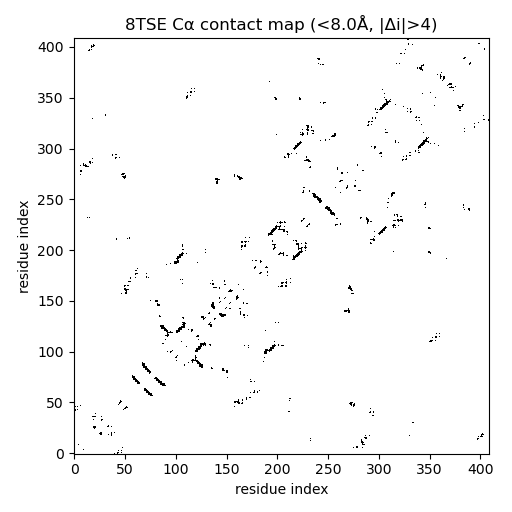 O . LEU A 1 409 ? 44.873 37.811 93.998 1.00 25.81 773 LEU A O 1
ATOM 3211 N N . TYR A 1 410 ? 44.777 37.013 96.105 1.00 22.38 774 TYR A N 1
ATOM 3212 C CA . TYR A 1 410 ? 43.330 37.088 96.242 1.00 24.98 774 TYR A CA 1
ATOM 3213 C C . TYR A 1 410 ? 42.980 36.884 97.714 1.00 26.25 774 TYR A C 1
ATOM 3214 O O . TYR A 1 410 ? 43.875 36.665 98.540 1.00 26.78 774 TYR A O 1
#

Foldseek 3Di:
DQPDDALVPFDFDLFAFFLQAAPVRDGNDAVVSSVVSLVRLLNLCQQAKFFAFDQCPQWDWAWDDDPQKIKIKIARNVVRDIFIFIKGKDFAPDADDPQFAFEEEEQEPDFPQVLQSPLRHMYIYAPHHQPPRGHQQADQFQCTDHRVCSNQPQDDDRNSHGFPLSSSLVVSVSVLVNCVVPVCVVRRYNSQNAEYEYFACVLQSLLSNCLRNVSGAEGERALHADNRQFWLSDWQAQPWAQCVVQPDHGTDGFHGAAHLVVCLDRSRVRSITPSNNVDDGSSRRSHTRLSSNLSQQDPRHAYEYEYEDDDCSHRPPVRSVLSLLSVCQSNVSSPNNLRYFYDHHHDDSHNDSVNSVLVSQSSCCPVPVDHHPDDRVPRLDDSCPDVVNDDVCSQPSCVPHPGDDPDSD

Radius of gyration: 20.17 Å; Cα contacts (8 Å, |Δi|>4): 902; chains: 1; bounding box: 43×51×55 Å

Organism: Ruminococcus flavefaciens (NCBI:txid1265)

Nearest PDB structures (foldseek):
  8tse-assembly1_A  TM=1.002E+00  e=7.440E-92  Ruminococcus flavefaciens 17
  7nn3-assembly4_D  TM=8.904E-01  e=4.201E-38  Caldicellulosiruptor acetigenus I77R1B
  4g4g-assembly1_A  TM=8.629E-01  e=3.290E-24  Thermothelomyces thermophilus ATCC 42464
  4g4j-assembly1_A  TM=8.051E-01  e=1.932E-24  Thermothelomyces thermophilus ATCC 42464
  6sz0-assembly1_A  TM=7.519E-01  e=4.244E-19  Opitutus terrae PB90-1